Protein AF-A0A8H7IIQ1-F1 (afdb_monomer_lite)

pLDDT: mean 71.75, std 22.54, range [24.31, 96.62]

Secondary structure (DSSP, 8-state):
--SHHHHHHHHHHHHHHGGG-S-GGGSTTTT-HHHHHHHTPPPPPPSS----------S---TT--SSTTTSS---HHHHHTS-GGGGGG-SHHHHHHHHHHHHHHHHTT-TT----S-SS-HHHHHHHHHHHHTSTTSHHHHHHHHHHHTT-SHHHHHHHHHHHHHHS-TTTPPPGGGS---SS-GGGGSHHHHHHHHHHHHGGGGB-TTSPBPGGGHHHHHHHHHHHHHHHHHHHHHHHHHHHHHHHHHHHHHHHHHHH--HHHHHHHHHHHHHHHHHHHHHT-TTSHHHHHHHHHHHHHHHHTT---TTTTTT---------SSS--HHHHHHHHHHHIIIIIITTT---TT-------------------------------TTGGGTTS--

Sequence (396 aa):
MPLTPVAHSVLYLFKAAAMNKSHPLTCPPWTSNVWRELFGLFPLKGSEDYYNVEIDVVGNSDPQLDSSKELGLTMPKSSIASITKNCWKALGLHECQAAERFLQYFWDTWKADYKGGPDPYGYAVYCNLVLAAINRKGGVMNQVEETLGKIGATPANLWKDDRSLNRERPATKRVLEHQVPIADTHARLEEQDVQAALAQALFGNAGVSSCGTVVPELIPTICCFAQRKYENLVQSLKHKVTTSCARMQKVNSKLEDAQRLRSPKVLCDATRAFTDWQKIAIGTKEVDELHFLSRERTLKQLWSSLGFGSLEDDLTASKSKSKSTQDGPSKEEMQAAYAYYVEEYCYGVGCLDKSKLPIPTVGVSGLHSLVDGCKDIGVFVVDTLNTMELFQFSQI

Organism: NCBI:txid456999

Foldseek 3Di:
DPLPVLLVLVVLQLVVQPVVVDDSLVGPLNLFQLQCVQLQHDHQDDPDDDDDPPPPDPDDDDPPPPPPVSSARHGDPVLLVQFDPVLNVLDPPVLSVLLRQLSVVCVVVVDPCPPDDDRPRNVVSSSSSSSRSQPGDSHLLVLLVVLCVVVQNALLSVLVVLLVVLVVDDPVRRDDSLPRDRDLDDCVCVDQQNLLSSQCSNRNPVQADPVSGGDPSCSSNSSVSNSVSNNVSSVVLNVLSVVLVVLLVQLVVLLVVCVPQVALVSLLSNLVSLLVSVVSCVSSVNCPPPSNVVSVVSNQVSCVVVVRHDPVCVVPDPDDDDDDDPDGDDPVSNVVSVVSSCCCPVPVVDDDDPPDDDDPDPDDDDDDDDDDDDDDPDDDDPPDDDPPPVPPPPDD

Radius of gyration: 29.56 Å; chains: 1; bounding box: 73×60×81 Å

Structure (mmCIF, N/CA/C/O backbone):
data_AF-A0A8H7IIQ1-F1
#
_entry.id   AF-A0A8H7IIQ1-F1
#
loop_
_atom_site.group_PDB
_atom_site.id
_atom_site.type_symbol
_atom_site.label_atom_id
_atom_site.label_alt_id
_atom_site.label_comp_id
_atom_site.label_asym_id
_atom_site.label_entity_id
_atom_site.label_seq_id
_atom_site.pdbx_PDB_ins_code
_atom_site.Cartn_x
_atom_site.Cartn_y
_atom_site.Cartn_z
_atom_site.occupancy
_atom_site.B_iso_or_equiv
_atom_site.auth_seq_id
_atom_site.auth_comp_id
_atom_site.auth_asym_id
_atom_site.auth_atom_id
_atom_site.pdbx_PDB_model_num
ATOM 1 N N . MET A 1 1 ? 14.995 5.329 -0.096 1.00 42.44 1 MET A N 1
ATOM 2 C CA . MET A 1 1 ? 16.122 5.658 -1.009 1.00 42.44 1 MET A CA 1
ATOM 3 C C . MET A 1 1 ? 15.935 7.020 -1.687 1.00 42.44 1 MET A C 1
ATOM 5 O O . MET A 1 1 ? 14.782 7.434 -1.812 1.00 42.44 1 MET A O 1
ATOM 9 N N . PRO A 1 2 ? 17.012 7.710 -2.138 1.00 48.50 2 PRO A N 1
ATOM 10 C CA . PRO A 1 2 ? 16.889 8.850 -3.055 1.00 48.50 2 PRO A CA 1
ATOM 11 C C . PRO A 1 2 ? 16.098 8.445 -4.307 1.00 48.50 2 PRO A C 1
ATOM 13 O O . PRO A 1 2 ? 15.899 7.268 -4.569 1.00 48.50 2 PRO A O 1
ATOM 16 N N . LEU A 1 3 ? 15.607 9.408 -5.074 1.00 55.50 3 LEU A N 1
ATOM 17 C CA . LEU A 1 3 ? 14.827 9.166 -6.293 1.00 55.50 3 LEU A CA 1
ATOM 18 C C . LEU A 1 3 ? 15.647 8.467 -7.413 1.00 55.50 3 LEU A C 1
ATOM 20 O O . LEU A 1 3 ? 15.103 7.791 -8.282 1.00 55.50 3 LEU A O 1
ATOM 24 N N . THR A 1 4 ? 16.972 8.552 -7.329 1.00 63.66 4 THR A N 1
ATOM 25 C CA . THR A 1 4 ? 17.954 8.069 -8.309 1.00 63.66 4 THR A CA 1
ATOM 26 C C . THR A 1 4 ? 17.965 6.550 -8.564 1.00 63.66 4 THR A C 1
ATOM 28 O O . THR A 1 4 ? 18.004 6.169 -9.729 1.00 63.66 4 THR A O 1
ATOM 31 N N . PRO A 1 5 ? 17.893 5.642 -7.565 1.00 72.62 5 PRO A N 1
ATOM 32 C CA . PRO A 1 5 ? 17.979 4.197 -7.793 1.00 72.62 5 PRO A CA 1
ATOM 33 C C . PRO A 1 5 ? 16.785 3.624 -8.562 1.00 72.62 5 PRO A C 1
ATOM 35 O O . PRO A 1 5 ? 16.958 2.666 -9.302 1.00 72.62 5 PRO A O 1
ATOM 38 N N . VAL A 1 6 ? 15.596 4.227 -8.436 1.00 78.38 6 VAL A N 1
ATOM 39 C CA . VAL A 1 6 ? 14.396 3.818 -9.192 1.00 78.38 6 VAL A CA 1
ATOM 40 C C . VAL A 1 6 ? 14.520 4.233 -10.658 1.00 78.38 6 VAL A C 1
ATOM 42 O O . VAL A 1 6 ? 14.247 3.442 -11.549 1.00 78.38 6 VAL A O 1
ATOM 45 N N . ALA A 1 7 ? 14.980 5.456 -10.932 1.00 75.94 7 ALA A N 1
ATOM 46 C CA . ALA A 1 7 ? 15.248 5.879 -12.308 1.00 75.94 7 ALA A CA 1
ATOM 47 C C . ALA A 1 7 ? 16.410 5.083 -12.938 1.00 75.94 7 ALA A C 1
ATOM 49 O O . ALA A 1 7 ? 16.370 4.734 -14.118 1.00 75.94 7 ALA A O 1
ATOM 50 N N . HIS A 1 8 ? 17.426 4.741 -12.141 1.00 75.81 8 HIS A N 1
ATOM 51 C CA . HIS A 1 8 ? 18.523 3.866 -12.549 1.00 75.81 8 HIS A CA 1
ATOM 52 C C . HIS A 1 8 ? 18.101 2.419 -12.779 1.00 75.81 8 HIS A C 1
ATOM 54 O O . HIS A 1 8 ? 18.646 1.780 -13.674 1.00 75.81 8 HIS A O 1
ATOM 60 N N . SER A 1 9 ? 17.139 1.884 -12.024 1.00 79.94 9 SER A N 1
ATOM 61 C CA . SER A 1 9 ? 16.705 0.500 -12.225 1.00 79.94 9 SER A CA 1
ATOM 62 C C . SER A 1 9 ? 16.035 0.287 -13.582 1.00 79.94 9 SER A C 1
ATOM 64 O O . SER A 1 9 ? 16.101 -0.805 -14.143 1.00 79.94 9 SER A O 1
ATOM 66 N N . VAL A 1 10 ? 15.479 1.351 -14.163 1.00 81.25 10 VAL A N 1
ATOM 67 C CA . VAL A 1 10 ? 14.976 1.366 -15.541 1.00 81.25 10 VAL A CA 1
ATOM 68 C C . VAL A 1 10 ? 16.119 1.322 -16.564 1.00 81.25 10 VAL A C 1
ATOM 70 O O . VAL A 1 10 ? 15.977 0.680 -17.601 1.00 81.25 10 VAL A O 1
ATOM 73 N N . LEU A 1 11 ? 17.292 1.896 -16.258 1.00 75.00 11 LEU A N 1
ATOM 74 C CA . LEU A 1 11 ? 18.489 1.740 -17.098 1.00 75.00 11 LEU A CA 1
ATOM 75 C C . LEU A 1 11 ? 18.971 0.284 -17.163 1.00 75.00 11 LEU A C 1
ATOM 77 O O . LEU A 1 11 ? 19.464 -0.142 -18.206 1.00 75.00 11 LEU A O 1
ATOM 81 N N . TYR A 1 12 ? 18.773 -0.520 -16.111 1.00 71.19 12 TYR A N 1
ATOM 82 C CA . TYR A 1 12 ? 19.068 -1.958 -16.175 1.00 71.19 12 TYR A CA 1
ATOM 83 C C . TYR A 1 12 ? 18.149 -2.720 -17.136 1.00 71.19 12 TYR A C 1
ATOM 85 O O . TYR A 1 12 ? 18.608 -3.671 -17.764 1.00 71.19 12 TYR A O 1
ATOM 93 N N . LEU A 1 13 ? 16.902 -2.277 -17.328 1.00 74.69 13 LEU A N 1
ATOM 94 C CA . LEU A 1 13 ? 16.020 -2.869 -18.340 1.00 74.69 13 LEU A CA 1
ATOM 95 C C . LEU A 1 13 ? 16.560 -2.620 -19.753 1.00 74.69 13 LEU A C 1
ATOM 97 O O . LEU A 1 13 ? 16.547 -3.513 -20.594 1.00 74.69 13 LEU A O 1
ATOM 101 N N . PHE A 1 14 ? 17.102 -1.426 -20.001 1.00 69.44 14 PHE A N 1
ATOM 102 C CA . PHE A 1 14 ? 17.825 -1.139 -21.240 1.00 69.44 14 PHE A CA 1
ATOM 103 C C . PHE A 1 14 ? 19.124 -1.950 -21.350 1.00 69.44 14 PHE A C 1
ATOM 105 O O . PHE A 1 14 ? 19.484 -2.382 -22.443 1.00 69.44 14 PHE A O 1
ATOM 112 N N . LYS A 1 15 ? 19.798 -2.227 -20.223 1.00 65.06 15 LYS A N 1
ATOM 113 C CA . LYS A 1 15 ? 20.983 -3.095 -20.178 1.00 65.06 15 LYS A CA 1
ATOM 114 C C . LYS A 1 15 ? 20.689 -4.517 -20.667 1.00 65.06 15 LYS A C 1
ATOM 116 O O . LYS A 1 15 ? 21.430 -5.055 -21.486 1.00 65.06 15 LYS A O 1
ATOM 121 N N . ALA A 1 16 ? 19.609 -5.102 -20.158 1.00 60.31 16 ALA A N 1
ATOM 122 C CA . ALA A 1 16 ? 19.153 -6.449 -20.491 1.00 60.31 16 ALA A CA 1
ATOM 123 C C . ALA A 1 16 ? 18.822 -6.622 -21.985 1.00 60.31 16 ALA A C 1
ATOM 125 O O . ALA A 1 16 ? 19.133 -7.650 -22.580 1.00 60.31 16 ALA A O 1
ATOM 126 N N . ALA A 1 17 ? 18.258 -5.583 -22.605 1.00 56.22 17 ALA A N 1
ATOM 127 C CA . ALA A 1 17 ? 17.901 -5.548 -24.022 1.00 56.22 17 ALA A CA 1
ATOM 128 C C . ALA A 1 17 ? 19.101 -5.659 -24.992 1.00 56.22 17 ALA A C 1
ATOM 130 O O . ALA A 1 17 ? 18.955 -6.132 -26.120 1.00 56.22 17 ALA A O 1
ATOM 131 N N . ALA A 1 18 ? 20.306 -5.251 -24.580 1.00 52.31 18 ALA A N 1
ATOM 132 C CA . ALA A 1 18 ? 21.448 -5.086 -25.485 1.00 52.31 18 ALA A CA 1
ATOM 133 C C . ALA A 1 18 ? 22.161 -6.362 -25.930 1.00 52.31 18 ALA A C 1
ATOM 135 O O . ALA A 1 18 ? 23.071 -6.283 -26.759 1.00 52.31 18 ALA A O 1
ATOM 136 N N . MET A 1 19 ? 21.746 -7.539 -25.461 1.00 56.47 19 MET A N 1
ATOM 137 C CA . MET A 1 19 ? 22.329 -8.790 -25.956 1.00 56.47 19 MET A CA 1
ATOM 138 C C . MET A 1 19 ? 22.084 -9.009 -27.466 1.00 56.47 19 MET A C 1
ATOM 140 O O . MET A 1 19 ? 22.810 -9.783 -28.083 1.00 56.47 19 MET A O 1
ATOM 144 N N . ASN A 1 20 ? 21.161 -8.253 -28.089 1.00 53.34 20 ASN A N 1
ATOM 145 C CA . ASN A 1 20 ? 20.754 -8.416 -29.492 1.00 53.34 20 ASN A CA 1
ATOM 146 C C . ASN A 1 20 ? 21.151 -7.274 -30.462 1.00 53.34 20 ASN A C 1
ATOM 148 O O . ASN A 1 20 ? 20.685 -7.280 -31.599 1.00 53.34 20 ASN A O 1
ATOM 152 N N . LYS A 1 21 ? 21.995 -6.301 -30.067 1.00 54.56 21 LYS A N 1
ATOM 153 C CA . LYS A 1 21 ? 22.456 -5.158 -30.912 1.00 54.56 21 LYS A CA 1
ATOM 154 C C . LYS A 1 21 ? 21.353 -4.303 -31.580 1.00 54.56 21 LYS A C 1
ATOM 156 O O . LYS A 1 21 ? 21.650 -3.529 -32.487 1.00 54.56 21 LYS A O 1
ATOM 161 N N . SER A 1 22 ? 20.098 -4.425 -31.162 1.00 60.25 22 SER A N 1
ATOM 162 C CA . SER A 1 22 ? 18.981 -3.618 -31.662 1.00 60.25 22 SER A CA 1
ATOM 163 C C . SER A 1 22 ? 18.703 -2.436 -30.732 1.00 60.25 22 SER A C 1
ATOM 165 O O . SER A 1 22 ? 19.222 -2.381 -29.619 1.00 60.25 22 SER A O 1
ATOM 167 N N . HIS A 1 23 ? 17.921 -1.465 -31.204 1.00 62.78 23 HIS A N 1
ATOM 168 C CA . HIS A 1 23 ? 17.570 -0.277 -30.430 1.00 62.78 23 HIS A CA 1
ATOM 169 C C . HIS A 1 23 ? 16.910 -0.671 -29.083 1.00 62.78 23 HIS A C 1
ATOM 171 O O . HIS A 1 23 ? 16.115 -1.611 -29.031 1.00 62.78 23 HIS A O 1
ATOM 177 N N . PRO A 1 24 ? 17.177 0.030 -27.969 1.00 61.56 24 PRO A N 1
ATOM 178 C CA . PRO A 1 24 ? 16.717 -0.372 -26.634 1.00 61.56 24 PRO A CA 1
ATOM 179 C C . PRO A 1 24 ? 15.191 -0.486 -26.529 1.00 61.56 24 PRO A C 1
ATOM 181 O O . PRO A 1 24 ? 14.662 -1.359 -25.845 1.00 61.56 24 PRO A O 1
ATOM 184 N N . LEU A 1 25 ? 14.483 0.390 -27.248 1.00 67.31 25 LEU A N 1
ATOM 185 C CA . LEU A 1 25 ? 13.019 0.428 -27.299 1.00 67.31 25 LEU A CA 1
ATOM 186 C C . LEU A 1 25 ? 12.410 -0.634 -28.233 1.00 67.31 25 LEU A C 1
ATOM 188 O O . LEU A 1 25 ? 11.197 -0.816 -28.225 1.00 67.31 25 LEU A O 1
ATOM 192 N N . THR A 1 26 ? 13.230 -1.356 -29.007 1.00 67.44 26 THR A N 1
ATOM 193 C CA . THR A 1 26 ? 12.795 -2.491 -29.843 1.00 67.44 26 THR A CA 1
ATOM 194 C C . THR A 1 26 ? 12.991 -3.844 -29.158 1.00 67.44 26 THR A C 1
ATOM 196 O O . THR A 1 26 ? 12.812 -4.882 -29.790 1.00 67.44 26 THR A O 1
ATOM 199 N N . CYS A 1 27 ? 13.344 -3.855 -27.871 1.00 67.00 27 CYS A N 1
ATOM 200 C CA . CYS A 1 27 ? 13.518 -5.067 -27.075 1.00 67.00 27 CYS A CA 1
ATOM 201 C C . CYS A 1 27 ? 12.542 -5.124 -25.888 1.00 67.00 27 CYS A C 1
ATOM 203 O O . CYS A 1 27 ? 12.124 -4.081 -25.376 1.00 67.00 27 CYS A O 1
ATOM 205 N N . PRO A 1 28 ? 12.214 -6.325 -25.379 1.00 70.12 28 PRO A N 1
ATOM 206 C CA . PRO A 1 28 ? 11.533 -6.465 -24.097 1.00 70.12 28 PRO A CA 1
ATOM 207 C C . PRO A 1 28 ? 12.314 -5.784 -22.950 1.00 70.12 28 PRO A C 1
ATOM 209 O O . PRO A 1 28 ? 13.545 -5.769 -22.983 1.00 70.12 28 PRO A O 1
ATOM 212 N N . PRO A 1 29 ? 11.635 -5.232 -21.924 1.00 72.25 29 PRO A N 1
ATOM 213 C CA . PRO A 1 29 ? 10.181 -5.134 -21.789 1.00 72.25 29 PRO A CA 1
ATOM 214 C C . PRO A 1 29 ? 9.561 -3.940 -22.536 1.00 72.25 29 PRO A C 1
ATOM 216 O O . PRO A 1 29 ? 8.349 -3.764 -22.492 1.00 72.25 29 PRO A O 1
ATOM 219 N N . TRP A 1 30 ? 10.345 -3.122 -23.242 1.00 78.19 30 TRP A N 1
ATOM 220 C CA . TRP A 1 30 ? 9.868 -1.902 -23.912 1.00 78.19 30 TRP A CA 1
ATOM 221 C C . TRP A 1 30 ? 8.943 -2.154 -25.100 1.00 78.19 30 TRP A C 1
ATOM 223 O O . TRP A 1 30 ? 8.190 -1.258 -25.486 1.00 78.19 30 TRP A O 1
ATOM 233 N N . THR A 1 31 ? 8.958 -3.379 -25.625 1.00 75.38 31 THR A N 1
ATOM 234 C CA . THR A 1 31 ? 8.003 -3.884 -26.616 1.00 75.38 31 THR A CA 1
ATOM 235 C C . THR A 1 31 ? 6.746 -4.510 -26.006 1.00 75.38 31 THR A C 1
ATOM 237 O O . THR A 1 31 ? 5.815 -4.837 -26.735 1.00 75.38 31 THR A O 1
ATOM 240 N N . SER A 1 32 ? 6.677 -4.671 -24.680 1.00 80.44 32 SER A N 1
ATOM 241 C CA . SER A 1 32 ? 5.482 -5.179 -24.002 1.00 80.44 32 SER A CA 1
ATOM 242 C C . SER A 1 32 ? 4.448 -4.067 -23.861 1.00 80.44 32 SER A C 1
ATOM 244 O O . SER A 1 32 ? 4.684 -3.077 -23.166 1.00 80.44 32 SER A O 1
ATOM 246 N N . ASN A 1 33 ? 3.270 -4.248 -24.465 1.00 82.94 33 ASN A N 1
ATOM 247 C CA . ASN A 1 33 ? 2.158 -3.307 -24.307 1.00 82.94 33 ASN A CA 1
ATOM 248 C C . ASN A 1 33 ? 1.722 -3.161 -22.843 1.00 82.94 33 ASN A C 1
ATOM 250 O O . ASN A 1 33 ? 1.368 -2.058 -22.444 1.00 82.94 33 ASN A O 1
ATOM 254 N N . VAL A 1 34 ? 1.858 -4.215 -22.026 1.00 86.88 34 VAL A N 1
ATOM 255 C CA . VAL A 1 34 ? 1.595 -4.158 -20.575 1.00 86.88 34 VAL A CA 1
ATOM 256 C C . VAL A 1 34 ? 2.530 -3.155 -19.897 1.00 86.88 34 VAL A C 1
ATOM 258 O O . VAL A 1 34 ? 2.081 -2.258 -19.186 1.00 86.88 34 VAL A O 1
ATOM 261 N N . TRP A 1 35 ? 3.836 -3.262 -20.155 1.00 87.88 35 TRP A N 1
ATOM 262 C CA . TRP A 1 35 ? 4.815 -2.336 -19.584 1.00 87.88 35 TRP A CA 1
ATOM 263 C C . TRP A 1 35 ? 4.598 -0.909 -20.087 1.00 87.88 35 TRP A C 1
ATOM 265 O O . TRP A 1 35 ? 4.605 0.032 -19.294 1.00 87.88 35 TRP A O 1
ATOM 275 N N . ARG A 1 36 ? 4.378 -0.740 -21.397 1.00 85.44 36 ARG A N 1
ATOM 276 C CA . ARG A 1 36 ? 4.152 0.574 -22.014 1.00 85.44 36 ARG A CA 1
ATOM 277 C C . ARG A 1 36 ? 2.927 1.256 -21.427 1.00 85.44 36 ARG A C 1
ATOM 279 O O . ARG A 1 36 ? 3.031 2.408 -21.017 1.00 85.44 36 ARG A O 1
ATOM 286 N N . GLU A 1 37 ? 1.816 0.539 -21.300 1.00 86.75 37 GLU A N 1
ATOM 287 C CA . GLU A 1 37 ? 0.604 1.051 -20.670 1.00 86.75 37 GLU A CA 1
ATOM 288 C C . GLU A 1 37 ? 0.884 1.489 -19.231 1.00 86.75 37 GLU A C 1
ATOM 290 O O . GLU A 1 37 ? 0.637 2.643 -18.893 1.00 86.75 37 GLU A O 1
ATOM 295 N N . LEU A 1 38 ? 1.486 0.636 -18.396 1.00 87.81 38 LEU A N 1
ATOM 296 C CA . LEU A 1 38 ? 1.796 0.966 -16.999 1.00 87.81 38 LEU A CA 1
ATOM 297 C C . LEU A 1 38 ? 2.771 2.141 -16.862 1.00 87.81 38 LEU A C 1
ATOM 299 O O . LEU A 1 38 ? 2.584 3.010 -16.008 1.00 87.81 38 LEU A O 1
ATOM 303 N N . PHE A 1 39 ? 3.777 2.229 -17.726 1.00 86.56 39 PHE A N 1
ATOM 304 C CA . PHE A 1 39 ? 4.684 3.374 -17.775 1.00 86.56 39 PHE A CA 1
ATOM 305 C C . PHE A 1 39 ? 3.978 4.644 -18.285 1.00 86.56 39 PHE A C 1
ATOM 307 O O . PHE A 1 39 ? 4.376 5.758 -17.959 1.00 86.56 39 PHE A O 1
ATOM 314 N N . GLY A 1 40 ? 2.870 4.494 -19.014 1.00 80.75 40 GLY A N 1
ATOM 315 C CA . GLY A 1 40 ? 2.089 5.589 -19.584 1.00 80.75 40 GLY A CA 1
ATOM 316 C C . GLY A 1 40 ? 2.560 6.007 -20.975 1.00 80.75 40 GLY A C 1
ATOM 317 O O . GLY A 1 40 ? 2.339 7.152 -21.354 1.00 80.75 40 GLY A O 1
ATOM 318 N N . LEU A 1 41 ? 3.205 5.106 -21.714 1.00 81.50 41 LEU A N 1
ATOM 319 C CA . LEU A 1 41 ? 3.566 5.262 -23.122 1.00 81.50 41 LEU A CA 1
ATOM 320 C C . LEU A 1 41 ? 2.410 4.824 -24.026 1.00 81.50 41 LEU A C 1
ATOM 322 O O . LEU A 1 41 ? 1.549 4.043 -23.619 1.00 81.50 41 LEU A O 1
ATOM 326 N N . PHE A 1 42 ? 2.414 5.288 -25.275 1.00 78.44 42 PHE A N 1
ATOM 327 C CA . PHE A 1 42 ? 1.524 4.726 -26.292 1.00 78.44 42 PHE A CA 1
ATOM 328 C C . PHE A 1 42 ? 1.773 3.222 -26.458 1.00 78.44 42 PHE A C 1
ATOM 330 O O . PHE A 1 42 ? 2.942 2.832 -26.546 1.00 78.44 42 PHE A O 1
ATOM 337 N N . PRO A 1 43 ? 0.728 2.379 -26.533 1.00 75.44 43 PRO A N 1
ATOM 338 C CA . PRO A 1 43 ? 0.907 0.983 -26.904 1.00 75.44 43 PRO A CA 1
ATOM 339 C C . PRO A 1 43 ? 1.510 0.904 -28.308 1.00 75.44 43 PRO A C 1
ATOM 341 O O . PRO A 1 43 ? 1.243 1.755 -29.159 1.00 75.44 43 PRO A O 1
ATOM 344 N N . LEU A 1 44 ? 2.328 -0.116 -28.553 1.00 71.69 44 LEU A N 1
ATOM 345 C CA . LEU A 1 44 ? 2.728 -0.434 -29.916 1.00 71.69 44 LEU A CA 1
ATOM 346 C C . LEU A 1 44 ? 1.481 -0.919 -30.652 1.00 71.69 44 LEU A C 1
ATOM 348 O O . LEU A 1 44 ? 0.759 -1.782 -30.137 1.00 71.69 44 LEU A O 1
ATOM 352 N N . LYS A 1 45 ? 1.221 -0.350 -31.836 1.00 65.12 45 LYS A N 1
ATOM 353 C CA . LYS A 1 45 ? 0.165 -0.837 -32.725 1.00 65.12 45 LYS A CA 1
ATOM 354 C C . LYS A 1 45 ? 0.410 -2.329 -32.948 1.00 65.12 45 LYS A C 1
ATOM 356 O O . LYS A 1 45 ? 1.490 -2.720 -33.392 1.00 65.12 45 LYS A O 1
ATOM 361 N N . GLY A 1 46 ? -0.567 -3.157 -32.584 1.00 54.22 46 GLY A N 1
ATOM 362 C CA . GLY A 1 46 ? -0.567 -4.548 -33.012 1.00 54.22 46 GLY A CA 1
ATOM 363 C C . GLY A 1 46 ? -0.538 -4.574 -34.537 1.00 54.22 46 GLY A C 1
ATOM 364 O O . GLY A 1 46 ? -1.121 -3.707 -35.183 1.00 54.22 46 GLY A O 1
ATOM 365 N N . SER A 1 47 ? 0.133 -5.554 -35.127 1.00 40.94 47 SER A N 1
ATOM 366 C CA . SER A 1 47 ? 0.104 -5.800 -36.570 1.00 40.94 47 SER A CA 1
ATOM 367 C C . SER A 1 47 ? -1.273 -6.245 -37.089 1.00 40.94 47 SER A C 1
ATOM 369 O O . SER A 1 47 ? -1.331 -6.845 -38.155 1.00 40.94 47 SER A O 1
ATOM 371 N N . GLU A 1 48 ? -2.364 -5.991 -36.364 1.00 39.81 48 GLU A N 1
ATOM 372 C CA . GLU A 1 48 ? -3.728 -6.327 -36.762 1.00 39.81 48 GLU A CA 1
ATOM 373 C C . GLU A 1 48 ? -4.696 -5.212 -36.325 1.00 39.81 48 GLU A C 1
ATOM 375 O O . GLU A 1 48 ? -4.692 -4.759 -35.179 1.00 39.81 48 GLU A O 1
ATOM 380 N N . ASP A 1 49 ? -5.488 -4.792 -37.311 1.00 34.03 49 ASP A N 1
ATOM 381 C CA . ASP A 1 49 ? -6.701 -3.972 -37.278 1.00 34.03 49 ASP A CA 1
ATOM 382 C C . ASP A 1 49 ? -6.585 -2.459 -37.029 1.00 34.03 49 ASP A C 1
ATOM 384 O O . ASP A 1 49 ? -6.809 -1.903 -35.953 1.00 34.03 49 ASP A O 1
ATOM 388 N N . TYR A 1 50 ? -6.349 -1.780 -38.157 1.00 37.78 50 TYR A N 1
ATOM 389 C CA . TYR A 1 50 ? -6.796 -0.421 -38.443 1.00 37.78 50 TYR A CA 1
ATOM 390 C C . TYR A 1 50 ? -8.266 -0.224 -38.045 1.00 37.78 50 TYR A C 1
ATOM 392 O O . TYR A 1 50 ? -9.173 -0.702 -38.724 1.00 37.78 50 TYR A O 1
ATOM 400 N N . TYR A 1 51 ? -8.504 0.616 -37.044 1.00 33.97 51 TYR A N 1
ATOM 401 C CA . TYR A 1 51 ? -9.658 1.504 -37.081 1.00 33.97 51 TYR A CA 1
ATOM 402 C C . TYR A 1 51 ? -9.155 2.936 -37.137 1.00 33.97 51 TYR A C 1
ATOM 404 O O . TYR A 1 51 ? -8.378 3.381 -36.293 1.00 33.97 51 TYR A O 1
ATOM 412 N N . ASN A 1 52 ? -9.585 3.615 -38.198 1.00 37.34 52 ASN A N 1
ATOM 413 C CA . ASN A 1 52 ? -9.361 5.022 -38.476 1.00 37.34 52 ASN A CA 1
ATOM 414 C C . ASN A 1 52 ? -9.651 5.863 -37.230 1.00 37.34 52 ASN A C 1
ATOM 416 O O . ASN A 1 52 ? -10.804 6.138 -36.908 1.00 37.34 52 ASN A O 1
ATOM 420 N N . VAL A 1 53 ? -8.596 6.294 -36.544 1.00 36.34 53 VAL A N 1
ATOM 421 C CA . VAL A 1 53 ? -8.651 7.525 -35.768 1.00 36.34 53 VAL A CA 1
ATOM 422 C C . VAL A 1 53 ? -8.208 8.599 -36.743 1.00 36.34 53 VAL A C 1
ATOM 424 O O . VAL A 1 53 ? -7.025 8.688 -37.068 1.00 36.34 53 VAL A O 1
ATOM 427 N N . GLU A 1 54 ? -9.167 9.360 -37.265 1.00 30.48 54 GLU A N 1
ATOM 428 C CA . GLU A 1 54 ? -8.883 10.612 -37.957 1.00 30.48 54 GLU A CA 1
ATOM 429 C C . GLU A 1 54 ? -8.110 11.503 -36.980 1.00 30.48 54 GLU A C 1
ATOM 431 O O . GLU A 1 54 ? -8.658 12.075 -36.037 1.00 30.48 54 GLU A O 1
ATOM 436 N N . ILE A 1 55 ? -6.791 11.548 -37.156 1.00 39.00 55 ILE A N 1
ATOM 437 C CA . ILE A 1 55 ? -5.967 12.570 -36.538 1.00 39.00 55 ILE A CA 1
ATOM 438 C C . ILE A 1 55 ? -6.213 13.810 -37.384 1.00 39.00 55 ILE A C 1
ATOM 440 O O . ILE A 1 55 ? -5.715 13.906 -38.505 1.00 39.00 55 ILE A O 1
ATOM 444 N N . ASP A 1 56 ? -6.998 14.741 -36.855 1.00 33.12 56 ASP A N 1
ATOM 445 C CA . ASP A 1 56 ? -7.126 16.077 -37.425 1.00 33.12 56 ASP A CA 1
ATOM 446 C C . ASP A 1 56 ? -5.789 16.816 -37.222 1.00 33.12 56 ASP A C 1
ATOM 448 O O . ASP A 1 56 ? -5.558 17.529 -36.240 1.00 33.12 56 ASP A O 1
ATOM 452 N N . VAL A 1 57 ? -4.832 16.520 -38.106 1.00 38.75 57 VAL A N 1
ATOM 453 C CA . VAL A 1 57 ? -3.556 17.219 -38.234 1.00 38.75 57 VAL A CA 1
ATOM 454 C C . VAL A 1 57 ? -3.781 18.361 -39.208 1.00 38.75 57 VAL A C 1
ATOM 456 O O . VAL A 1 57 ? -3.588 18.233 -40.418 1.00 38.75 57 VAL A O 1
ATOM 459 N N . VAL A 1 58 ? -4.157 19.518 -38.676 1.00 37.72 58 VAL A N 1
ATOM 460 C CA . VAL A 1 58 ? -3.984 20.766 -39.412 1.00 37.72 58 VAL A CA 1
ATOM 461 C C . VAL A 1 58 ? -2.480 21.002 -39.580 1.00 37.72 58 VAL A C 1
ATOM 463 O O . VAL A 1 58 ? -1.800 21.438 -38.655 1.00 37.72 58 VAL A O 1
ATOM 466 N N . GLY A 1 59 ? -1.980 20.734 -40.788 1.00 35.75 59 GLY A N 1
ATOM 467 C CA . GLY A 1 59 ? -0.795 21.391 -41.340 1.00 35.75 59 GLY A CA 1
ATOM 468 C C . GLY A 1 59 ? 0.475 20.544 -41.449 1.00 35.75 59 GLY A C 1
ATOM 469 O O . GLY A 1 59 ? 1.203 20.362 -40.480 1.00 35.75 59 GLY A O 1
ATOM 470 N N . ASN A 1 60 ? 0.791 20.208 -42.702 1.00 34.03 60 ASN A N 1
ATOM 471 C CA . ASN A 1 60 ? 2.081 19.778 -43.252 1.00 34.03 60 ASN A CA 1
ATOM 472 C C . ASN A 1 60 ? 2.533 18.335 -42.993 1.00 34.03 60 ASN A C 1
ATOM 474 O O . ASN A 1 60 ? 3.307 18.007 -42.098 1.00 34.03 60 ASN A O 1
ATOM 478 N N . SER A 1 61 ? 2.088 17.513 -43.937 1.00 37.69 61 SER A N 1
ATOM 479 C CA . SER A 1 61 ? 2.670 16.268 -44.412 1.00 37.69 61 SER A CA 1
ATOM 480 C C . SER A 1 61 ? 4.174 16.358 -44.688 1.00 37.69 61 SER A C 1
ATOM 482 O O . SER A 1 61 ? 4.599 17.066 -45.602 1.00 37.69 61 SER A O 1
ATOM 484 N N . ASP A 1 62 ? 4.932 15.530 -43.973 1.00 30.38 62 ASP A N 1
ATOM 485 C CA . ASP A 1 62 ? 6.175 14.943 -44.464 1.00 30.38 62 ASP A CA 1
ATOM 486 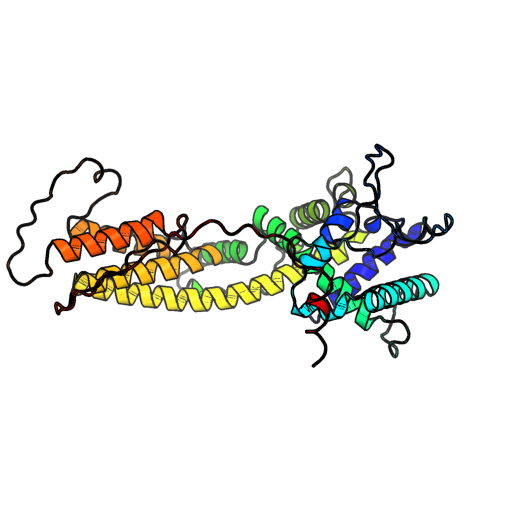C C . ASP A 1 62 ? 6.119 13.424 -44.176 1.00 30.38 62 ASP A C 1
ATOM 488 O O . ASP A 1 62 ? 6.182 13.022 -43.010 1.00 30.38 62 ASP A O 1
ATOM 492 N N . PRO A 1 63 ? 5.918 12.551 -45.185 1.00 35.72 63 PRO A N 1
ATOM 493 C CA . PRO A 1 63 ? 5.658 11.122 -44.976 1.00 35.72 63 PRO A CA 1
ATOM 494 C C . PRO A 1 63 ? 6.904 10.288 -44.619 1.00 35.72 63 PRO A C 1
ATOM 496 O O . PRO A 1 63 ? 6.850 9.061 -44.641 1.00 35.72 63 PRO A O 1
ATOM 499 N N . GLN A 1 64 ? 8.034 10.917 -44.278 1.00 33.25 64 GLN A N 1
ATOM 500 C CA . GLN A 1 64 ? 9.264 10.232 -43.848 1.00 33.25 64 GLN A CA 1
ATOM 501 C C . GLN A 1 64 ? 9.537 10.299 -42.334 1.00 33.25 64 GLN A C 1
ATOM 503 O O . GLN A 1 64 ? 10.586 9.844 -41.879 1.00 33.25 64 GLN A O 1
ATOM 508 N N . LEU A 1 65 ? 8.606 10.819 -41.528 1.00 33.78 65 LEU A N 1
ATOM 509 C CA . LEU A 1 65 ? 8.831 11.094 -40.102 1.00 33.78 65 LEU A CA 1
ATOM 510 C C . LEU A 1 65 ? 8.334 10.005 -39.119 1.00 33.78 65 LEU A C 1
ATOM 512 O O . LEU A 1 65 ? 8.248 10.277 -37.919 1.00 33.78 65 LEU A O 1
ATOM 516 N N . ASP A 1 66 ? 8.001 8.797 -39.593 1.00 36.72 66 ASP A N 1
ATOM 517 C CA . ASP A 1 66 ? 7.037 7.929 -38.886 1.00 36.72 66 ASP A CA 1
ATOM 518 C C . ASP A 1 66 ? 7.533 6.586 -38.321 1.00 36.72 66 ASP A C 1
ATOM 520 O O . ASP A 1 66 ? 6.748 5.873 -37.711 1.00 36.72 66 ASP A O 1
ATOM 524 N N . SER A 1 67 ? 8.820 6.229 -38.395 1.00 37.06 67 SER A N 1
ATOM 525 C CA . SER A 1 67 ? 9.299 4.995 -37.727 1.00 37.06 67 SER A CA 1
ATOM 526 C C . SER A 1 67 ? 9.955 5.231 -36.361 1.00 37.06 67 SER A C 1
ATOM 528 O O . SER A 1 67 ? 9.941 4.346 -35.507 1.00 37.06 67 SER A O 1
ATOM 530 N N . SER A 1 68 ? 10.499 6.428 -36.111 1.00 40.47 68 SER A N 1
ATOM 531 C CA . SER A 1 68 ? 11.207 6.725 -34.853 1.00 40.47 68 SER A CA 1
ATOM 532 C C . SER A 1 68 ? 10.286 7.272 -33.754 1.00 40.47 68 SER A C 1
ATOM 534 O O . SER A 1 68 ? 10.530 7.031 -32.573 1.00 40.47 68 SER A O 1
ATOM 536 N N . LYS A 1 69 ? 9.194 7.963 -34.122 1.00 47.09 69 LYS A N 1
ATOM 537 C CA . LYS A 1 69 ? 8.219 8.531 -33.170 1.00 47.09 69 LYS A CA 1
ATOM 538 C C . LYS A 1 69 ? 7.316 7.481 -32.513 1.00 47.09 69 LYS A C 1
ATOM 540 O O . LYS A 1 69 ? 6.848 7.710 -31.397 1.00 47.09 69 LYS A O 1
ATOM 545 N N . GLU A 1 70 ? 7.100 6.335 -33.162 1.00 52.72 70 GLU A N 1
ATOM 546 C CA . GLU A 1 70 ? 6.260 5.254 -32.623 1.00 52.72 70 GLU A CA 1
ATOM 547 C C . GLU A 1 70 ? 6.967 4.434 -31.524 1.00 52.72 70 GLU A C 1
ATOM 549 O O . GLU A 1 70 ? 6.310 3.872 -30.647 1.00 52.72 70 GLU A O 1
ATOM 554 N N . LEU A 1 71 ? 8.306 4.417 -31.502 1.00 55.50 71 LEU A N 1
ATOM 555 C CA . LEU A 1 71 ? 9.088 3.650 -30.522 1.00 55.50 71 LEU A CA 1
ATOM 556 C C . LEU A 1 71 ? 9.563 4.478 -29.317 1.00 55.50 71 LEU A C 1
ATOM 558 O O . LEU A 1 71 ? 9.885 3.882 -28.289 1.00 55.50 71 LEU A O 1
ATOM 562 N N . GLY A 1 72 ? 9.574 5.812 -29.423 1.00 61.19 72 GLY A N 1
ATOM 563 C CA . GLY A 1 72 ? 10.093 6.750 -28.418 1.00 61.19 72 GLY A CA 1
ATOM 564 C C . GLY A 1 72 ? 9.309 6.828 -27.097 1.00 61.19 72 GLY A C 1
ATOM 565 O O . GLY A 1 72 ? 8.280 6.173 -26.903 1.00 61.19 72 GLY A O 1
ATOM 566 N N . LEU A 1 73 ? 9.788 7.673 -26.172 1.00 67.69 73 LEU A N 1
ATOM 567 C CA . LEU A 1 73 ? 9.137 7.984 -24.886 1.00 67.69 73 LEU A CA 1
ATOM 568 C C . LEU A 1 73 ? 7.923 8.921 -25.056 1.00 67.69 73 LEU A C 1
ATOM 570 O O . LEU A 1 73 ? 7.811 9.957 -24.400 1.00 67.69 73 LEU A O 1
ATOM 574 N N . THR A 1 74 ? 6.999 8.572 -25.946 1.00 69.62 74 THR A N 1
ATOM 575 C CA . THR A 1 74 ? 5.814 9.390 -26.221 1.00 69.62 74 THR A CA 1
ATOM 576 C C . THR A 1 74 ? 4.663 8.973 -25.303 1.00 69.62 74 THR A C 1
ATOM 578 O O . THR A 1 74 ? 4.246 7.811 -25.302 1.00 69.62 74 THR A O 1
ATOM 581 N N . MET A 1 75 ? 4.122 9.924 -24.534 1.00 71.56 75 MET A N 1
ATOM 582 C CA . MET A 1 75 ? 2.991 9.708 -23.620 1.00 71.56 75 MET A CA 1
ATOM 583 C C . MET A 1 75 ? 1.697 10.334 -24.176 1.00 71.56 75 MET A C 1
ATOM 585 O O . MET A 1 75 ? 1.730 11.481 -24.633 1.00 71.56 75 MET A O 1
ATOM 589 N N . PRO A 1 76 ? 0.535 9.653 -24.114 1.00 72.25 76 PRO A N 1
ATOM 590 C CA . PRO A 1 76 ? -0.745 10.256 -24.463 1.00 72.25 76 PRO A CA 1
ATOM 591 C C . PRO A 1 76 ? -1.156 11.310 -23.430 1.00 72.25 76 PRO A C 1
ATOM 593 O O . PRO A 1 76 ? -0.826 11.208 -22.246 1.00 72.25 76 PRO A O 1
ATOM 596 N N . LYS A 1 77 ? -1.964 12.293 -23.854 1.00 71.38 77 LYS A N 1
ATOM 597 C CA . LYS A 1 77 ? -2.475 13.368 -22.979 1.00 71.38 77 LYS A CA 1
ATOM 598 C C . LYS A 1 77 ? -3.145 12.834 -21.707 1.00 71.38 77 LYS A C 1
ATOM 600 O O . LYS A 1 77 ? -3.016 13.455 -20.660 1.00 71.38 77 LYS A O 1
ATOM 605 N N . SER A 1 78 ? -3.819 11.685 -21.780 1.00 74.31 78 SER A N 1
ATOM 606 C CA . SER A 1 78 ? -4.447 11.012 -20.634 1.00 74.31 78 SER A CA 1
ATOM 607 C C . SER A 1 78 ? -3.432 10.530 -19.589 1.00 74.31 78 SER A C 1
ATOM 609 O O . SER A 1 78 ? -3.642 10.724 -18.392 1.00 74.31 78 SER A O 1
ATOM 611 N N . SER A 1 79 ? -2.302 9.960 -20.015 1.00 74.06 79 SER A N 1
ATOM 612 C CA . SER A 1 79 ? -1.217 9.563 -19.110 1.00 74.06 79 SER A CA 1
ATOM 613 C C . SER A 1 79 ? -0.572 10.777 -18.457 1.00 74.06 79 SER A C 1
ATOM 615 O O . SER A 1 79 ? -0.332 10.756 -17.251 1.00 74.06 79 SER A O 1
ATOM 617 N N . ILE A 1 80 ? -0.369 11.861 -19.211 1.00 72.56 80 ILE A N 1
ATOM 618 C CA . ILE A 1 80 ? 0.144 13.116 -18.653 1.00 72.56 80 ILE A CA 1
ATOM 619 C C . ILE A 1 80 ? -0.873 13.692 -17.648 1.00 72.56 80 ILE A C 1
ATOM 621 O O . ILE A 1 80 ? -0.503 14.020 -16.524 1.00 72.56 80 ILE A O 1
ATOM 625 N N . ALA A 1 81 ? -2.172 13.684 -17.984 1.00 73.25 81 ALA A N 1
ATOM 626 C CA . ALA A 1 81 ? -3.271 14.074 -17.093 1.00 73.25 81 ALA A CA 1
ATOM 627 C C . ALA A 1 81 ? -3.268 13.320 -15.747 1.00 73.25 81 ALA A C 1
ATOM 629 O O . ALA A 1 81 ? -3.646 13.882 -14.720 1.00 73.25 81 ALA A O 1
ATOM 630 N N . SER A 1 82 ? -2.815 12.060 -15.739 1.00 74.56 82 SER A N 1
ATOM 631 C CA . SER A 1 82 ? -2.757 11.203 -14.545 1.00 74.56 82 SER A CA 1
ATOM 632 C C . SER A 1 82 ? -1.590 11.501 -13.593 1.00 74.56 82 SER A C 1
ATOM 634 O O . SER A 1 82 ? -1.500 10.911 -12.509 1.00 74.56 82 SER A O 1
ATOM 636 N N . ILE A 1 83 ? -0.692 12.409 -13.979 1.00 74.50 83 ILE A N 1
ATOM 637 C CA . ILE A 1 83 ? 0.491 12.774 -13.205 1.00 74.50 83 ILE A CA 1
ATOM 638 C C . ILE A 1 83 ? 0.142 13.930 -12.262 1.00 74.50 83 ILE A C 1
ATOM 640 O O . ILE A 1 83 ? -0.583 14.862 -12.605 1.00 74.50 83 ILE A O 1
ATOM 644 N N . THR A 1 84 ? 0.620 13.876 -11.017 1.00 67.25 84 THR A N 1
ATOM 645 C CA . THR A 1 84 ? 0.302 14.902 -10.009 1.00 67.25 84 THR A CA 1
ATOM 646 C C . THR A 1 84 ? 0.839 16.271 -10.419 1.00 67.25 84 THR A C 1
ATOM 648 O O . THR A 1 84 ? 1.970 16.336 -10.891 1.00 67.25 84 THR A O 1
ATOM 651 N N . LYS A 1 85 ? 0.095 17.365 -10.162 1.00 61.75 85 LYS A N 1
ATOM 652 C CA . LYS A 1 85 ? 0.459 18.766 -10.507 1.00 61.75 85 LYS A CA 1
ATOM 653 C C . LYS A 1 85 ? 1.927 19.134 -10.220 1.00 61.75 85 LYS A C 1
ATOM 655 O O . LYS A 1 85 ? 2.556 19.805 -11.029 1.00 61.75 85 LYS A O 1
ATOM 660 N N . ASN A 1 86 ? 2.504 18.624 -9.132 1.00 57.81 86 ASN A N 1
ATOM 661 C CA . ASN A 1 86 ? 3.902 18.877 -8.755 1.00 57.81 86 ASN A CA 1
ATOM 662 C C . ASN A 1 86 ? 4.940 18.250 -9.712 1.00 57.81 86 ASN A C 1
ATOM 664 O O . ASN A 1 86 ? 6.061 18.739 -9.797 1.00 57.81 86 ASN A O 1
ATOM 668 N N . CYS A 1 87 ? 4.570 17.202 -10.448 1.00 60.94 87 CYS A N 1
ATOM 669 C CA . CYS A 1 87 ? 5.422 16.478 -11.395 1.00 60.94 87 CYS A CA 1
ATOM 670 C C . CYS A 1 87 ? 5.296 16.985 -12.844 1.00 60.94 87 CYS A C 1
ATOM 672 O O . CYS A 1 87 ? 6.111 16.616 -13.683 1.00 60.94 87 CYS A O 1
ATOM 674 N N . TRP A 1 88 ? 4.329 17.861 -13.146 1.00 55.09 88 TRP A N 1
ATOM 675 C CA . TRP A 1 88 ? 4.137 18.417 -14.497 1.00 55.09 88 TRP A CA 1
ATOM 676 C C . TRP A 1 88 ? 5.296 19.281 -14.977 1.00 55.09 88 TRP A C 1
ATOM 678 O O . TRP A 1 88 ? 5.537 19.351 -16.177 1.00 55.09 88 TRP A O 1
ATOM 688 N N . LYS A 1 89 ? 6.057 19.878 -14.050 1.00 58.34 89 LYS A N 1
ATOM 689 C CA . LYS A 1 89 ? 7.270 20.639 -14.382 1.00 58.34 89 LYS A CA 1
ATOM 690 C C . LYS A 1 89 ? 8.306 19.807 -15.156 1.00 58.34 89 LYS A C 1
ATOM 692 O O . LYS A 1 89 ? 9.191 20.391 -15.759 1.00 58.34 89 LYS A O 1
ATOM 697 N N . ALA A 1 90 ? 8.210 18.475 -15.127 1.00 58.94 90 ALA A N 1
ATOM 698 C CA . ALA A 1 90 ? 9.142 17.560 -15.784 1.00 58.94 90 ALA A CA 1
ATOM 699 C C . ALA A 1 90 ? 8.656 17.003 -17.139 1.00 58.94 90 ALA A C 1
ATOM 701 O O . ALA A 1 90 ? 9.384 16.227 -17.747 1.00 58.94 90 ALA A O 1
ATOM 702 N N . LEU A 1 91 ? 7.437 17.325 -17.592 1.00 60.47 91 LEU A N 1
ATOM 703 C CA . LEU A 1 91 ? 6.774 16.630 -18.714 1.00 60.47 91 LEU A CA 1
ATOM 704 C C . LEU A 1 91 ? 6.404 17.541 -19.886 1.00 60.47 91 LEU A C 1
ATOM 706 O O . LEU A 1 91 ? 5.566 17.178 -20.713 1.00 60.47 91 LEU A O 1
ATOM 710 N N . GLY A 1 92 ? 7.001 18.728 -19.971 1.00 64.56 92 GLY A N 1
ATOM 711 C CA . GLY A 1 92 ? 6.895 19.521 -21.188 1.00 64.56 92 GLY A CA 1
ATOM 712 C C . GLY A 1 92 ? 7.565 18.808 -22.368 1.00 64.56 92 GLY A C 1
ATOM 713 O O . GLY A 1 92 ? 8.356 17.870 -22.217 1.00 64.56 92 GLY A O 1
ATOM 714 N N . LEU A 1 93 ? 7.222 19.246 -23.582 1.00 66.75 93 LEU A N 1
ATOM 715 C CA . LEU A 1 93 ? 7.769 18.681 -24.819 1.00 66.75 93 LEU A CA 1
ATOM 716 C C . LEU A 1 93 ? 9.304 18.768 -24.848 1.00 66.75 93 LEU A C 1
ATOM 718 O O . LEU A 1 93 ? 9.972 17.841 -25.299 1.00 66.75 93 LEU A O 1
ATOM 722 N N . HIS A 1 94 ? 9.855 19.867 -24.331 1.00 71.38 94 HIS A N 1
ATOM 723 C CA . HIS A 1 94 ? 11.292 20.103 -24.255 1.00 71.38 94 HIS A CA 1
ATOM 724 C C . HIS A 1 94 ? 11.986 19.122 -23.296 1.00 71.38 94 HIS A C 1
ATOM 726 O O . HIS A 1 94 ? 13.039 18.574 -23.618 1.00 71.38 94 HIS A O 1
ATOM 732 N N . GLU A 1 95 ? 11.380 18.842 -22.143 1.00 73.06 95 GLU A N 1
ATOM 733 C CA . GLU A 1 95 ? 11.898 17.897 -21.155 1.00 73.06 95 GLU A CA 1
ATOM 734 C C . GLU A 1 95 ? 11.868 16.457 -21.680 1.00 73.06 95 GLU A C 1
ATOM 736 O O . GLU A 1 95 ? 12.834 15.714 -21.497 1.00 73.06 95 GLU A O 1
ATOM 741 N N . CYS A 1 96 ? 10.803 16.079 -22.394 1.00 69.12 96 CYS A N 1
ATOM 742 C CA . CYS A 1 96 ? 10.709 14.773 -23.049 1.00 69.12 96 CYS A CA 1
ATOM 743 C C . CYS A 1 96 ? 11.813 14.600 -24.103 1.00 69.12 96 CYS A C 1
ATOM 745 O O . CYS A 1 96 ? 12.504 13.583 -24.109 1.00 69.12 96 CYS A O 1
ATOM 747 N N . GLN A 1 97 ? 12.042 15.622 -24.936 1.00 72.75 97 GLN A N 1
ATOM 748 C CA . GLN A 1 97 ? 13.122 15.620 -25.928 1.00 72.75 97 GLN A CA 1
ATOM 749 C C . GLN A 1 97 ? 14.511 15.564 -25.278 1.00 72.75 97 GLN A C 1
ATOM 751 O O . GLN A 1 97 ? 15.401 14.886 -25.785 1.00 72.75 97 GLN A O 1
ATOM 756 N N . ALA A 1 98 ? 14.719 16.254 -24.154 1.00 74.94 98 ALA A N 1
ATOM 757 C CA . ALA A 1 98 ? 15.976 16.188 -23.412 1.00 74.94 98 ALA A CA 1
ATOM 758 C C . ALA A 1 98 ? 16.216 14.788 -22.819 1.00 74.94 98 ALA A C 1
ATOM 760 O O . ALA A 1 98 ? 17.319 14.259 -22.935 1.00 74.94 98 ALA A O 1
ATOM 761 N N . ALA A 1 99 ? 15.188 14.154 -22.248 1.00 75.38 99 ALA A N 1
ATOM 762 C CA . ALA A 1 99 ? 15.277 12.785 -21.738 1.00 75.38 99 ALA A CA 1
ATOM 763 C C . ALA A 1 99 ? 15.540 11.756 -22.854 1.00 75.38 99 ALA A C 1
ATOM 765 O O . ALA A 1 99 ? 16.317 10.821 -22.665 1.00 75.38 99 ALA A O 1
ATOM 766 N N . GLU A 1 100 ? 14.930 11.938 -24.026 1.00 74.69 100 GLU A N 1
ATOM 767 C CA . GLU A 1 100 ? 15.170 11.105 -25.208 1.00 74.69 100 GLU A CA 1
ATOM 768 C C . GLU A 1 100 ? 16.607 11.256 -25.724 1.00 74.69 100 GLU A C 1
ATOM 770 O O . GLU A 1 100 ? 17.287 10.256 -25.948 1.00 74.69 100 GLU A O 1
ATOM 775 N N . ARG A 1 101 ? 17.122 12.491 -25.819 1.00 75.50 101 ARG A N 1
ATOM 776 C CA . ARG A 1 101 ? 18.529 12.751 -26.173 1.00 75.50 101 ARG A CA 1
ATOM 777 C C . ARG A 1 101 ? 19.497 12.122 -25.176 1.00 75.50 101 ARG A C 1
ATOM 779 O O . ARG A 1 101 ? 20.505 11.560 -25.601 1.00 75.50 101 ARG A O 1
ATOM 786 N N . PHE A 1 102 ? 19.192 12.182 -23.876 1.00 80.06 102 PHE A N 1
ATOM 787 C CA . PHE A 1 102 ? 19.972 11.479 -22.859 1.00 80.06 102 PHE A CA 1
ATOM 788 C C . PHE A 1 102 ? 20.005 9.974 -23.131 1.00 80.06 102 PHE A C 1
ATOM 790 O O . PHE A 1 102 ? 21.084 9.389 -23.127 1.00 80.06 102 PHE A O 1
ATOM 797 N N . LEU A 1 103 ? 18.849 9.345 -23.370 1.00 76.06 103 LEU A N 1
ATOM 798 C CA . LEU A 1 103 ? 18.771 7.906 -23.626 1.00 76.06 103 LEU A CA 1
ATOM 799 C C . LEU A 1 103 ? 19.521 7.500 -24.893 1.00 76.06 103 LEU A C 1
ATOM 801 O O . LEU A 1 103 ? 20.253 6.512 -24.859 1.00 76.06 103 LEU A O 1
ATOM 805 N N . GLN A 1 104 ? 19.384 8.278 -25.967 1.00 74.44 104 GLN A N 1
ATOM 806 C CA . GLN A 1 104 ? 20.112 8.066 -27.213 1.00 74.44 104 GLN A CA 1
ATOM 807 C C . GLN A 1 104 ? 21.623 8.130 -26.969 1.00 74.44 104 GLN A C 1
ATOM 809 O O . GLN A 1 104 ? 22.346 7.191 -27.284 1.00 74.44 104 GLN A O 1
ATOM 814 N N . TYR A 1 105 ? 22.095 9.187 -26.302 1.00 74.69 105 TYR A N 1
ATOM 815 C CA . TYR A 1 105 ? 23.503 9.332 -25.943 1.00 74.69 105 TYR A CA 1
ATOM 816 C C . TYR A 1 105 ? 23.998 8.200 -25.030 1.00 74.69 105 TYR A C 1
ATOM 818 O O . TYR A 1 105 ? 25.070 7.639 -25.257 1.00 74.69 105 TYR A O 1
ATOM 826 N N . PHE A 1 106 ? 23.235 7.853 -23.991 1.00 75.50 106 PHE A N 1
ATOM 827 C CA . PHE A 1 106 ? 23.562 6.774 -23.058 1.00 75.50 106 PHE A CA 1
ATOM 828 C C . PHE A 1 106 ? 23.707 5.435 -23.788 1.00 75.50 106 PHE A C 1
ATOM 830 O O . PHE A 1 106 ? 24.639 4.680 -23.507 1.00 75.50 106 PHE A O 1
ATOM 837 N N . TRP A 1 107 ? 22.814 5.166 -24.741 1.00 70.50 107 TRP A N 1
ATOM 838 C CA . TRP A 1 107 ? 22.841 3.967 -25.562 1.00 70.50 107 TRP A CA 1
ATOM 839 C C . TRP A 1 107 ? 24.033 3.950 -26.520 1.00 70.50 107 TRP A C 1
ATOM 841 O O . TRP A 1 107 ? 24.818 3.002 -26.503 1.00 70.50 107 TRP A O 1
ATOM 851 N N . ASP A 1 108 ? 24.222 5.025 -27.285 1.00 69.69 108 ASP A N 1
ATOM 852 C CA . ASP A 1 108 ? 25.289 5.140 -28.284 1.00 69.69 108 ASP A CA 1
ATOM 853 C C . ASP A 1 108 ? 26.686 5.089 -27.649 1.00 69.69 108 ASP A C 1
ATOM 855 O O . ASP A 1 108 ? 27.656 4.672 -28.281 1.00 69.69 108 ASP A O 1
ATOM 859 N N . THR A 1 109 ? 26.801 5.490 -26.380 1.00 67.75 109 THR A N 1
ATOM 860 C CA . THR A 1 109 ? 28.072 5.499 -25.643 1.00 67.75 109 THR A CA 1
ATOM 861 C C . THR A 1 109 ? 28.248 4.340 -24.665 1.00 67.75 109 THR A C 1
ATOM 863 O O . THR A 1 109 ? 29.303 4.274 -24.032 1.00 67.75 109 THR A O 1
ATOM 866 N N . TRP A 1 110 ? 27.249 3.453 -24.546 1.00 63.81 110 TRP A N 1
ATOM 867 C CA . TRP A 1 110 ? 27.155 2.284 -23.657 1.00 63.81 110 TRP A CA 1
ATOM 868 C C . TRP A 1 110 ? 28.209 2.234 -22.542 1.00 63.81 110 TRP A C 1
ATOM 870 O O . TRP A 1 110 ? 29.120 1.400 -22.527 1.00 63.81 110 TRP A O 1
ATOM 880 N N . LYS A 1 111 ? 28.112 3.149 -21.575 1.00 56.38 111 LYS A N 1
ATOM 881 C CA . LYS A 1 111 ? 28.942 3.081 -20.370 1.00 56.38 111 LYS A CA 1
ATOM 882 C C . LYS A 1 111 ? 28.180 2.320 -19.302 1.00 56.38 111 LYS A C 1
ATOM 884 O O . LYS A 1 111 ? 27.248 2.849 -18.705 1.00 56.38 111 LYS A O 1
ATOM 889 N N . ALA A 1 112 ? 28.637 1.097 -19.025 1.00 51.34 112 ALA A N 1
ATOM 890 C CA . ALA A 1 112 ? 28.139 0.263 -17.930 1.00 51.34 112 ALA A CA 1
ATOM 891 C C . ALA A 1 112 ? 28.176 0.973 -16.558 1.00 51.34 112 ALA A C 1
ATOM 893 O O . ALA A 1 112 ? 27.389 0.617 -15.689 1.00 51.34 112 ALA A O 1
ATOM 894 N N . ASP A 1 113 ? 29.009 2.014 -16.416 1.00 52.78 113 ASP A N 1
ATOM 895 C CA . ASP A 1 113 ? 29.137 2.852 -15.224 1.00 52.78 113 ASP A CA 1
ATOM 896 C C . ASP A 1 113 ? 29.021 4.351 -15.581 1.00 52.78 113 ASP A C 1
ATOM 898 O O . ASP A 1 113 ? 30.021 5.078 -15.593 1.00 52.78 113 ASP A O 1
ATOM 902 N N . TYR A 1 114 ? 27.825 4.865 -15.892 1.00 56.62 114 TYR A N 1
ATOM 903 C CA . TYR A 1 114 ? 27.640 6.323 -15.968 1.00 56.62 114 TYR A CA 1
ATOM 904 C C . TYR A 1 114 ? 27.809 6.939 -14.564 1.00 56.62 114 TYR A C 1
ATOM 906 O O . TYR A 1 114 ? 26.898 6.921 -13.741 1.00 56.62 114 TYR A O 1
ATOM 914 N N . LYS A 1 115 ? 29.007 7.467 -14.271 1.00 53.19 115 LYS A N 1
ATOM 915 C CA . LYS A 1 115 ? 29.420 7.990 -12.949 1.00 53.19 115 LYS A CA 1
ATOM 916 C C . LYS A 1 115 ? 29.034 9.457 -12.685 1.00 53.19 115 LYS A C 1
ATOM 918 O O . LYS A 1 115 ? 29.723 10.132 -11.929 1.00 53.19 115 LYS A O 1
ATOM 923 N N . GLY A 1 116 ? 27.948 9.959 -13.280 1.00 50.97 116 GLY A N 1
ATOM 924 C CA . GLY A 1 116 ? 27.394 11.275 -12.922 1.00 50.97 116 GLY A CA 1
ATOM 925 C C . GLY A 1 116 ? 28.326 12.463 -13.195 1.00 50.97 116 GLY A C 1
ATOM 926 O O . GLY A 1 116 ? 28.558 13.280 -12.307 1.00 50.97 116 GLY A O 1
ATOM 927 N N . GLY A 1 117 ? 28.868 12.560 -14.416 1.00 50.56 117 GLY A N 1
ATOM 928 C CA . GLY A 1 117 ? 29.535 13.786 -14.881 1.00 50.56 117 GLY A CA 1
ATOM 929 C C . GLY A 1 117 ? 28.568 14.984 -14.966 1.00 50.56 117 GLY A C 1
ATOM 930 O O . GLY A 1 117 ? 27.359 14.784 -14.822 1.00 50.56 117 GLY A O 1
ATOM 931 N N . PRO A 1 118 ? 29.071 16.219 -15.197 1.00 51.16 118 PRO A N 1
ATOM 932 C CA . PRO A 1 118 ? 28.214 17.401 -15.364 1.00 51.16 118 PRO A CA 1
ATOM 933 C C . PRO A 1 118 ? 27.179 17.099 -16.440 1.00 51.16 118 PRO A C 1
ATOM 935 O O . PRO A 1 118 ? 27.610 16.637 -17.479 1.00 51.16 118 PRO A O 1
ATOM 938 N N . ASP A 1 119 ? 25.882 17.293 -16.167 1.00 63.31 119 ASP A N 1
ATOM 939 C CA . ASP A 1 119 ? 24.733 16.833 -16.969 1.00 63.31 119 ASP A CA 1
ATOM 940 C C . ASP A 1 119 ? 24.627 17.556 -18.331 1.00 63.31 119 ASP A C 1
ATOM 942 O O . ASP A 1 119 ? 23.927 18.565 -18.423 1.00 63.31 119 ASP A O 1
ATOM 946 N N . PRO A 1 120 ? 25.295 17.097 -19.410 1.00 60.16 120 PRO A N 1
ATOM 947 C CA . PRO A 1 120 ? 25.306 17.809 -20.684 1.00 60.16 120 PRO A CA 1
ATOM 948 C C . PRO A 1 120 ? 24.136 17.361 -21.571 1.00 60.16 120 PRO A C 1
ATOM 950 O O . PRO A 1 120 ? 23.905 17.942 -22.627 1.00 60.16 120 PRO A O 1
ATOM 953 N N . TYR A 1 121 ? 23.427 16.301 -21.168 1.00 69.00 121 TYR A N 1
ATOM 954 C CA . TYR A 1 121 ? 22.557 15.516 -22.036 1.00 69.00 121 TYR A CA 1
ATOM 955 C C . TYR A 1 121 ? 21.153 15.319 -21.461 1.00 69.00 121 TYR A C 1
ATOM 957 O O . TYR A 1 121 ? 20.326 14.746 -22.154 1.00 69.00 121 TYR A O 1
ATOM 965 N N . GLY A 1 122 ? 20.849 15.815 -20.255 1.00 75.50 122 GLY A N 1
ATOM 966 C CA . GLY A 1 122 ? 19.498 15.803 -19.684 1.00 75.50 122 GLY A CA 1
ATOM 967 C C . GLY A 1 122 ? 19.207 14.622 -18.753 1.00 75.50 122 GLY A C 1
ATOM 968 O O . GLY A 1 122 ? 18.056 14.219 -18.613 1.00 75.50 122 GLY A O 1
ATOM 969 N N . TYR A 1 123 ? 20.216 14.059 -18.092 1.00 77.88 123 TYR A N 1
ATOM 970 C CA . TYR A 1 123 ? 20.074 12.951 -17.147 1.00 77.88 123 TYR A CA 1
ATOM 971 C C . TYR A 1 123 ? 19.176 13.295 -15.945 1.00 77.88 123 TYR A C 1
ATOM 973 O O . TYR A 1 123 ? 18.353 12.474 -15.528 1.00 77.88 123 TYR A O 1
ATOM 981 N N . ALA A 1 124 ? 19.281 14.510 -15.395 1.00 78.88 124 ALA A N 1
ATOM 982 C CA . ALA A 1 124 ? 18.402 14.947 -14.310 1.00 78.88 124 ALA A CA 1
ATOM 983 C C . ALA A 1 124 ? 16.940 15.040 -14.781 1.00 78.88 124 ALA A C 1
ATOM 985 O O . ALA A 1 124 ? 16.016 14.661 -14.057 1.00 78.88 124 ALA A O 1
ATOM 986 N N . VAL A 1 125 ? 16.740 15.493 -16.022 1.00 78.19 125 VAL A N 1
ATOM 987 C CA . VAL A 1 125 ? 15.425 15.569 -16.669 1.00 78.19 125 VAL A CA 1
ATOM 988 C C . VAL A 1 125 ? 14.858 14.168 -16.902 1.00 78.19 125 VAL A C 1
ATOM 990 O O . VAL A 1 125 ? 13.719 13.907 -16.516 1.00 78.19 125 VAL A O 1
ATOM 993 N N . TYR A 1 126 ? 15.671 13.239 -17.414 1.00 80.81 126 TYR A N 1
ATOM 994 C CA . TYR A 1 126 ? 15.319 11.824 -17.547 1.00 80.81 126 TYR A CA 1
ATOM 995 C C . TYR A 1 126 ? 14.865 11.224 -16.213 1.00 80.81 126 TYR A C 1
ATOM 997 O O . TYR A 1 126 ? 13.787 10.635 -16.140 1.00 80.81 126 TYR A O 1
ATOM 1005 N N . CYS A 1 127 ? 15.640 11.414 -15.139 1.00 79.81 127 CYS A N 1
ATOM 1006 C CA . CYS A 1 127 ? 15.282 10.891 -13.823 1.00 79.81 127 CYS A CA 1
ATOM 1007 C C . CYS A 1 127 ? 13.900 11.379 -13.387 1.00 79.81 127 CYS A C 1
ATOM 1009 O O . CYS A 1 127 ? 13.051 10.573 -13.006 1.00 79.81 127 CYS A O 1
ATOM 1011 N N . ASN A 1 128 ? 13.658 12.686 -13.482 1.00 79.62 128 ASN A N 1
ATOM 1012 C CA . ASN A 1 128 ? 12.388 13.285 -13.084 1.00 79.62 128 ASN A CA 1
ATOM 1013 C C . ASN A 1 128 ? 11.210 12.769 -13.922 1.00 79.62 128 ASN A C 1
ATOM 1015 O O . ASN A 1 128 ? 10.162 12.454 -13.355 1.00 79.62 128 ASN A O 1
ATOM 1019 N N . LEU A 1 129 ? 11.388 12.632 -15.239 1.00 79.25 129 LEU A N 1
ATOM 1020 C CA . LEU A 1 129 ? 10.365 12.115 -16.147 1.00 79.25 129 LEU A CA 1
ATOM 1021 C C . LEU A 1 129 ? 10.013 10.658 -15.829 1.00 79.25 129 LEU A C 1
ATOM 1023 O O . LEU A 1 129 ? 8.840 10.332 -15.651 1.00 79.25 129 LEU A O 1
ATOM 1027 N N . VAL A 1 130 ? 11.018 9.792 -15.677 1.00 82.81 130 VAL A N 1
ATOM 1028 C CA . VAL A 1 130 ? 10.825 8.373 -15.340 1.00 82.81 130 VAL A CA 1
ATOM 1029 C C . VAL A 1 130 ? 10.098 8.218 -14.010 1.00 82.81 130 VAL A C 1
ATOM 1031 O O . VAL A 1 130 ? 9.182 7.409 -13.882 1.00 82.81 130 VAL A O 1
ATOM 1034 N N . LEU A 1 131 ? 10.465 9.018 -13.012 1.00 84.06 131 LEU A N 1
ATOM 1035 C CA . LEU A 1 131 ? 9.817 8.986 -11.706 1.00 84.06 131 LEU A CA 1
ATOM 1036 C C . LEU A 1 131 ? 8.378 9.481 -11.761 1.00 84.06 131 LEU A C 1
ATOM 1038 O O . LEU A 1 131 ? 7.524 8.902 -11.090 1.00 84.06 131 LEU A O 1
ATOM 1042 N N . ALA A 1 132 ? 8.101 10.525 -12.541 1.00 80.94 132 ALA A N 1
ATOM 1043 C CA . ALA A 1 132 ? 6.745 11.010 -12.753 1.00 80.94 132 ALA A CA 1
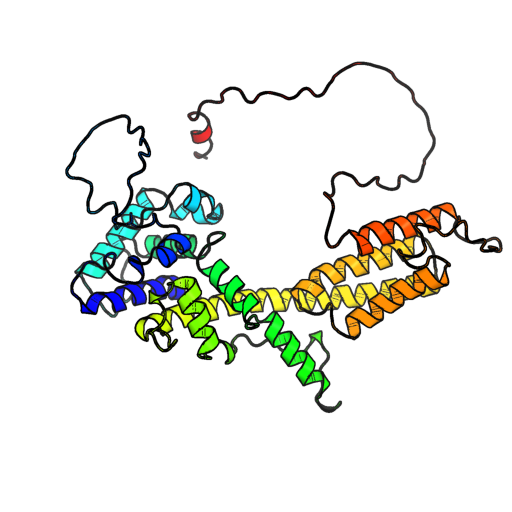ATOM 1044 C C . ALA A 1 132 ? 5.877 9.943 -13.439 1.00 80.94 132 ALA A C 1
ATOM 1046 O O . ALA A 1 132 ? 4.770 9.673 -12.978 1.00 80.94 132 ALA A O 1
ATOM 1047 N N . ALA A 1 133 ? 6.410 9.286 -14.473 1.00 82.56 133 ALA A N 1
ATOM 1048 C CA . ALA A 1 133 ? 5.750 8.203 -15.196 1.00 82.56 133 ALA A CA 1
ATOM 1049 C C . ALA A 1 133 ? 5.459 6.988 -14.295 1.00 82.56 133 ALA A C 1
ATOM 1051 O O . ALA A 1 133 ? 4.330 6.511 -14.228 1.00 82.56 133 ALA A O 1
ATOM 1052 N N . ILE A 1 134 ? 6.446 6.528 -13.524 1.00 87.94 134 ILE A N 1
ATOM 1053 C CA . ILE A 1 134 ? 6.329 5.352 -12.646 1.00 87.94 134 ILE A CA 1
ATOM 1054 C C . ILE A 1 134 ? 5.383 5.585 -11.456 1.00 87.94 134 ILE A C 1
ATOM 1056 O O . ILE A 1 134 ? 4.696 4.654 -11.026 1.00 87.94 134 ILE A O 1
ATOM 1060 N N . ASN A 1 135 ? 5.332 6.812 -10.919 1.00 86.12 135 ASN A N 1
ATOM 1061 C CA . ASN A 1 135 ? 4.498 7.169 -9.762 1.00 86.12 135 ASN A CA 1
ATOM 1062 C C . ASN A 1 135 ? 3.121 7.746 -10.131 1.00 86.12 135 ASN A C 1
ATOM 1064 O O . ASN A 1 135 ? 2.376 8.154 -9.237 1.00 86.12 135 ASN A O 1
ATOM 1068 N N . ARG A 1 136 ? 2.769 7.811 -11.420 1.00 85.00 136 ARG A N 1
ATOM 1069 C CA . ARG A 1 136 ? 1.459 8.308 -11.860 1.00 85.00 136 ARG A CA 1
ATOM 1070 C C . ARG A 1 136 ? 0.319 7.456 -11.295 1.00 85.00 136 ARG A C 1
ATOM 1072 O O . ARG A 1 136 ? 0.494 6.275 -10.977 1.00 85.00 136 ARG A O 1
ATOM 1079 N N . LYS A 1 137 ? -0.889 8.024 -11.233 1.00 84.12 137 LYS A N 1
ATOM 1080 C CA . LYS A 1 137 ? -2.071 7.246 -10.843 1.00 84.12 137 LYS A CA 1
ATOM 1081 C C . LYS A 1 137 ? -2.319 6.135 -11.872 1.00 84.12 137 LYS A C 1
ATOM 1083 O O . LYS A 1 137 ? -2.449 6.410 -13.060 1.00 84.12 137 LYS A O 1
ATOM 1088 N N . GLY A 1 138 ? -2.384 4.892 -11.398 1.00 83.69 138 GLY A N 1
ATOM 1089 C CA . GLY A 1 138 ? -2.517 3.701 -12.247 1.00 83.69 138 GLY A CA 1
ATOM 1090 C C . GLY A 1 138 ? -1.229 3.325 -12.988 1.00 83.69 138 GLY A C 1
ATOM 1091 O O . GLY A 1 138 ? -1.294 2.609 -13.978 1.00 83.69 138 GLY A O 1
ATOM 1092 N N . GLY A 1 139 ? -0.076 3.851 -12.559 1.00 88.25 139 GLY A N 1
ATOM 1093 C CA . GLY A 1 139 ? 1.227 3.481 -13.104 1.00 88.25 139 GLY A CA 1
ATOM 1094 C C . GLY A 1 139 ? 1.881 2.298 -12.395 1.00 88.25 139 GLY A C 1
ATOM 1095 O O . GLY A 1 139 ? 1.287 1.648 -11.532 1.00 88.25 139 GLY A O 1
ATOM 1096 N N . VAL A 1 140 ? 3.158 2.076 -12.711 1.00 92.00 140 VAL A N 1
ATOM 1097 C CA . VAL A 1 140 ? 3.985 0.967 -12.201 1.00 92.00 140 VAL A CA 1
ATOM 1098 C C . VAL A 1 140 ? 3.911 0.823 -10.674 1.00 92.00 140 VAL A C 1
ATOM 1100 O O . VAL A 1 140 ? 3.604 -0.256 -10.177 1.00 92.00 140 VAL A O 1
ATOM 1103 N N . MET A 1 141 ? 4.113 1.894 -9.895 1.00 92.31 141 MET A N 1
ATOM 1104 C CA . MET A 1 141 ? 4.104 1.786 -8.422 1.00 92.31 141 MET A CA 1
ATOM 1105 C C . MET A 1 141 ? 2.712 1.548 -7.826 1.00 92.31 141 MET A C 1
ATOM 1107 O O . MET A 1 141 ? 2.611 1.065 -6.695 1.00 92.31 141 MET A O 1
ATOM 1111 N N . ASN A 1 142 ? 1.640 1.896 -8.539 1.00 92.12 142 ASN A N 1
ATOM 1112 C CA . ASN A 1 142 ? 0.288 1.525 -8.121 1.00 92.12 142 ASN A CA 1
ATOM 1113 C C . ASN A 1 142 ? 0.055 0.038 -8.380 1.00 92.12 142 ASN A C 1
ATOM 1115 O O . ASN A 1 142 ? -0.384 -0.664 -7.475 1.00 92.12 142 ASN A O 1
ATOM 1119 N N . GLN A 1 143 ? 0.464 -0.458 -9.550 1.00 95.50 143 GLN A N 1
ATOM 1120 C CA . GLN A 1 143 ? 0.367 -1.877 -9.881 1.00 95.50 143 GLN A CA 1
ATOM 1121 C C . GLN A 1 143 ? 1.157 -2.761 -8.903 1.00 95.50 143 GLN A C 1
ATOM 1123 O O . GLN A 1 143 ? 0.672 -3.813 -8.484 1.00 95.50 143 GLN A O 1
ATOM 1128 N N . VAL A 1 144 ? 2.351 -2.322 -8.484 1.00 96.00 144 VAL A N 1
ATOM 1129 C CA . VAL A 1 144 ? 3.143 -3.009 -7.447 1.00 96.00 144 VAL A CA 1
ATOM 1130 C C . VAL A 1 144 ? 2.377 -3.071 -6.125 1.00 96.00 144 VAL A C 1
ATOM 1132 O O . VAL A 1 144 ? 2.312 -4.133 -5.514 1.00 96.00 144 VAL A O 1
ATOM 1135 N N . GLU A 1 145 ? 1.767 -1.966 -5.685 1.00 95.25 145 GLU A N 1
ATOM 1136 C CA . GLU A 1 145 ? 0.969 -1.941 -4.449 1.00 95.25 145 GLU A CA 1
ATOM 1137 C C . GLU A 1 145 ? -0.212 -2.904 -4.505 1.00 95.25 145 GLU A C 1
ATOM 1139 O O . GLU A 1 145 ? -0.402 -3.692 -3.582 1.00 95.25 145 GLU A O 1
ATOM 1144 N N . GLU A 1 146 ? -0.984 -2.856 -5.591 1.00 95.44 146 GLU A N 1
ATOM 1145 C CA . GLU A 1 146 ? -2.144 -3.724 -5.784 1.00 95.44 146 GLU A CA 1
ATOM 1146 C C . GLU A 1 146 ? -1.743 -5.197 -5.786 1.00 95.44 146 GLU A C 1
ATOM 1148 O O . GLU A 1 146 ? -2.403 -6.024 -5.156 1.00 95.44 146 GLU A O 1
ATOM 1153 N N . THR A 1 147 ? -0.637 -5.525 -6.455 1.00 96.38 147 THR A N 1
ATOM 1154 C CA . THR A 1 147 ? -0.125 -6.896 -6.537 1.00 96.38 147 THR A CA 1
ATOM 1155 C C . THR A 1 147 ? 0.344 -7.389 -5.170 1.00 96.38 147 THR A C 1
ATOM 1157 O O . THR A 1 147 ? -0.101 -8.449 -4.732 1.00 96.38 147 THR A O 1
ATOM 1160 N N . LEU A 1 148 ? 1.144 -6.595 -4.442 1.00 96.19 148 LEU A N 1
ATOM 1161 C CA . LEU A 1 148 ? 1.532 -6.900 -3.058 1.00 96.19 148 LEU A CA 1
ATOM 1162 C C . LEU A 1 148 ? 0.301 -7.050 -2.148 1.00 96.19 148 LEU A C 1
ATOM 1164 O O . LEU A 1 148 ? 0.282 -7.905 -1.263 1.00 96.19 148 LEU A O 1
ATOM 1168 N N . GLY A 1 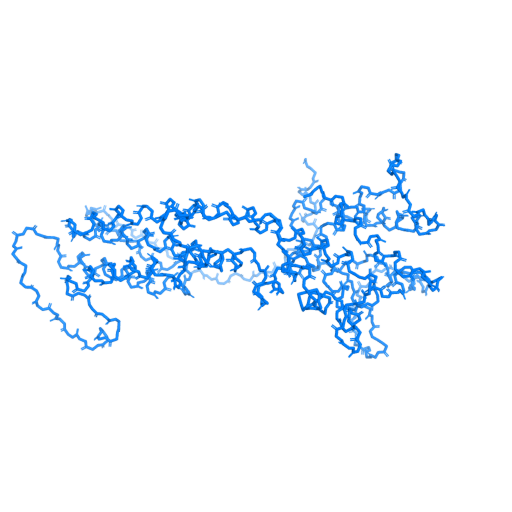149 ? -0.737 -6.239 -2.371 1.00 93.69 149 GLY A N 1
ATOM 1169 C CA . GLY A 1 149 ? -2.024 -6.316 -1.682 1.00 93.69 149 GLY A CA 1
ATOM 1170 C C . GLY A 1 149 ? -2.720 -7.658 -1.884 1.00 93.69 149 GLY A C 1
ATOM 1171 O O . GLY A 1 149 ? -3.084 -8.302 -0.899 1.00 93.69 149 GLY A O 1
ATOM 1172 N N . LYS A 1 150 ? -2.859 -8.089 -3.144 1.00 94.19 150 LYS A N 1
ATOM 1173 C CA . LYS A 1 150 ? -3.523 -9.344 -3.540 1.00 94.19 150 LYS A CA 1
ATOM 1174 C C . LYS A 1 150 ? -2.836 -10.582 -2.966 1.00 94.19 150 LYS A C 1
ATOM 1176 O O . LYS A 1 150 ? -3.522 -11.494 -2.522 1.00 94.19 150 LYS A O 1
ATOM 1181 N N . ILE A 1 151 ? -1.504 -10.601 -2.944 1.00 93.44 151 ILE A N 1
ATOM 1182 C CA . ILE A 1 151 ? -0.712 -11.758 -2.485 1.00 93.44 151 I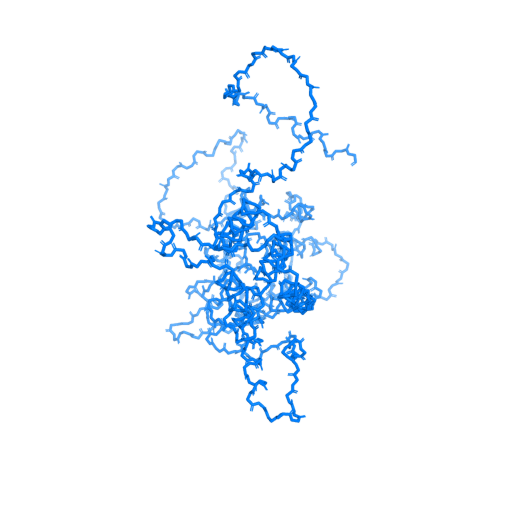LE A CA 1
ATOM 1183 C C . ILE A 1 151 ? -0.361 -11.716 -0.991 1.00 93.44 151 ILE A C 1
ATOM 1185 O O . ILE A 1 151 ? 0.403 -12.550 -0.511 1.00 93.44 151 ILE A O 1
ATOM 1189 N N . GLY A 1 152 ? -0.867 -10.731 -0.244 1.00 93.00 152 GLY A N 1
ATOM 1190 C CA . GLY A 1 152 ? -0.612 -10.648 1.194 1.00 93.00 152 GLY A CA 1
ATOM 1191 C C . GLY A 1 152 ? 0.767 -10.095 1.583 1.00 93.00 152 GLY A C 1
ATOM 1192 O O . GLY A 1 152 ? 1.080 -10.067 2.762 1.00 93.00 152 GLY A O 1
ATOM 1193 N N . ALA A 1 153 ? 1.574 -9.585 0.651 1.00 95.12 153 ALA A N 1
ATOM 1194 C CA . ALA A 1 153 ? 2.963 -9.166 0.897 1.00 95.12 153 ALA A CA 1
ATOM 1195 C C . ALA A 1 153 ? 3.138 -7.668 1.242 1.00 95.12 153 ALA A C 1
ATOM 1197 O O . ALA A 1 153 ? 4.247 -7.132 1.201 1.00 95.12 153 ALA A O 1
ATOM 1198 N N . THR A 1 154 ? 2.057 -6.950 1.566 1.00 95.75 154 THR A N 1
ATOM 1199 C CA . THR A 1 154 ? 2.162 -5.560 2.054 1.00 95.75 154 THR A CA 1
ATOM 1200 C C . THR A 1 154 ? 2.665 -5.515 3.500 1.00 95.75 154 THR A C 1
ATOM 1202 O O . THR A 1 154 ? 2.363 -6.431 4.267 1.00 95.75 154 THR A O 1
ATOM 1205 N N . PRO A 1 155 ? 3.317 -4.417 3.938 1.00 96.62 155 PRO A N 1
ATOM 1206 C CA . PRO A 1 155 ? 3.724 -4.268 5.335 1.00 96.62 155 PRO A CA 1
ATOM 1207 C C . PRO A 1 155 ? 2.572 -4.432 6.330 1.00 96.62 155 PRO A C 1
ATOM 1209 O O . PRO A 1 155 ? 2.779 -4.946 7.417 1.00 96.62 155 PRO A O 1
ATOM 1212 N N . ALA A 1 156 ? 1.352 -4.007 5.978 1.00 95.50 156 ALA A N 1
ATOM 1213 C CA . ALA A 1 156 ? 0.197 -4.107 6.871 1.00 95.50 156 ALA A CA 1
ATOM 1214 C C . ALA A 1 156 ? -0.274 -5.557 7.061 1.00 95.50 156 ALA A C 1
ATOM 1216 O O . ALA A 1 156 ? -0.682 -5.924 8.160 1.00 95.50 156 ALA A O 1
ATOM 1217 N N . ASN A 1 157 ? -0.207 -6.377 6.007 1.00 95.06 157 ASN A N 1
ATOM 1218 C CA . ASN A 1 157 ? -0.527 -7.802 6.094 1.00 95.06 157 ASN A CA 1
ATOM 1219 C C . ASN A 1 157 ? 0.546 -8.544 6.899 1.00 95.06 157 ASN A C 1
ATOM 1221 O O . ASN A 1 157 ? 0.215 -9.230 7.855 1.00 95.06 157 ASN A O 1
ATOM 1225 N N . LEU A 1 158 ? 1.825 -8.311 6.600 1.00 95.44 158 LEU A N 1
ATOM 1226 C CA . LEU A 1 158 ? 2.924 -8.950 7.331 1.00 95.44 158 LEU A CA 1
ATOM 1227 C C . LEU A 1 158 ? 2.953 -8.527 8.805 1.00 95.44 158 LEU A C 1
ATOM 1229 O O . LEU A 1 158 ? 3.124 -9.353 9.691 1.00 95.44 158 LEU A O 1
ATOM 1233 N N . TRP A 1 159 ? 2.668 -7.256 9.097 1.00 95.50 159 TRP A N 1
ATOM 1234 C CA . TRP A 1 159 ? 2.553 -6.780 10.474 1.00 95.50 159 TRP A CA 1
ATOM 1235 C C . TRP A 1 159 ? 1.348 -7.382 11.218 1.00 95.50 159 TRP A C 1
ATOM 1237 O O . TRP A 1 159 ? 1.404 -7.569 12.432 1.00 95.50 159 TRP A O 1
ATOM 1247 N N . LYS A 1 160 ? 0.248 -7.719 10.527 1.00 94.38 160 LYS A N 1
ATOM 1248 C CA . LYS A 1 160 ? -0.860 -8.495 11.120 1.00 94.38 160 LYS A CA 1
ATOM 1249 C C . LYS A 1 160 ? -0.380 -9.888 11.548 1.00 94.38 160 LYS A C 1
ATOM 1251 O O . LYS A 1 160 ? -0.726 -10.340 12.644 1.00 94.38 160 LYS A O 1
ATOM 1256 N N . ASP A 1 161 ? 0.438 -10.533 10.725 1.00 93.25 161 ASP A N 1
ATOM 1257 C CA . ASP A 1 161 ? 1.009 -11.846 11.030 1.00 93.25 161 ASP A CA 1
ATOM 1258 C C . ASP A 1 161 ? 2.008 -11.749 12.194 1.00 93.25 161 ASP A C 1
ATOM 1260 O O . ASP A 1 161 ? 1.892 -12.495 13.166 1.00 93.25 161 ASP A O 1
ATOM 1264 N N . ASP A 1 162 ? 2.893 -10.747 12.192 1.00 93.31 162 ASP A N 1
ATOM 1265 C CA . ASP A 1 162 ? 3.834 -10.482 13.291 1.00 93.31 162 ASP A CA 1
ATOM 1266 C C . ASP A 1 162 ? 3.126 -10.236 14.627 1.00 93.31 162 ASP A C 1
ATOM 1268 O O . ASP A 1 162 ? 3.569 -10.702 15.682 1.00 93.31 162 ASP A O 1
ATOM 1272 N N . ARG A 1 163 ? 2.001 -9.514 14.606 1.00 93.50 163 ARG A N 1
ATOM 1273 C CA . ARG A 1 163 ? 1.173 -9.304 15.799 1.00 93.50 163 ARG A CA 1
ATOM 1274 C C . ARG A 1 163 ? 0.529 -10.593 16.281 1.00 93.50 163 ARG A C 1
ATOM 1276 O O . ARG A 1 163 ? 0.511 -10.844 17.486 1.00 93.50 163 ARG A O 1
ATOM 1283 N N . SER A 1 164 ? 0.066 -11.432 15.362 1.00 92.25 164 SER A N 1
ATOM 1284 C CA . SER A 1 164 ? -0.472 -12.754 15.689 1.00 92.25 164 SER A CA 1
ATOM 1285 C C . SER A 1 164 ? 0.601 -13.633 16.341 1.00 92.25 164 SER A C 1
ATOM 1287 O O . SER A 1 164 ? 0.388 -14.133 17.444 1.00 92.25 164 SER A O 1
ATOM 1289 N N . LEU A 1 165 ? 1.804 -13.685 15.763 1.00 92.31 165 LEU A N 1
ATOM 1290 C CA . LEU A 1 165 ? 2.958 -14.376 16.345 1.00 92.31 165 LEU A CA 1
ATOM 1291 C C . LEU A 1 165 ? 3.360 -13.797 17.709 1.00 92.31 165 LEU A C 1
ATOM 1293 O O . LEU A 1 165 ? 3.722 -14.533 18.625 1.00 92.31 165 LEU A O 1
ATOM 1297 N N . ASN A 1 166 ? 3.289 -12.476 17.892 1.00 94.00 166 ASN A N 1
ATOM 1298 C CA . ASN A 1 166 ? 3.567 -11.840 19.179 1.00 94.00 166 ASN A CA 1
ATOM 1299 C C . ASN A 1 166 ? 2.580 -12.281 20.276 1.00 94.00 166 ASN A C 1
ATOM 1301 O O . ASN A 1 166 ? 2.995 -12.474 21.421 1.00 94.00 166 ASN A O 1
ATOM 1305 N N . ARG A 1 167 ? 1.301 -12.508 19.948 1.00 90.81 167 ARG A N 1
ATOM 1306 C CA . ARG A 1 167 ? 0.297 -13.024 20.901 1.00 90.81 167 ARG A CA 1
ATOM 1307 C C . ARG A 1 167 ? 0.609 -14.441 21.371 1.00 90.81 167 ARG A C 1
ATOM 1309 O O . ARG A 1 167 ? 0.285 -14.772 22.506 1.00 90.81 167 ARG A O 1
ATOM 1316 N N . GLU A 1 168 ? 1.264 -15.251 20.549 1.00 92.62 168 GLU A N 1
ATOM 1317 C CA . GLU A 1 168 ? 1.669 -16.618 20.904 1.00 92.62 168 GLU A CA 1
ATOM 1318 C C . GLU A 1 168 ? 2.911 -16.651 21.808 1.00 92.62 168 GLU A C 1
ATOM 1320 O O . GLU A 1 168 ? 3.178 -17.647 22.483 1.00 92.62 168 GLU A O 1
ATOM 1325 N N . ARG A 1 169 ? 3.663 -15.544 21.895 1.00 92.12 169 ARG A N 1
ATOM 1326 C CA . ARG A 1 169 ? 4.855 -15.465 22.749 1.00 92.12 169 ARG A CA 1
ATOM 1327 C C . ARG A 1 169 ? 4.492 -15.532 24.240 1.00 92.12 169 ARG A C 1
ATOM 1329 O O . ARG A 1 169 ? 3.431 -15.034 24.648 1.00 92.12 169 ARG A O 1
ATOM 1336 N N . PRO A 1 170 ? 5.406 -16.062 25.083 1.00 93.31 170 PRO A N 1
ATOM 1337 C CA . PRO A 1 170 ? 5.279 -15.998 26.537 1.00 93.31 170 PRO A CA 1
ATOM 1338 C C . PRO A 1 170 ? 5.074 -14.562 27.022 1.00 93.31 170 PRO A C 1
ATOM 1340 O O . PRO A 1 170 ? 5.664 -13.634 26.467 1.00 93.31 170 PRO A O 1
ATOM 1343 N N . ALA A 1 171 ? 4.298 -14.380 28.095 1.00 89.56 171 ALA A N 1
ATOM 1344 C CA . ALA A 1 171 ? 3.943 -13.057 28.621 1.00 89.56 171 ALA A CA 1
ATOM 1345 C C . ALA A 1 171 ? 5.162 -12.156 28.905 1.00 89.56 171 ALA A C 1
ATOM 1347 O O . ALA A 1 171 ? 5.088 -10.951 28.709 1.00 89.56 171 ALA A O 1
ATOM 1348 N N . THR A 1 172 ? 6.304 -12.737 29.288 1.00 91.00 172 THR A N 1
ATOM 1349 C CA . THR A 1 172 ? 7.560 -12.011 29.550 1.00 91.00 172 THR A CA 1
ATOM 1350 C C . THR A 1 172 ? 8.236 -11.440 28.300 1.00 91.00 172 THR A C 1
ATOM 1352 O O . THR A 1 172 ? 9.059 -10.539 28.419 1.00 91.00 172 THR A O 1
ATOM 1355 N N . LYS A 1 173 ? 7.922 -11.963 27.108 1.00 90.19 173 LYS A N 1
ATOM 1356 C CA . LYS A 1 173 ? 8.496 -11.544 25.814 1.00 90.19 173 LYS A CA 1
ATOM 1357 C C . LYS A 1 173 ? 7.482 -10.860 24.895 1.00 90.19 173 LYS A C 1
ATOM 1359 O O . LYS A 1 173 ? 7.853 -10.404 23.814 1.00 90.19 173 LYS A O 1
ATOM 1364 N N . ARG A 1 174 ? 6.207 -10.851 25.281 1.00 92.75 174 ARG A N 1
ATOM 1365 C CA . ARG A 1 174 ? 5.117 -10.256 24.512 1.00 92.75 174 ARG A CA 1
ATOM 1366 C C . ARG A 1 174 ? 5.165 -8.741 24.657 1.00 92.75 174 ARG A C 1
ATOM 1368 O O . ARG A 1 174 ? 5.170 -8.228 25.772 1.00 92.75 174 ARG A O 1
ATOM 1375 N N . VAL A 1 175 ? 5.159 -8.033 23.534 1.00 92.69 175 VAL A N 1
ATOM 1376 C CA . VAL A 1 175 ? 5.010 -6.571 23.520 1.00 92.69 175 VAL A CA 1
ATOM 1377 C C . VAL A 1 175 ? 3.553 -6.184 23.284 1.00 92.69 175 VAL A C 1
ATOM 1379 O O . VAL A 1 175 ? 2.743 -7.008 22.853 1.00 92.69 175 VAL A O 1
ATOM 1382 N N . LEU A 1 176 ? 3.201 -4.930 23.567 1.00 89.19 176 LEU A N 1
ATOM 1383 C CA . LEU A 1 176 ? 1.875 -4.412 23.229 1.00 89.19 176 LEU A CA 1
ATOM 1384 C C . LEU A 1 176 ? 1.669 -4.421 21.707 1.00 89.19 176 LEU A C 1
ATOM 1386 O O . LEU A 1 176 ? 2.608 -4.203 20.950 1.00 89.19 176 LEU A O 1
ATOM 1390 N N . GLU A 1 177 ? 0.426 -4.612 21.261 1.00 87.56 177 GLU A N 1
ATOM 1391 C CA . GLU A 1 177 ? 0.056 -4.736 19.838 1.00 87.56 177 GLU A CA 1
ATOM 1392 C C . GLU A 1 177 ? 0.638 -3.616 18.957 1.00 87.56 177 GLU A C 1
ATOM 1394 O O . GLU A 1 177 ? 1.282 -3.876 17.946 1.00 87.56 177 GLU A O 1
ATOM 1399 N N . HIS A 1 178 ? 0.488 -2.360 19.385 1.00 91.62 178 HIS A N 1
ATOM 1400 C CA . HIS A 1 178 ? 0.976 -1.178 18.662 1.00 91.62 178 HIS A CA 1
ATOM 1401 C C . HIS A 1 178 ? 2.489 -0.935 18.819 1.00 91.62 178 HIS A C 1
ATOM 1403 O O . HIS A 1 178 ? 3.019 0.016 18.251 1.00 91.62 178 HIS A O 1
ATOM 1409 N N . GLN A 1 179 ? 3.177 -1.757 19.617 1.00 92.81 179 GLN A N 1
ATOM 1410 C CA . GLN A 1 179 ? 4.630 -1.733 19.812 1.00 92.81 179 GLN A CA 1
ATOM 1411 C C . GLN A 1 179 ? 5.338 -2.869 19.063 1.00 92.81 179 GLN A C 1
ATOM 1413 O O . GLN A 1 179 ? 6.567 -2.931 19.090 1.00 92.81 179 GLN A O 1
ATOM 1418 N N . VAL A 1 180 ? 4.596 -3.763 18.395 1.00 94.31 180 VAL A N 1
ATOM 1419 C CA . VAL A 1 180 ? 5.197 -4.768 17.512 1.00 94.31 180 VAL A CA 1
ATOM 1420 C C . VAL A 1 180 ? 5.947 -4.038 16.393 1.00 94.31 180 VAL A C 1
ATOM 1422 O O . VAL A 1 180 ? 5.339 -3.212 15.702 1.00 94.31 180 VAL A O 1
ATOM 1425 N N . PRO A 1 181 ? 7.258 -4.286 16.229 1.00 93.69 181 PRO A N 1
ATOM 1426 C CA . PRO A 1 181 ? 8.081 -3.538 15.292 1.00 93.69 181 PRO A CA 1
ATOM 1427 C C . PRO A 1 181 ? 7.626 -3.783 13.854 1.00 93.69 181 PRO A C 1
ATOM 1429 O O . PRO A 1 181 ? 7.281 -4.898 13.481 1.00 93.69 181 PRO A O 1
ATOM 1432 N N . ILE A 1 182 ? 7.665 -2.731 13.040 1.00 94.94 182 ILE A N 1
ATOM 1433 C CA . ILE A 1 182 ? 7.430 -2.817 11.597 1.00 94.94 182 ILE A CA 1
ATOM 1434 C C . ILE A 1 182 ? 8.796 -2.804 10.917 1.00 94.94 182 ILE A C 1
ATOM 1436 O O . ILE A 1 182 ? 9.500 -1.789 10.971 1.00 94.94 182 ILE A O 1
ATOM 1440 N N . ALA A 1 183 ? 9.165 -3.921 10.295 1.00 91.94 183 ALA A N 1
ATOM 1441 C CA . ALA A 1 183 ? 10.429 -4.051 9.584 1.00 91.94 183 ALA A CA 1
ATOM 1442 C C . ALA A 1 183 ? 10.452 -3.179 8.315 1.00 91.94 183 ALA A C 1
ATOM 1444 O O . ALA A 1 183 ? 9.474 -3.123 7.570 1.00 91.94 183 ALA A O 1
ATOM 1445 N N . ASP A 1 184 ? 11.578 -2.504 8.057 1.00 88.69 184 ASP A N 1
ATOM 1446 C CA . ASP A 1 184 ? 11.769 -1.656 6.866 1.00 88.69 184 ASP A CA 1
ATOM 1447 C C . ASP A 1 184 ? 11.982 -2.467 5.570 1.00 88.69 184 ASP A C 1
ATOM 1449 O O . ASP A 1 184 ? 11.831 -1.948 4.464 1.00 88.69 184 ASP A O 1
ATOM 1453 N N . THR A 1 185 ? 12.302 -3.754 5.709 1.00 89.38 185 THR A N 1
ATOM 1454 C CA . THR A 1 185 ? 12.439 -4.761 4.643 1.00 89.38 185 THR A CA 1
ATOM 1455 C C . THR A 1 185 ? 11.800 -6.063 5.129 1.00 89.38 185 THR A C 1
ATOM 1457 O O . THR A 1 185 ? 11.592 -6.229 6.333 1.00 89.38 185 THR A O 1
ATOM 1460 N N . HIS A 1 186 ? 11.482 -6.990 4.225 1.00 92.38 186 HIS A N 1
ATOM 1461 C CA . HIS A 1 186 ? 10.975 -8.304 4.616 1.00 92.38 186 HIS A CA 1
ATOM 1462 C C . HIS A 1 186 ? 11.373 -9.384 3.605 1.00 92.38 186 HIS A C 1
ATOM 1464 O O . HIS A 1 186 ? 11.234 -9.174 2.401 1.00 92.38 186 HIS A O 1
ATOM 1470 N N . ALA A 1 187 ? 11.803 -10.555 4.092 1.00 91.19 187 ALA A N 1
ATOM 1471 C CA . ALA A 1 187 ? 12.270 -11.671 3.257 1.00 91.19 187 ALA A CA 1
ATOM 1472 C C . ALA A 1 187 ? 11.208 -12.164 2.256 1.00 91.19 187 ALA A C 1
ATOM 1474 O O . ALA A 1 187 ? 11.542 -12.549 1.144 1.00 91.19 187 ALA A O 1
ATOM 1475 N N . ARG A 1 188 ? 9.920 -12.045 2.610 1.00 91.50 188 ARG A N 1
ATOM 1476 C CA . ARG A 1 188 ? 8.770 -12.312 1.721 1.00 91.50 188 ARG A CA 1
ATOM 1477 C C . ARG A 1 188 ? 8.876 -11.631 0.349 1.00 91.50 188 ARG A C 1
ATOM 1479 O O . ARG A 1 188 ? 8.367 -12.165 -0.624 1.00 91.50 188 ARG A O 1
ATOM 1486 N N . LEU A 1 189 ? 9.524 -10.467 0.249 1.00 91.12 189 LEU A N 1
ATOM 1487 C CA . LEU A 1 189 ? 9.703 -9.769 -1.034 1.00 91.12 189 LEU A CA 1
ATOM 1488 C C . LEU A 1 189 ? 10.685 -10.479 -1.980 1.00 91.12 189 LEU A C 1
ATOM 1490 O O . LEU A 1 189 ? 10.669 -10.223 -3.183 1.00 91.12 189 LEU A O 1
ATOM 1494 N N . GLU A 1 190 ? 11.541 -11.345 -1.441 1.00 89.88 190 GLU A N 1
ATOM 1495 C CA . GLU A 1 190 ? 12.524 -12.128 -2.189 1.00 89.88 190 GLU A CA 1
ATOM 1496 C C . GLU A 1 190 ? 11.998 -13.516 -2.581 1.00 89.88 190 GLU A C 1
ATOM 1498 O O . GLU A 1 190 ? 12.655 -14.238 -3.328 1.00 89.88 190 GLU A O 1
ATOM 1503 N N . GLU A 1 191 ? 10.807 -13.894 -2.111 1.00 91.94 191 GLU A N 1
ATOM 1504 C CA . GLU A 1 191 ? 10.205 -15.184 -2.432 1.00 91.94 191 GLU A CA 1
ATOM 1505 C C . GLU A 1 191 ? 9.741 -15.242 -3.896 1.00 91.94 191 GLU A C 1
ATOM 1507 O O . GLU A 1 191 ? 9.239 -14.271 -4.473 1.00 91.94 191 GLU A O 1
ATOM 1512 N N . GLN A 1 192 ? 9.929 -16.411 -4.513 1.00 90.69 192 GLN A N 1
ATOM 1513 C CA . GLN A 1 192 ? 9.763 -16.601 -5.954 1.00 90.69 192 GLN A CA 1
ATOM 1514 C C . GLN A 1 192 ? 8.341 -16.294 -6.437 1.00 90.69 192 GLN A C 1
ATOM 1516 O O . GLN A 1 192 ? 8.171 -15.723 -7.510 1.00 90.69 192 GLN A O 1
ATOM 1521 N N . ASP A 1 193 ? 7.321 -16.661 -5.667 1.00 92.19 193 ASP A N 1
ATOM 1522 C CA . ASP A 1 193 ? 5.917 -16.416 -6.004 1.00 92.19 193 ASP A CA 1
ATOM 1523 C C . ASP A 1 193 ? 5.580 -14.916 -5.996 1.00 92.19 193 ASP A C 1
ATOM 1525 O O . ASP A 1 193 ? 4.871 -14.441 -6.884 1.00 92.19 193 ASP A O 1
ATOM 1529 N N . VAL A 1 194 ? 6.144 -14.148 -5.057 1.00 93.12 194 VAL A N 1
ATOM 1530 C CA . VAL A 1 194 ? 5.987 -12.688 -4.999 1.00 93.12 194 VAL A CA 1
ATOM 1531 C C . VAL A 1 194 ? 6.666 -12.030 -6.188 1.00 93.12 194 VAL A C 1
ATOM 1533 O O . VAL A 1 194 ? 6.055 -11.203 -6.871 1.00 93.12 194 VAL A O 1
ATOM 1536 N N . GLN A 1 195 ? 7.908 -12.417 -6.478 1.00 93.69 195 GLN A N 1
ATOM 1537 C CA . GLN A 1 195 ? 8.633 -11.870 -7.620 1.00 93.69 195 GLN A CA 1
ATOM 1538 C C . GLN A 1 195 ? 7.972 -12.253 -8.951 1.00 93.69 195 GLN A C 1
ATOM 1540 O O . GLN A 1 195 ? 7.874 -11.403 -9.834 1.00 93.69 195 GLN A O 1
ATOM 1545 N N . ALA A 1 196 ? 7.463 -13.482 -9.091 1.00 92.88 196 ALA A N 1
ATOM 1546 C CA . ALA A 1 196 ? 6.750 -13.939 -10.285 1.00 92.88 196 ALA A CA 1
ATOM 1547 C C . ALA A 1 196 ? 5.424 -13.197 -10.488 1.00 92.88 196 ALA A C 1
ATOM 1549 O O . ALA A 1 196 ? 5.154 -12.729 -11.595 1.00 92.88 196 ALA A O 1
ATOM 1550 N N . ALA A 1 197 ? 4.634 -13.012 -9.426 1.00 94.38 197 ALA A N 1
ATOM 1551 C CA . ALA A 1 197 ? 3.394 -12.242 -9.490 1.00 94.38 197 ALA A CA 1
ATOM 1552 C C . ALA A 1 197 ? 3.654 -10.786 -9.906 1.00 94.38 197 ALA A C 1
ATOM 1554 O O . ALA A 1 197 ? 2.946 -10.244 -10.755 1.00 94.38 197 ALA A O 1
ATOM 1555 N N . LEU A 1 198 ? 4.699 -10.160 -9.355 1.00 95.19 198 LEU A N 1
ATOM 1556 C CA . LEU A 1 198 ? 5.114 -8.813 -9.745 1.00 95.19 198 LEU A CA 1
ATOM 1557 C C . LEU A 1 198 ? 5.630 -8.761 -11.186 1.00 95.19 198 LEU A C 1
ATOM 1559 O O . LEU A 1 198 ? 5.269 -7.847 -11.923 1.00 95.19 198 LEU A O 1
ATOM 1563 N N . ALA A 1 199 ? 6.432 -9.738 -11.612 1.00 92.62 199 ALA A N 1
ATOM 1564 C CA . ALA A 1 199 ? 6.937 -9.813 -12.978 1.00 92.62 199 ALA A CA 1
ATOM 1565 C C . ALA A 1 199 ? 5.790 -9.907 -13.991 1.00 92.62 199 ALA A C 1
ATOM 1567 O O . ALA A 1 199 ? 5.753 -9.149 -14.961 1.00 92.62 199 ALA A O 1
ATOM 1568 N N . GLN A 1 200 ? 4.822 -10.787 -13.731 1.00 91.88 200 GLN A N 1
ATOM 1569 C CA . GLN A 1 200 ? 3.646 -10.950 -14.576 1.00 91.88 200 GLN A CA 1
ATOM 1570 C C . GLN A 1 200 ? 2.777 -9.687 -14.583 1.00 91.88 200 GLN A C 1
ATOM 1572 O O . GLN A 1 200 ? 2.330 -9.258 -15.644 1.00 91.88 200 GLN A O 1
ATOM 1577 N N . ALA A 1 201 ? 2.573 -9.056 -13.425 1.00 92.94 201 ALA A N 1
ATOM 1578 C CA . ALA A 1 201 ? 1.781 -7.835 -13.317 1.00 92.94 201 ALA A CA 1
ATOM 1579 C C . ALA A 1 201 ? 2.411 -6.639 -14.046 1.00 92.94 201 ALA A C 1
ATOM 1581 O O . ALA A 1 201 ? 1.680 -5.805 -14.571 1.00 92.94 201 ALA A O 1
ATOM 1582 N N . LEU A 1 202 ? 3.743 -6.534 -14.064 1.00 92.44 202 LEU A N 1
ATOM 1583 C CA . LEU A 1 202 ? 4.457 -5.394 -14.646 1.00 92.44 202 LEU A CA 1
ATOM 1584 C C . LEU A 1 202 ? 4.810 -5.575 -16.122 1.00 92.44 202 LEU A C 1
ATOM 1586 O O . LEU A 1 202 ? 4.816 -4.604 -16.877 1.00 92.44 202 LEU A O 1
ATOM 1590 N N . PHE A 1 203 ? 5.132 -6.799 -16.531 1.00 88.75 203 PHE A N 1
ATOM 1591 C CA . PHE A 1 203 ? 5.694 -7.078 -17.852 1.00 88.75 203 PHE A CA 1
ATOM 1592 C C . PHE A 1 203 ? 4.832 -8.038 -18.684 1.00 88.75 203 PHE A C 1
ATOM 1594 O O . PHE A 1 203 ? 5.113 -8.240 -19.869 1.00 88.75 203 PHE A O 1
ATOM 1601 N N . GLY A 1 204 ? 3.768 -8.600 -18.103 1.00 86.81 204 GLY A N 1
ATOM 1602 C CA . GLY A 1 204 ? 2.927 -9.619 -18.728 1.00 86.81 204 GLY A CA 1
ATOM 1603 C C . GLY A 1 204 ? 3.634 -10.972 -18.818 1.00 86.81 204 GLY A C 1
ATOM 1604 O O . GLY A 1 204 ? 4.559 -11.266 -18.061 1.00 86.81 204 GLY A O 1
ATOM 1605 N N . ASN A 1 205 ? 3.238 -11.789 -19.796 1.00 83.69 205 ASN A N 1
ATOM 1606 C CA . ASN A 1 205 ? 3.843 -13.107 -20.033 1.00 83.69 205 ASN A CA 1
ATOM 1607 C C . ASN A 1 205 ? 5.340 -13.032 -20.384 1.00 83.69 205 ASN A C 1
ATOM 1609 O O . ASN A 1 205 ? 6.041 -14.022 -20.242 1.00 83.69 205 ASN A O 1
ATOM 1613 N N . ALA A 1 206 ? 5.846 -11.866 -20.800 1.00 79.38 206 ALA A N 1
ATOM 1614 C CA . ALA A 1 206 ? 7.272 -11.649 -21.041 1.00 79.38 206 ALA A CA 1
ATOM 1615 C C . ALA A 1 206 ? 8.103 -11.565 -19.746 1.00 79.38 206 ALA A C 1
ATOM 1617 O O . ALA A 1 206 ? 9.326 -11.650 -19.800 1.00 79.38 206 ALA A O 1
ATOM 1618 N N . GLY A 1 207 ? 7.460 -11.372 -18.588 1.00 82.88 207 GLY A N 1
ATOM 1619 C CA . GLY A 1 207 ? 8.136 -11.273 -17.293 1.00 82.88 207 GLY A CA 1
ATOM 1620 C C . GLY A 1 207 ? 8.526 -12.617 -16.675 1.00 82.88 207 GLY A C 1
ATOM 1621 O O . GLY A 1 207 ? 9.360 -12.658 -15.768 1.00 82.88 207 GLY A O 1
ATOM 1622 N N . VAL A 1 208 ? 7.928 -13.711 -17.152 1.00 86.31 208 VAL A N 1
ATOM 1623 C CA . VAL A 1 208 ? 8.079 -15.056 -16.590 1.00 86.31 208 VAL A CA 1
ATOM 1624 C C . VAL A 1 208 ? 8.376 -16.078 -17.684 1.00 86.31 208 VAL A C 1
ATOM 1626 O O . VAL A 1 208 ? 7.895 -15.974 -18.807 1.00 86.31 208 VAL A O 1
ATOM 1629 N N . SER A 1 209 ? 9.182 -17.083 -17.357 1.00 82.81 209 SER A N 1
ATOM 1630 C CA . SER A 1 209 ? 9.425 -18.231 -18.226 1.00 82.81 209 SER A CA 1
ATOM 1631 C C . SER A 1 209 ? 8.190 -19.135 -18.309 1.00 82.81 209 SER A C 1
ATOM 1633 O O . SER A 1 209 ? 7.271 -19.046 -17.491 1.00 82.81 209 SER A O 1
ATOM 1635 N N . SER A 1 210 ? 8.200 -20.093 -19.240 1.00 77.56 210 SER A N 1
ATOM 1636 C CA . SER A 1 210 ? 7.175 -21.144 -19.333 1.00 77.56 210 SER A CA 1
ATOM 1637 C C . SER A 1 210 ? 7.033 -21.980 -18.055 1.00 77.56 210 SER A C 1
ATOM 1639 O O . SER A 1 210 ? 5.994 -22.593 -17.837 1.00 77.56 210 SER A O 1
ATOM 1641 N N . CYS A 1 211 ? 8.064 -22.003 -17.206 1.00 76.06 211 CYS A N 1
ATOM 1642 C CA . CYS A 1 211 ? 8.067 -22.705 -15.924 1.00 76.06 211 CYS A CA 1
ATOM 1643 C C . CYS A 1 211 ? 7.603 -21.818 -14.753 1.00 76.06 211 CYS A C 1
ATOM 1645 O O . CYS A 1 211 ? 7.702 -22.235 -13.602 1.00 76.06 211 CYS A O 1
ATOM 1647 N N . GLY A 1 212 ? 7.148 -20.586 -15.015 1.00 77.25 212 GLY A N 1
ATOM 1648 C CA . GLY A 1 212 ? 6.707 -19.641 -13.983 1.00 77.25 212 GLY A CA 1
ATOM 1649 C C . GLY A 1 212 ? 7.845 -19.002 -13.180 1.00 77.25 212 GLY A C 1
ATOM 1650 O O . GLY A 1 212 ? 7.600 -18.406 -12.133 1.00 77.25 212 GLY A O 1
ATOM 1651 N N . THR A 1 213 ? 9.097 -19.121 -13.635 1.00 86.94 213 THR A N 1
ATOM 1652 C CA . THR A 1 213 ? 10.246 -18.439 -13.017 1.00 86.94 213 THR A CA 1
ATOM 1653 C C . THR A 1 213 ? 10.408 -17.037 -13.591 1.00 86.94 213 THR A C 1
ATOM 1655 O O . THR A 1 213 ? 10.164 -16.818 -14.775 1.00 86.94 213 THR A O 1
ATOM 1658 N N . VAL A 1 214 ? 10.845 -16.081 -12.774 1.00 87.25 214 VAL A N 1
ATOM 1659 C CA . VAL A 1 214 ? 11.134 -14.718 -13.241 1.00 87.25 214 VAL A CA 1
ATOM 1660 C C . VAL A 1 214 ? 12.304 -14.738 -14.220 1.00 87.25 214 VAL A C 1
ATOM 1662 O O . VAL A 1 214 ? 13.296 -15.434 -13.995 1.00 87.25 214 VAL A O 1
ATOM 1665 N N . VAL A 1 215 ? 12.196 -13.959 -15.295 1.00 85.88 215 VAL A N 1
ATOM 1666 C CA . VAL A 1 215 ? 13.305 -13.735 -16.230 1.00 85.88 215 VAL A CA 1
ATOM 1667 C C . VAL A 1 215 ? 14.471 -13.067 -15.474 1.00 85.88 215 VAL A C 1
ATOM 1669 O O . VAL A 1 215 ? 14.263 -11.986 -14.910 1.00 85.88 215 VAL A O 1
ATOM 1672 N N . PRO A 1 216 ? 15.677 -13.676 -15.414 1.00 85.00 216 PRO A N 1
ATOM 1673 C CA . PRO A 1 216 ? 16.769 -13.235 -14.537 1.00 85.00 216 PRO A CA 1
ATOM 1674 C 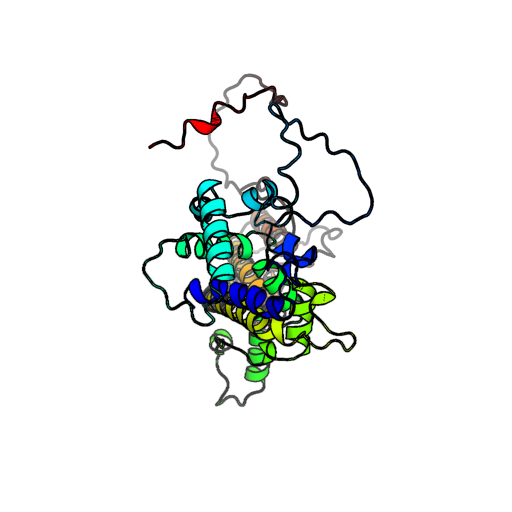C . PRO A 1 216 ? 17.132 -11.753 -14.660 1.00 85.00 216 PRO A C 1
ATOM 1676 O O . PRO A 1 216 ? 17.427 -11.084 -13.671 1.00 85.00 216 PRO A O 1
ATOM 1679 N N . GLU A 1 217 ? 17.059 -11.222 -15.874 1.00 81.62 217 GLU A N 1
ATOM 1680 C CA . GLU A 1 217 ? 17.388 -9.845 -16.208 1.00 81.62 217 GLU A CA 1
ATOM 1681 C C . GLU A 1 217 ? 16.436 -8.820 -15.573 1.00 81.62 217 GLU A C 1
ATOM 1683 O O . GLU A 1 217 ? 16.820 -7.670 -15.355 1.00 81.62 217 GLU A O 1
ATOM 1688 N N . LEU A 1 218 ? 15.203 -9.224 -15.256 1.00 85.69 218 LEU A N 1
ATOM 1689 C CA . LEU A 1 218 ? 14.182 -8.356 -14.667 1.00 85.69 218 LEU A CA 1
ATOM 1690 C C . LEU A 1 218 ? 14.246 -8.323 -13.136 1.00 85.69 218 LEU A C 1
ATOM 1692 O O . LEU A 1 218 ? 13.713 -7.391 -12.528 1.00 85.69 218 LEU A O 1
ATOM 1696 N N . ILE A 1 219 ? 14.910 -9.303 -12.510 1.00 86.88 219 ILE A N 1
ATOM 1697 C CA . ILE A 1 219 ? 14.966 -9.460 -11.048 1.00 86.88 219 ILE A CA 1
ATOM 1698 C C . ILE A 1 219 ? 15.441 -8.175 -10.349 1.00 86.88 219 ILE A C 1
ATOM 1700 O O . ILE A 1 219 ? 14.732 -7.712 -9.453 1.00 86.88 219 ILE A O 1
ATOM 1704 N N . PRO A 1 220 ? 16.557 -7.521 -10.745 1.00 86.44 220 PRO A N 1
ATOM 1705 C CA . PRO A 1 220 ? 17.024 -6.317 -10.053 1.00 86.44 220 PRO A CA 1
ATOM 1706 C C . PRO A 1 220 ? 15.987 -5.189 -10.053 1.00 86.44 220 PRO A C 1
ATOM 1708 O O . PRO A 1 220 ? 15.817 -4.484 -9.056 1.00 86.44 220 PRO A O 1
ATOM 1711 N N . THR A 1 221 ? 15.265 -5.030 -11.162 1.00 87.69 221 THR A N 1
ATOM 1712 C CA . THR A 1 221 ? 14.247 -3.991 -11.316 1.00 87.69 221 THR A CA 1
ATOM 1713 C C . THR A 1 221 ? 12.984 -4.320 -10.522 1.00 87.69 221 THR A C 1
ATOM 1715 O O . THR A 1 221 ? 12.461 -3.441 -9.835 1.00 87.69 221 THR A O 1
ATOM 1718 N N . ILE A 1 222 ? 12.538 -5.581 -10.535 1.00 90.94 222 ILE A N 1
ATOM 1719 C CA . ILE A 1 222 ? 11.402 -6.055 -9.728 1.00 90.94 222 ILE A CA 1
ATOM 1720 C C . ILE A 1 222 ? 11.689 -5.853 -8.242 1.00 90.94 222 ILE A C 1
ATOM 1722 O O . ILE A 1 222 ? 10.887 -5.224 -7.550 1.00 90.94 222 ILE A O 1
ATOM 1726 N N . CYS A 1 223 ? 12.853 -6.302 -7.765 1.00 90.12 223 CYS A N 1
ATOM 1727 C CA . CYS A 1 223 ? 13.270 -6.121 -6.377 1.00 90.12 223 CYS A CA 1
ATOM 1728 C C . CYS A 1 223 ? 13.324 -4.637 -6.001 1.00 90.12 223 CYS A C 1
ATOM 1730 O O . CYS A 1 223 ? 12.835 -4.251 -4.941 1.00 90.12 223 CYS A O 1
ATOM 1732 N N . CYS A 1 224 ? 13.854 -3.781 -6.883 1.00 90.69 224 CYS A N 1
ATOM 1733 C CA . CYS A 1 224 ? 13.900 -2.339 -6.652 1.00 90.69 224 CYS A CA 1
ATOM 1734 C C . CYS A 1 224 ? 12.496 -1.735 -6.484 1.00 90.69 224 CYS A C 1
ATOM 1736 O O . CYS A 1 224 ? 12.259 -0.999 -5.522 1.00 90.69 224 CYS A O 1
ATOM 1738 N N . PHE A 1 225 ? 11.550 -2.052 -7.374 1.00 92.69 225 PHE A N 1
ATOM 1739 C CA . PHE A 1 225 ? 10.183 -1.536 -7.274 1.00 92.69 225 PHE A CA 1
ATOM 1740 C C . PHE A 1 225 ? 9.436 -2.087 -6.058 1.00 92.69 225 PHE A C 1
ATOM 1742 O O . PHE A 1 225 ? 8.804 -1.309 -5.338 1.00 92.69 225 PHE A O 1
ATOM 1749 N N . ALA A 1 226 ? 9.549 -3.392 -5.795 1.00 94.25 226 ALA A N 1
ATOM 1750 C CA . ALA A 1 226 ? 8.948 -4.045 -4.637 1.00 94.25 226 ALA A CA 1
ATOM 1751 C C . ALA A 1 226 ? 9.442 -3.406 -3.335 1.00 94.25 226 ALA A C 1
ATOM 1753 O O . ALA A 1 226 ? 8.639 -2.893 -2.555 1.00 94.25 226 ALA A O 1
ATOM 1754 N N . GLN A 1 227 ? 10.763 -3.339 -3.153 1.00 92.50 227 GLN A N 1
ATOM 1755 C CA . GLN A 1 227 ? 11.388 -2.770 -1.964 1.00 92.50 227 GLN A CA 1
ATOM 1756 C C . GLN A 1 227 ? 11.044 -1.290 -1.810 1.00 92.50 227 GLN A C 1
ATOM 1758 O O . GLN A 1 227 ? 10.679 -0.843 -0.724 1.00 92.50 227 GLN A O 1
ATOM 1763 N N . ARG A 1 228 ? 11.079 -0.511 -2.898 1.00 90.31 228 ARG A N 1
ATOM 1764 C CA . ARG A 1 228 ? 10.745 0.912 -2.817 1.00 90.31 228 ARG A CA 1
ATOM 1765 C C . ARG A 1 228 ? 9.290 1.133 -2.429 1.00 90.31 228 ARG A C 1
ATOM 1767 O O . ARG A 1 228 ? 8.994 2.042 -1.647 1.00 90.31 228 ARG A O 1
ATOM 1774 N N . LYS A 1 229 ? 8.372 0.339 -2.984 1.00 93.19 229 LYS A N 1
ATOM 1775 C CA . LYS A 1 229 ? 6.961 0.458 -2.629 1.00 93.19 229 LYS A CA 1
ATOM 1776 C C . LYS A 1 229 ? 6.740 0.037 -1.187 1.00 93.19 229 LYS A C 1
ATOM 1778 O O . LYS A 1 229 ? 6.052 0.749 -0.458 1.00 93.19 229 LYS A O 1
ATOM 1783 N N . TYR A 1 230 ? 7.372 -1.055 -0.776 1.00 94.81 230 TYR A N 1
ATOM 1784 C CA . TYR A 1 230 ? 7.345 -1.548 0.589 1.00 94.81 230 TYR A CA 1
ATOM 1785 C C . TYR A 1 230 ? 7.819 -0.484 1.584 1.00 94.81 230 TYR A C 1
ATOM 1787 O O . TYR A 1 230 ? 7.068 -0.151 2.493 1.00 94.81 230 TYR A O 1
ATOM 1795 N N . GLU A 1 231 ? 8.979 0.148 1.362 1.00 92.94 231 GLU A N 1
ATOM 1796 C CA . GLU A 1 231 ? 9.486 1.256 2.193 1.00 92.94 231 GLU A CA 1
ATOM 1797 C C . GLU A 1 231 ? 8.446 2.371 2.371 1.00 92.94 231 GLU A C 1
ATOM 1799 O O . GLU A 1 231 ? 8.187 2.826 3.486 1.00 92.94 231 GLU A O 1
ATOM 1804 N N . ASN A 1 232 ? 7.831 2.820 1.273 1.00 91.19 232 ASN A N 1
ATOM 1805 C CA . ASN A 1 232 ? 6.833 3.889 1.321 1.00 91.19 232 ASN A CA 1
ATOM 1806 C C . ASN A 1 232 ? 5.595 3.466 2.130 1.00 91.19 232 ASN A C 1
ATOM 1808 O O . ASN A 1 232 ? 5.072 4.246 2.933 1.00 91.19 232 ASN A O 1
ATOM 1812 N N . LEU A 1 233 ? 5.142 2.224 1.946 1.00 94.44 233 LEU A N 1
ATOM 1813 C CA . LEU A 1 233 ? 4.026 1.655 2.697 1.00 94.44 233 LEU A CA 1
ATOM 1814 C C . LEU A 1 233 ? 4.374 1.466 4.181 1.00 94.44 233 LEU A C 1
ATOM 1816 O O . LEU A 1 233 ? 3.520 1.736 5.021 1.00 94.44 233 LEU A O 1
ATOM 1820 N N . VAL A 1 234 ? 5.612 1.090 4.520 1.00 95.62 234 VAL A N 1
ATOM 1821 C CA . VAL A 1 234 ? 6.103 0.989 5.906 1.00 95.62 234 VAL A CA 1
ATOM 1822 C C . VAL A 1 234 ? 6.022 2.341 6.600 1.00 95.62 234 VAL A C 1
ATOM 1824 O O . VAL A 1 234 ? 5.493 2.424 7.705 1.00 95.62 234 VAL A O 1
ATOM 1827 N N . GLN A 1 235 ? 6.499 3.414 5.964 1.00 93.62 235 GLN A N 1
ATOM 1828 C CA . GLN A 1 235 ? 6.438 4.754 6.558 1.00 93.62 235 GLN A CA 1
ATOM 1829 C C . GLN A 1 235 ? 4.989 5.200 6.793 1.00 93.62 235 GLN A C 1
ATOM 1831 O O . GLN A 1 235 ? 4.653 5.707 7.866 1.00 93.62 235 GLN A O 1
ATOM 1836 N N . SER A 1 236 ? 4.103 4.942 5.822 1.00 93.38 236 SER A N 1
ATOM 1837 C CA . SER A 1 236 ? 2.667 5.189 5.984 1.00 93.38 236 SER A CA 1
ATOM 1838 C C . SER A 1 236 ? 2.078 4.369 7.135 1.00 93.38 236 SER A C 1
ATOM 1840 O O . SER A 1 236 ? 1.333 4.905 7.955 1.00 93.38 236 SER A O 1
ATOM 1842 N N . LEU A 1 237 ? 2.439 3.087 7.236 1.00 95.31 237 LEU A N 1
ATOM 1843 C CA . LEU A 1 237 ? 1.968 2.191 8.284 1.00 95.31 237 LEU A CA 1
ATOM 1844 C C . LEU A 1 237 ? 2.444 2.644 9.667 1.00 95.31 237 LEU A C 1
ATOM 1846 O O . LEU A 1 237 ? 1.618 2.755 10.563 1.00 95.31 237 LEU A O 1
ATOM 1850 N N . LYS A 1 238 ? 3.725 2.995 9.836 1.00 95.19 238 LYS A N 1
ATOM 1851 C CA . LYS A 1 238 ? 4.278 3.517 11.101 1.00 95.19 238 LYS A CA 1
ATOM 1852 C C . LYS A 1 238 ? 3.470 4.717 11.608 1.00 95.19 238 LYS A C 1
ATOM 1854 O O . LYS A 1 238 ? 3.080 4.762 12.774 1.00 95.19 238 LYS A O 1
ATOM 1859 N N . HIS A 1 239 ? 3.143 5.660 10.724 1.00 94.31 239 HIS A N 1
ATOM 1860 C CA . HIS A 1 239 ? 2.296 6.799 11.077 1.00 94.31 239 HIS A CA 1
ATOM 1861 C C . HIS A 1 239 ? 0.854 6.384 11.424 1.00 94.31 239 HIS A C 1
ATOM 1863 O O . HIS A 1 239 ? 0.285 6.851 12.418 1.00 94.31 239 HIS A O 1
ATOM 1869 N N . LYS A 1 240 ? 0.264 5.478 10.634 1.00 94.56 240 LYS A N 1
ATOM 1870 C CA . LYS A 1 240 ? -1.090 4.958 10.871 1.00 94.56 240 LYS A CA 1
ATOM 1871 C C . LYS A 1 240 ? -1.197 4.204 12.194 1.00 94.56 240 LYS A C 1
ATOM 1873 O O . LYS A 1 240 ? -2.178 4.415 12.891 1.00 94.56 240 LYS A O 1
ATOM 1878 N N . VAL A 1 241 ? -0.206 3.401 12.577 1.00 94.88 241 VAL A N 1
ATOM 1879 C CA . VAL A 1 241 ? -0.190 2.646 13.844 1.00 94.88 241 VAL A CA 1
ATOM 1880 C C . VAL A 1 241 ? -0.147 3.584 15.047 1.00 94.88 241 VAL A C 1
ATOM 1882 O O . VAL A 1 241 ? -0.952 3.434 15.965 1.00 94.88 241 VAL A O 1
ATOM 1885 N N . THR A 1 242 ? 0.707 4.611 15.021 1.00 93.81 242 THR A N 1
ATOM 1886 C CA . THR A 1 242 ? 0.727 5.642 16.075 1.00 93.81 242 THR A CA 1
ATOM 1887 C C . THR A 1 242 ? -0.626 6.342 16.190 1.00 93.81 242 THR A C 1
ATOM 1889 O O . THR A 1 242 ? -1.152 6.533 17.288 1.00 93.81 242 THR A O 1
ATOM 1892 N N . THR A 1 243 ? -1.233 6.672 15.048 1.00 94.81 243 THR A N 1
ATOM 1893 C CA . THR A 1 243 ? -2.554 7.309 15.013 1.00 94.81 243 THR A CA 1
ATOM 1894 C C . THR A 1 243 ? -3.654 6.359 15.499 1.00 94.81 243 THR A C 1
ATOM 1896 O O . THR A 1 243 ? -4.527 6.781 16.255 1.00 94.81 243 THR A O 1
ATOM 1899 N N . SER A 1 244 ? -3.602 5.078 15.123 1.00 94.44 244 SER A N 1
ATOM 1900 C CA . SER A 1 244 ? -4.534 4.030 15.560 1.00 94.44 244 SER A CA 1
ATOM 1901 C C . SER A 1 244 ? -4.498 3.872 17.077 1.00 94.44 244 SER A C 1
ATOM 1903 O O . SER A 1 244 ? 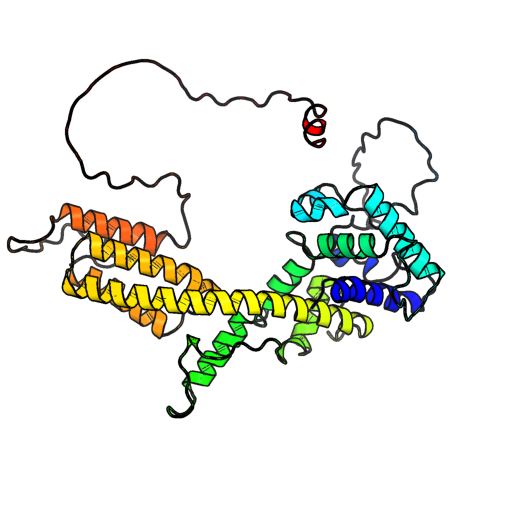-5.544 3.930 17.718 1.00 94.44 244 SER A O 1
ATOM 1905 N N . CYS A 1 245 ? -3.302 3.828 17.673 1.00 94.62 245 CYS A N 1
ATOM 1906 C CA . CYS A 1 245 ? -3.127 3.752 19.123 1.00 94.62 245 CYS A CA 1
ATOM 1907 C C . CYS A 1 245 ? -3.811 4.928 19.845 1.00 94.62 245 CYS A C 1
ATOM 1909 O O . CYS A 1 245 ? -4.604 4.724 20.767 1.00 94.62 245 CYS A O 1
ATOM 1911 N N . ALA A 1 246 ? -3.577 6.161 19.384 1.00 95.12 246 ALA A N 1
ATOM 1912 C CA . ALA A 1 246 ? -4.204 7.353 19.958 1.00 95.12 246 ALA A CA 1
ATOM 1913 C C . ALA A 1 246 ? -5.738 7.342 19.801 1.00 95.12 246 ALA A C 1
ATOM 1915 O O . ALA A 1 246 ? -6.474 7.718 20.717 1.00 95.12 246 ALA A O 1
ATOM 1916 N N . ARG A 1 247 ? -6.247 6.880 18.650 1.00 94.62 247 ARG A N 1
ATOM 1917 C CA . ARG A 1 247 ? -7.691 6.757 18.400 1.00 94.62 247 ARG A CA 1
ATOM 1918 C C . ARG A 1 247 ? -8.329 5.666 19.258 1.00 94.62 247 ARG A C 1
ATOM 1920 O O . ARG A 1 247 ? -9.378 5.921 19.841 1.00 94.62 247 ARG A O 1
ATOM 1927 N N . MET A 1 248 ? -7.673 4.521 19.426 1.00 95.00 248 MET A N 1
ATOM 1928 C CA . MET A 1 248 ? -8.099 3.456 20.334 1.00 95.00 248 MET A CA 1
ATOM 1929 C C . MET A 1 248 ? -8.188 3.956 21.783 1.00 95.00 248 MET A C 1
ATOM 1931 O O . MET A 1 248 ? -9.168 3.683 22.473 1.00 95.00 248 MET A O 1
ATOM 1935 N N . GLN A 1 249 ? -7.196 4.716 22.257 1.00 95.25 249 GLN A N 1
ATOM 1936 C CA . GLN A 1 249 ? -7.232 5.314 23.597 1.00 95.25 249 GLN A CA 1
ATOM 1937 C C . GLN A 1 249 ? -8.408 6.288 23.755 1.00 95.25 249 GLN A C 1
ATOM 1939 O O . GLN A 1 249 ? -9.112 6.248 24.764 1.00 95.25 249 GLN A O 1
ATOM 1944 N N . LYS A 1 250 ? -8.679 7.111 22.732 1.00 95.75 250 LYS A N 1
ATOM 1945 C CA . LYS A 1 250 ? -9.853 7.996 22.708 1.00 95.75 250 LYS A CA 1
ATOM 1946 C C . LYS A 1 250 ? -11.164 7.207 22.749 1.00 95.75 250 LYS A C 1
ATOM 1948 O O . LYS A 1 250 ? -12.078 7.608 23.462 1.00 95.75 250 LYS A O 1
ATOM 1953 N N . VAL A 1 251 ? -11.254 6.090 22.025 1.00 95.69 251 VAL A N 1
ATOM 1954 C CA . VAL A 1 251 ? -12.409 5.179 22.078 1.00 95.69 251 VAL A CA 1
ATOM 1955 C C . VAL A 1 251 ? -12.602 4.631 23.486 1.00 95.69 251 VAL A C 1
ATOM 1957 O O . VAL A 1 251 ? -13.716 4.706 23.990 1.00 95.69 251 VAL A O 1
ATOM 1960 N N . ASN A 1 252 ? -11.543 4.152 24.149 1.00 95.38 252 ASN A N 1
ATOM 1961 C CA . ASN A 1 252 ? -11.641 3.654 25.529 1.00 95.38 252 ASN A CA 1
ATOM 1962 C C . ASN A 1 252 ? -12.227 4.720 26.461 1.00 95.38 252 ASN A C 1
ATOM 1964 O O . ASN A 1 252 ? -13.242 4.476 27.103 1.00 95.38 252 ASN A O 1
ATOM 1968 N N . SER A 1 253 ? -11.656 5.929 26.440 1.00 96.62 253 SER A N 1
ATOM 1969 C CA . SER A 1 253 ? -12.138 7.049 27.256 1.00 96.62 253 SER A CA 1
ATOM 1970 C C . SER A 1 253 ? -13.603 7.398 26.965 1.00 96.62 253 SER A C 1
ATOM 1972 O O . SER A 1 253 ? -14.378 7.625 27.891 1.00 96.62 253 SER A O 1
ATOM 1974 N N . LYS A 1 254 ? -14.020 7.407 25.691 1.00 95.69 254 LYS A N 1
ATOM 1975 C CA . LYS A 1 254 ? -15.409 7.722 25.326 1.00 95.69 254 LYS A CA 1
ATOM 1976 C C . LYS A 1 254 ? -16.396 6.605 25.642 1.00 95.69 254 LYS A C 1
ATOM 1978 O O . LYS A 1 254 ? -17.533 6.907 25.993 1.00 95.69 254 LYS A O 1
ATOM 1983 N N . LEU A 1 255 ? -15.981 5.343 25.566 1.00 94.31 255 LEU A N 1
ATOM 1984 C CA . LEU A 1 255 ? -16.803 4.218 26.007 1.00 94.31 255 LEU A CA 1
ATOM 1985 C C . LEU A 1 255 ? -16.989 4.229 27.529 1.00 94.31 255 LEU A C 1
ATOM 1987 O O . LEU A 1 255 ? -18.104 4.003 27.988 1.00 94.31 255 LEU A O 1
ATOM 1991 N N . GLU A 1 256 ? -15.950 4.549 28.301 1.00 95.06 256 GLU A N 1
ATOM 1992 C CA . GLU A 1 256 ? -16.041 4.709 29.761 1.00 95.06 256 GLU A CA 1
ATOM 1993 C C . GLU A 1 256 ? -16.992 5.855 30.146 1.00 95.06 256 GLU A C 1
ATOM 1995 O O . GLU A 1 256 ? -17.890 5.677 30.974 1.00 95.06 256 GLU A O 1
ATOM 2000 N N . ASP A 1 257 ? -16.865 7.016 29.493 1.00 92.88 257 ASP A N 1
ATOM 2001 C CA . ASP A 1 257 ? -17.793 8.135 29.688 1.00 92.88 257 ASP A CA 1
ATOM 2002 C C . ASP A 1 257 ? -19.238 7.738 29.350 1.00 92.88 257 ASP A C 1
ATOM 2004 O O . ASP A 1 257 ? -20.164 8.070 30.097 1.00 92.88 257 ASP A O 1
ATOM 2008 N N . ALA A 1 258 ? -19.441 7.009 28.247 1.00 91.31 258 ALA A N 1
ATOM 2009 C CA . ALA A 1 258 ? -20.758 6.553 27.810 1.00 91.31 258 ALA A CA 1
ATOM 2010 C C . ALA A 1 258 ? -21.374 5.542 28.784 1.00 91.31 258 ALA A C 1
ATOM 2012 O O . ALA A 1 258 ? -22.568 5.626 29.071 1.00 91.31 258 ALA A O 1
ATOM 2013 N N . GLN A 1 259 ? -20.568 4.636 29.343 1.00 91.06 259 GLN A N 1
ATOM 2014 C CA . GLN A 1 259 ? -21.003 3.691 30.374 1.00 91.06 259 GLN A CA 1
ATOM 2015 C C . GLN A 1 259 ? -21.481 4.404 31.642 1.00 91.06 259 GLN A C 1
ATOM 2017 O O . GLN A 1 259 ? -22.487 3.987 32.224 1.00 91.06 259 GLN A O 1
ATOM 2022 N N . ARG A 1 260 ? -20.786 5.477 32.043 1.00 90.81 260 ARG A N 1
ATOM 2023 C CA . ARG A 1 260 ? -21.075 6.250 33.258 1.00 90.81 260 ARG A CA 1
ATOM 2024 C C . ARG A 1 260 ? -22.268 7.194 33.106 1.00 90.81 260 ARG A C 1
ATOM 2026 O O . ARG A 1 260 ? -23.134 7.205 33.972 1.00 90.81 260 ARG A O 1
ATOM 2033 N N . LEU A 1 261 ? -22.289 8.015 32.055 1.00 88.12 261 LEU A N 1
ATOM 2034 C CA . LEU A 1 261 ? -23.253 9.117 31.913 1.00 88.12 261 LEU A CA 1
ATOM 2035 C C . LEU A 1 261 ? -24.499 8.732 31.112 1.00 88.12 261 LEU A C 1
ATOM 2037 O O . LEU A 1 261 ? -25.561 9.299 31.347 1.00 88.12 261 LEU A O 1
ATOM 2041 N N . ARG A 1 262 ? -24.366 7.803 30.154 1.00 84.94 262 ARG A N 1
ATOM 2042 C CA . ARG A 1 262 ? -25.453 7.309 29.286 1.00 84.94 262 ARG A CA 1
ATOM 2043 C C . ARG A 1 262 ? -26.310 8.405 28.629 1.00 84.94 262 ARG A C 1
ATOM 2045 O O . ARG A 1 262 ? -27.490 8.196 28.370 1.00 84.94 262 ARG A O 1
ATOM 2052 N N . SER A 1 263 ? -25.724 9.568 28.347 1.00 86.00 263 SER A N 1
ATOM 2053 C CA . SER A 1 263 ? -26.422 10.675 27.690 1.00 86.00 263 SER A CA 1
ATOM 2054 C C . SER A 1 263 ? -26.274 10.613 26.160 1.00 86.00 263 SER A C 1
ATOM 2056 O O . SER A 1 263 ? -25.253 10.113 25.670 1.00 86.00 263 SER A O 1
ATOM 2058 N N . PRO A 1 264 ? -27.236 11.165 25.388 1.00 84.88 264 PRO A N 1
ATOM 2059 C CA . PRO A 1 264 ? -27.227 11.122 23.924 1.00 84.88 264 PRO A CA 1
ATOM 2060 C C . PRO A 1 264 ? -25.914 11.640 23.331 1.00 84.88 264 PRO A C 1
ATOM 2062 O O . PRO A 1 264 ? -25.283 10.988 22.504 1.00 84.88 264 PRO A O 1
ATOM 2065 N N . LYS A 1 265 ? -25.445 12.792 23.827 1.00 88.38 265 LYS A N 1
ATOM 2066 C CA . LYS A 1 265 ? -24.207 13.431 23.369 1.00 88.38 265 LYS A CA 1
ATOM 2067 C C . LYS A 1 265 ? -22.988 12.525 23.548 1.00 88.38 265 LYS A C 1
ATOM 2069 O O . LYS A 1 265 ? -22.165 12.420 22.644 1.00 88.38 265 LYS A O 1
ATOM 2074 N N . VAL A 1 266 ? -22.876 11.864 24.698 1.00 90.12 266 VAL A N 1
ATOM 2075 C CA . VAL A 1 266 ? -21.722 11.014 25.014 1.00 90.12 266 VAL A CA 1
ATOM 2076 C C . VAL A 1 266 ? -21.757 9.714 24.200 1.00 90.12 266 VAL A C 1
ATOM 2078 O O . VAL A 1 266 ? -20.710 9.241 23.763 1.00 90.12 266 VAL A O 1
ATOM 2081 N N . LEU A 1 267 ? -22.947 9.177 23.913 1.00 89.25 267 LEU A N 1
ATOM 2082 C CA . LEU A 1 267 ? -23.127 8.024 23.022 1.00 89.25 267 LEU A CA 1
ATOM 2083 C C . LEU A 1 267 ? -22.781 8.356 21.559 1.00 89.25 267 LEU A C 1
ATOM 2085 O O . LEU A 1 267 ? -22.096 7.572 20.894 1.00 89.25 267 LEU A O 1
ATOM 2089 N N . CYS A 1 268 ? -23.175 9.535 21.068 1.00 88.81 268 CYS A N 1
ATOM 2090 C CA . CYS A 1 268 ? -22.763 10.029 19.750 1.00 88.81 268 CYS A CA 1
ATOM 2091 C C . CYS A 1 268 ? -21.246 10.246 19.673 1.00 88.81 268 CYS A C 1
ATOM 2093 O O . CYS A 1 268 ? -20.616 9.862 18.687 1.00 88.81 268 CYS A O 1
ATOM 2095 N N . ASP A 1 269 ? -20.636 10.815 20.718 1.00 91.31 269 ASP A N 1
ATOM 2096 C CA . ASP A 1 269 ? -19.185 11.010 20.790 1.00 91.31 269 ASP A CA 1
ATOM 2097 C C . ASP A 1 269 ? -18.426 9.674 20.786 1.00 91.31 269 ASP A C 1
ATOM 2099 O O . ASP A 1 269 ? -17.402 9.554 20.106 1.00 91.31 269 ASP A O 1
ATOM 2103 N N . ALA A 1 270 ? -18.924 8.664 21.509 1.00 92.31 270 ALA A N 1
ATOM 2104 C CA . ALA A 1 270 ? -18.362 7.315 21.507 1.00 92.31 270 ALA A CA 1
ATOM 2105 C C . ALA A 1 270 ? -18.481 6.653 20.128 1.00 92.31 270 ALA A C 1
ATOM 2107 O O . ALA A 1 270 ? -17.495 6.117 19.624 1.00 92.31 270 ALA A O 1
ATOM 2108 N N . THR A 1 271 ? -19.645 6.771 19.485 1.00 91.75 271 THR A N 1
ATOM 2109 C CA . THR A 1 271 ? -19.879 6.293 18.113 1.00 91.75 271 THR A CA 1
ATOM 2110 C C . THR A 1 271 ? -18.902 6.943 17.137 1.00 91.75 271 THR A C 1
ATOM 2112 O O . THR A 1 271 ? -18.184 6.249 16.423 1.00 91.75 271 THR A O 1
ATOM 2115 N N . ARG A 1 272 ? -18.793 8.277 17.150 1.00 92.06 272 ARG A N 1
ATOM 2116 C CA . ARG A 1 272 ? -17.878 9.014 16.269 1.00 92.06 272 ARG A CA 1
ATOM 2117 C C . ARG A 1 272 ? -16.424 8.620 16.504 1.00 92.06 272 ARG A C 1
ATOM 2119 O O . ARG A 1 272 ? -15.682 8.418 15.547 1.00 92.06 272 ARG A O 1
ATOM 2126 N N . ALA A 1 273 ? -16.008 8.510 17.767 1.00 93.38 273 ALA A N 1
ATOM 2127 C CA . ALA A 1 273 ? -14.660 8.067 18.103 1.00 93.38 273 ALA A CA 1
ATOM 2128 C C . ALA A 1 273 ? -14.384 6.654 17.568 1.00 93.38 273 ALA A C 1
ATOM 2130 O O . ALA A 1 273 ? -13.288 6.406 17.064 1.00 93.38 273 ALA A O 1
ATOM 2131 N N . PHE A 1 274 ? -15.374 5.758 17.640 1.00 93.81 274 PHE A N 1
ATOM 2132 C CA . PHE A 1 274 ? -15.268 4.397 17.125 1.00 93.81 274 PHE A CA 1
ATOM 2133 C C . PHE A 1 274 ? -15.151 4.372 15.598 1.00 93.81 274 PHE A C 1
ATOM 2135 O O . PHE A 1 274 ? -14.203 3.788 15.079 1.00 93.81 274 PHE A O 1
ATOM 2142 N N . THR A 1 275 ? -16.033 5.068 14.875 1.00 91.12 275 THR A N 1
ATOM 2143 C CA . THR A 1 275 ? -15.986 5.167 13.405 1.00 91.12 275 THR A CA 1
ATOM 2144 C C . THR A 1 275 ? -14.679 5.806 12.919 1.00 91.12 275 THR A C 1
ATOM 2146 O O . THR A 1 275 ? -14.090 5.371 11.927 1.00 91.12 275 THR A O 1
ATOM 2149 N N . ASP A 1 276 ? -14.170 6.818 13.629 1.00 91.12 276 ASP A N 1
ATOM 2150 C CA . ASP A 1 276 ? -12.863 7.420 13.342 1.00 91.12 276 ASP A CA 1
ATOM 2151 C C . ASP A 1 276 ? -11.715 6.416 13.498 1.00 91.12 276 ASP A C 1
ATOM 2153 O O . ASP A 1 276 ? -10.783 6.414 12.691 1.00 91.12 276 ASP A O 1
ATOM 2157 N N . TRP A 1 277 ? -11.763 5.570 14.530 1.00 94.25 277 TRP A N 1
ATOM 2158 C CA . TRP A 1 277 ? -10.772 4.515 14.715 1.00 94.25 277 TRP A CA 1
ATOM 2159 C C . TRP A 1 277 ? -10.908 3.423 13.648 1.00 94.25 277 TRP A C 1
ATOM 2161 O O . TRP A 1 277 ? -9.902 3.048 13.050 1.00 94.25 277 TRP A O 1
ATOM 2171 N N . GLN A 1 278 ? -12.131 2.991 13.327 1.00 91.88 278 GLN A N 1
ATOM 2172 C CA . GLN A 1 278 ? -12.425 1.977 12.308 1.00 91.88 278 GLN A CA 1
ATOM 2173 C C . GLN A 1 278 ? -11.807 2.320 10.946 1.00 91.88 278 GLN A C 1
ATOM 2175 O O . GLN A 1 278 ? -11.182 1.466 10.319 1.00 91.88 278 GLN A O 1
ATOM 2180 N N . LYS A 1 279 ? -11.893 3.584 10.510 1.00 91.06 279 LYS A N 1
ATOM 2181 C CA . LYS A 1 279 ? -11.283 4.054 9.250 1.00 91.06 279 LYS A CA 1
ATOM 2182 C C . LYS A 1 279 ? -9.772 3.806 9.192 1.00 91.06 279 LYS A C 1
ATOM 2184 O O . LYS A 1 279 ? -9.243 3.460 8.139 1.00 91.06 279 LYS A O 1
ATOM 2189 N N . ILE A 1 280 ? -9.075 3.979 10.315 1.00 92.06 280 ILE A N 1
ATOM 2190 C CA . ILE A 1 280 ? -7.628 3.735 10.405 1.00 92.06 280 ILE A CA 1
ATOM 2191 C C . ILE A 1 280 ? -7.350 2.238 10.570 1.00 92.06 280 ILE A C 1
ATOM 2193 O O . ILE A 1 280 ? -6.464 1.721 9.890 1.00 92.06 280 ILE A O 1
ATOM 2197 N N . ALA A 1 281 ? -8.157 1.551 11.385 1.00 91.31 281 ALA A N 1
ATOM 2198 C CA . ALA A 1 281 ? -8.079 0.117 11.652 1.00 91.31 281 ALA A CA 1
ATOM 2199 C C . ALA A 1 281 ? -8.168 -0.734 10.373 1.00 91.31 281 ALA A C 1
ATOM 2201 O O . ALA A 1 281 ? -7.494 -1.755 10.261 1.00 91.31 281 ALA A O 1
ATOM 2202 N N . ILE A 1 282 ? -8.945 -0.309 9.368 1.00 90.38 282 ILE A N 1
ATOM 2203 C CA . ILE A 1 282 ? -8.987 -0.968 8.048 1.00 90.38 282 ILE A CA 1
ATOM 2204 C C . ILE A 1 282 ? -7.600 -0.946 7.389 1.00 90.38 282 ILE A C 1
ATOM 2206 O O . ILE A 1 282 ? -7.124 -1.959 6.873 1.00 90.38 282 ILE A O 1
ATOM 2210 N N . GLY A 1 283 ? -6.930 0.209 7.428 1.00 87.50 283 GLY A N 1
ATOM 2211 C CA . GLY A 1 283 ? -5.610 0.407 6.833 1.00 87.50 283 GLY A CA 1
ATOM 2212 C C . GLY A 1 283 ? -4.472 -0.270 7.601 1.00 87.50 283 GLY A C 1
ATOM 2213 O O . GLY A 1 283 ? -3.453 -0.591 6.994 1.00 87.50 283 GLY A O 1
ATOM 2214 N N . THR A 1 284 ? -4.637 -0.491 8.905 1.00 91.94 284 THR A N 1
ATOM 2215 C CA . THR A 1 284 ? -3.692 -1.218 9.771 1.00 91.94 284 THR A CA 1
ATOM 2216 C C . THR A 1 284 ? -4.051 -2.699 9.944 1.00 91.94 284 THR A C 1
ATOM 2218 O O . THR A 1 284 ? -3.333 -3.418 10.634 1.00 91.94 284 THR A O 1
ATOM 2221 N N . LYS A 1 285 ? -5.120 -3.172 9.283 1.00 92.12 285 LYS A N 1
ATOM 2222 C CA . LYS A 1 285 ? -5.621 -4.558 9.335 1.00 92.12 285 LYS A CA 1
ATOM 2223 C C . LYS A 1 285 ? -6.013 -5.021 10.747 1.00 92.12 285 LYS A C 1
ATOM 2225 O O . LYS A 1 285 ? -5.816 -6.179 11.106 1.00 92.12 285 LYS A O 1
ATOM 2230 N N . GLU A 1 286 ? -6.591 -4.115 11.532 1.00 91.75 286 GLU A N 1
ATOM 2231 C CA . GLU A 1 286 ? -7.012 -4.352 12.921 1.00 91.75 286 GLU A CA 1
ATOM 2232 C C . GLU A 1 286 ? -8.494 -4.705 13.088 1.00 91.75 286 GLU A C 1
ATOM 2234 O O . GLU A 1 286 ? -8.889 -5.197 14.139 1.00 91.75 286 GLU A O 1
ATOM 2239 N N . VAL A 1 287 ? -9.325 -4.463 12.071 1.00 89.38 287 VAL A N 1
ATOM 2240 C CA . VAL A 1 287 ? -10.792 -4.600 12.174 1.00 89.38 287 VAL A CA 1
ATOM 2241 C C . VAL A 1 287 ? -11.271 -5.999 12.571 1.00 89.38 287 VAL A C 1
ATOM 2243 O O . VAL A 1 287 ? -12.243 -6.116 13.308 1.00 89.38 287 VAL A O 1
ATOM 2246 N N . ASP A 1 288 ? -10.565 -7.049 12.151 1.00 86.56 288 ASP A N 1
ATOM 2247 C CA . ASP A 1 288 ? -10.939 -8.440 12.448 1.00 86.56 288 ASP A CA 1
ATOM 2248 C C . ASP A 1 288 ? -10.336 -8.953 13.766 1.00 86.56 288 ASP A C 1
ATOM 2250 O O . ASP A 1 288 ? -10.447 -10.132 14.101 1.00 86.56 288 ASP A O 1
ATOM 2254 N N . GLU A 1 289 ? -9.628 -8.102 14.509 1.00 86.88 289 GLU A N 1
ATOM 2255 C CA . GLU A 1 289 ? -8.865 -8.531 15.673 1.00 86.88 289 GLU A CA 1
ATOM 2256 C C . GLU A 1 289 ? -9.654 -8.418 16.971 1.00 86.88 289 GLU A C 1
ATOM 2258 O O . GLU A 1 289 ? -10.488 -7.533 17.167 1.00 86.88 289 GLU A O 1
ATOM 2263 N N . LEU A 1 290 ? -9.341 -9.308 17.916 1.00 85.50 290 LEU A N 1
ATOM 2264 C CA . LEU A 1 290 ? -10.083 -9.439 19.170 1.00 85.50 290 LEU A CA 1
ATOM 2265 C C . LEU A 1 290 ? -10.170 -8.131 19.968 1.00 85.50 290 LEU A C 1
ATOM 2267 O O . LEU A 1 290 ? -11.188 -7.880 20.613 1.00 85.50 290 LEU A O 1
ATOM 2271 N N . HIS A 1 291 ? -9.136 -7.283 19.942 1.00 85.75 291 HIS A N 1
ATOM 2272 C CA . HIS A 1 291 ? -9.162 -6.003 20.657 1.00 85.75 291 HIS A CA 1
ATOM 2273 C C . HIS A 1 291 ? -10.044 -4.952 19.981 1.00 85.75 291 HIS A C 1
ATOM 2275 O O . HIS A 1 291 ? -10.553 -4.072 20.678 1.00 85.75 291 HIS A O 1
ATOM 2281 N N . PHE A 1 292 ? -10.228 -5.022 18.664 1.00 92.00 292 PHE A N 1
ATOM 2282 C CA . PHE A 1 292 ? -11.165 -4.168 17.944 1.00 92.00 292 PHE A CA 1
ATOM 2283 C C . PHE A 1 292 ? -12.597 -4.660 18.174 1.00 92.00 292 PHE A C 1
ATOM 2285 O O . PHE A 1 292 ? -13.436 -3.919 18.695 1.00 92.00 292 PHE A O 1
ATOM 2292 N N . LEU A 1 293 ? -12.831 -5.952 17.921 1.00 90.94 293 LEU A N 1
ATOM 2293 C CA . LEU A 1 293 ? -14.132 -6.609 18.066 1.00 90.94 293 LEU A CA 1
ATOM 2294 C C . LEU A 1 293 ? -14.687 -6.525 19.496 1.00 90.94 293 LEU A C 1
ATOM 2296 O O . LEU A 1 293 ? -15.899 -6.432 19.694 1.00 90.94 293 LEU A O 1
ATOM 2300 N N . SER A 1 294 ? -13.831 -6.543 20.523 1.00 92.19 294 SER A N 1
ATOM 2301 C CA . SER A 1 294 ? -14.282 -6.400 21.913 1.00 92.19 294 SER A CA 1
ATOM 2302 C C . SER A 1 294 ? -14.872 -5.018 22.199 1.00 92.19 294 SER A C 1
ATOM 2304 O O . SER A 1 294 ? -15.896 -4.924 22.868 1.00 92.19 294 SER A O 1
ATOM 2306 N N . ARG A 1 295 ? -14.282 -3.950 21.653 1.00 93.00 295 ARG A N 1
ATOM 2307 C CA . ARG A 1 295 ? -14.768 -2.570 21.817 1.00 93.00 295 ARG A CA 1
ATOM 2308 C C . ARG A 1 295 ? -16.008 -2.302 20.981 1.00 93.00 295 ARG A C 1
ATOM 2310 O O . ARG A 1 295 ? -16.928 -1.646 21.462 1.00 93.00 295 ARG A O 1
ATOM 2317 N N . GLU A 1 296 ? -16.051 -2.858 19.775 1.00 92.44 296 GLU A N 1
ATOM 2318 C CA . GLU A 1 296 ? -17.261 -2.896 18.956 1.00 92.44 296 GLU A CA 1
ATOM 2319 C C . GLU A 1 296 ? -18.417 -3.544 19.725 1.00 92.44 296 GLU A C 1
ATOM 2321 O O . GLU A 1 296 ? -19.512 -2.984 19.809 1.00 92.44 296 GLU A O 1
ATOM 2326 N N . ARG A 1 297 ? -18.164 -4.703 20.343 1.00 90.75 297 ARG A N 1
ATOM 2327 C CA . ARG A 1 297 ? -19.159 -5.395 21.162 1.00 90.75 297 ARG A CA 1
ATOM 2328 C C . ARG A 1 297 ? -19.604 -4.538 22.343 1.00 90.75 297 ARG A C 1
ATOM 2330 O O . ARG A 1 297 ? -20.801 -4.466 22.591 1.00 90.75 297 ARG A O 1
ATOM 2337 N N . THR A 1 298 ? -18.687 -3.857 23.027 1.00 91.44 298 THR A N 1
ATOM 2338 C CA . THR A 1 298 ? -19.030 -2.930 24.117 1.00 91.44 298 THR A CA 1
ATOM 2339 C C . THR A 1 298 ? -19.936 -1.795 23.637 1.00 91.44 298 THR A C 1
ATOM 2341 O O . THR A 1 298 ? -20.927 -1.492 24.298 1.00 91.44 298 THR A O 1
ATOM 2344 N N . LEU A 1 299 ? -19.651 -1.192 22.478 1.00 90.94 299 LEU A N 1
ATOM 2345 C CA . LEU A 1 299 ? -20.500 -0.145 21.900 1.00 90.94 299 LEU A CA 1
ATOM 2346 C C . LEU A 1 299 ? -21.901 -0.678 21.555 1.00 90.94 299 LEU A C 1
ATOM 2348 O O . LEU A 1 299 ? -22.902 -0.052 21.896 1.00 90.94 299 LEU A O 1
ATOM 2352 N N . LYS A 1 300 ? -21.986 -1.862 20.939 1.00 89.12 300 LYS A N 1
ATOM 2353 C CA . LYS A 1 300 ? -23.262 -2.534 20.634 1.00 89.12 300 LYS A CA 1
ATOM 2354 C C . LYS A 1 300 ? -24.053 -2.870 21.904 1.00 89.12 300 LYS A C 1
ATOM 2356 O O . LYS A 1 300 ? -25.261 -2.645 21.966 1.00 89.12 300 LYS A O 1
ATOM 2361 N N . GLN A 1 301 ? -23.374 -3.367 22.937 1.00 87.88 301 GLN A N 1
ATOM 2362 C CA . GLN A 1 301 ? -23.972 -3.681 24.237 1.00 87.88 301 GLN A CA 1
ATOM 2363 C C . GLN A 1 301 ? -24.479 -2.432 24.960 1.00 87.88 301 GLN A C 1
ATOM 2365 O O . GLN A 1 301 ? -25.522 -2.503 25.602 1.00 87.88 301 GLN A O 1
ATOM 2370 N N . LEU A 1 302 ? -23.793 -1.291 24.837 1.00 88.56 302 LEU A N 1
ATOM 2371 C CA . LEU A 1 302 ? -24.262 -0.018 25.387 1.00 88.56 302 LEU A CA 1
ATOM 2372 C C . LEU A 1 302 ? -25.635 0.355 24.824 1.00 88.56 302 LEU A C 1
ATOM 2374 O O . LEU A 1 302 ? -26.566 0.561 25.602 1.00 88.56 302 LEU A O 1
ATOM 2378 N N . TRP A 1 303 ? -25.785 0.352 23.499 1.00 87.56 303 TRP A N 1
ATOM 2379 C CA . TRP A 1 303 ? -27.070 0.615 22.844 1.00 87.56 303 TRP A CA 1
ATOM 2380 C C . TRP A 1 303 ? -28.138 -0.418 23.214 1.00 87.56 303 TRP A C 1
ATOM 2382 O O . TRP A 1 303 ? -29.239 -0.045 23.622 1.00 87.56 303 TRP A O 1
ATOM 2392 N N . SER A 1 304 ? -27.771 -1.702 23.215 1.00 85.00 304 SER A N 1
ATOM 2393 C CA . SER A 1 304 ? -28.675 -2.796 23.604 1.00 85.00 304 SER A CA 1
ATOM 2394 C C . SER A 1 304 ? -29.184 -2.638 25.040 1.00 85.00 304 SER A C 1
ATOM 2396 O O . SER A 1 304 ? -30.371 -2.801 25.308 1.00 85.00 304 SER A O 1
ATOM 2398 N N . SER A 1 305 ? -28.308 -2.253 25.974 1.00 84.62 305 SER A N 1
ATOM 2399 C CA . SER A 1 305 ? -28.665 -2.042 27.384 1.00 84.62 305 SER A CA 1
ATOM 2400 C C . SER A 1 305 ? -29.624 -0.868 27.608 1.00 84.62 305 SER A C 1
ATOM 2402 O O . SER A 1 305 ? -30.288 -0.801 28.641 1.00 84.62 305 SER A O 1
ATOM 2404 N N . LEU A 1 306 ? -29.705 0.048 26.640 1.00 84.12 306 LEU A N 1
ATOM 2405 C CA . LEU A 1 306 ? -30.618 1.189 26.635 1.00 84.12 306 LEU A CA 1
ATOM 2406 C C . LEU A 1 306 ? -31.955 0.868 25.945 1.00 84.12 306 LEU A C 1
ATOM 2408 O O . LEU A 1 306 ? -32.821 1.736 25.865 1.00 84.12 306 LEU A O 1
ATOM 2412 N N . GLY A 1 307 ? -32.143 -0.376 25.489 1.00 79.19 307 GLY A N 1
ATOM 2413 C CA . GLY A 1 307 ? -33.358 -0.840 24.818 1.00 79.19 307 GLY A CA 1
ATOM 2414 C C . GLY A 1 307 ? -33.390 -0.580 23.311 1.00 79.19 307 GLY A C 1
ATOM 2415 O O . GLY A 1 307 ? -34.463 -0.687 22.722 1.00 79.19 307 GLY A O 1
ATOM 2416 N N . PHE A 1 308 ? -32.244 -0.246 22.707 1.00 77.19 308 PHE A N 1
ATOM 2417 C CA . PHE A 1 308 ? -32.067 -0.097 21.262 1.00 77.19 308 PHE A CA 1
ATOM 2418 C C . PHE A 1 308 ? -31.312 -1.322 20.725 1.00 77.19 308 PHE A C 1
ATOM 2420 O O . PHE A 1 308 ? -30.141 -1.510 21.059 1.00 77.19 308 PHE A O 1
ATOM 2427 N N . GLY A 1 309 ? -31.966 -2.194 19.951 1.00 66.94 309 GLY A N 1
ATOM 2428 C CA . GLY A 1 309 ? -31.429 -3.512 19.592 1.00 66.94 309 GLY A CA 1
ATOM 2429 C C . GLY A 1 309 ? -31.690 -3.916 18.139 1.00 66.94 309 GLY A C 1
ATOM 2430 O O . GLY A 1 309 ? -32.787 -3.716 17.653 1.00 66.94 309 GLY A O 1
ATOM 2431 N N . SER A 1 310 ? -30.646 -4.494 17.522 1.00 50.22 310 SER A N 1
ATOM 2432 C CA . SER A 1 310 ? -30.512 -5.112 16.185 1.00 50.22 310 SER A CA 1
ATOM 2433 C C . SER A 1 310 ? -31.317 -4.510 15.019 1.00 50.22 310 SER A C 1
ATOM 2435 O O . SER A 1 310 ? -32.536 -4.605 14.962 1.00 50.22 310 SER A O 1
ATOM 2437 N N . LEU A 1 311 ? -30.600 -4.035 13.991 1.00 51.81 311 LEU A N 1
ATOM 2438 C CA . LEU A 1 311 ? -31.151 -3.585 12.699 1.00 51.81 311 LEU A CA 1
ATOM 2439 C C . LEU A 1 311 ? -32.122 -4.584 12.033 1.00 51.81 311 LEU A C 1
ATOM 2441 O O . LEU A 1 311 ? -32.937 -4.169 11.213 1.00 51.81 311 LEU A O 1
ATOM 2445 N N . GLU A 1 312 ? -32.040 -5.876 12.372 1.00 44.31 312 GLU A N 1
ATOM 2446 C CA . GLU A 1 312 ? -32.939 -6.922 11.861 1.00 44.31 312 GLU A CA 1
ATOM 2447 C C . GLU A 1 312 ? -34.318 -6.946 12.548 1.00 44.31 312 GLU A C 1
ATOM 2449 O O . GLU A 1 312 ? -35.296 -7.330 11.910 1.00 44.31 312 GLU A O 1
ATOM 2454 N N . ASP A 1 313 ? -34.439 -6.470 13.793 1.00 43.53 313 ASP A N 1
ATOM 2455 C CA . ASP A 1 313 ? -35.717 -6.421 14.521 1.00 43.53 313 ASP A CA 1
ATOM 2456 C C . ASP A 1 313 ? -36.466 -5.086 14.295 1.00 43.53 313 ASP A C 1
ATOM 2458 O O . ASP A 1 313 ? -37.699 -5.029 14.341 1.00 43.53 313 ASP A O 1
ATOM 2462 N N . ASP A 1 314 ? -35.753 -4.007 13.963 1.00 45.94 314 ASP A N 1
ATOM 2463 C CA . ASP A 1 314 ? -36.298 -2.638 13.928 1.00 45.94 314 ASP A CA 1
ATOM 2464 C C . ASP A 1 314 ? -37.077 -2.262 12.651 1.00 45.94 314 ASP A C 1
ATOM 2466 O O . ASP A 1 314 ? -37.726 -1.214 12.610 1.00 45.94 314 ASP A O 1
ATOM 2470 N N . LEU A 1 315 ? -37.117 -3.124 11.627 1.00 44.00 315 LEU A N 1
ATOM 2471 C CA . LEU A 1 315 ? -38.077 -2.965 10.521 1.00 44.00 315 LEU A CA 1
ATOM 2472 C C . LEU A 1 315 ? -39.487 -3.468 10.881 1.00 44.00 315 LEU A C 1
ATOM 2474 O O . LEU A 1 315 ? -40.432 -3.211 10.133 1.00 44.00 315 LEU A O 1
ATOM 2478 N N . THR A 1 316 ? -39.661 -4.148 12.025 1.00 37.38 316 THR A N 1
ATOM 2479 C CA . THR A 1 316 ? -40.975 -4.659 12.465 1.00 37.38 316 THR A CA 1
ATOM 2480 C C . THR A 1 316 ? -41.308 -4.447 13.951 1.00 37.38 316 THR A C 1
ATOM 2482 O O . THR A 1 316 ? -42.473 -4.589 14.335 1.00 37.38 316 THR A O 1
ATOM 2485 N N . ALA A 1 317 ? -40.366 -4.034 14.805 1.00 35.25 317 ALA A N 1
ATOM 2486 C CA . ALA A 1 317 ? -40.605 -3.909 16.243 1.00 35.25 317 ALA A CA 1
ATOM 2487 C C . ALA A 1 317 ? -41.154 -2.532 16.672 1.00 35.25 317 ALA A C 1
ATOM 2489 O O . ALA A 1 317 ? -40.456 -1.554 16.931 1.00 35.25 317 ALA A O 1
ATOM 2490 N N . SER A 1 318 ? -42.475 -2.491 16.830 1.00 40.03 318 SER A N 1
ATOM 2491 C CA . SER A 1 318 ? -43.226 -1.464 17.553 1.00 40.03 318 SER A CA 1
ATOM 2492 C C . SER A 1 318 ? -42.632 -1.127 18.936 1.00 40.03 318 SER A C 1
ATOM 2494 O O . SER A 1 318 ? -42.547 -1.990 19.806 1.00 40.03 318 SER A O 1
ATOM 2496 N N . LYS A 1 319 ? -42.405 0.175 19.177 1.00 45.88 319 LYS A N 1
ATOM 2497 C CA . LYS A 1 319 ? -42.480 0.889 20.473 1.00 45.88 319 LYS A CA 1
ATOM 2498 C C . LYS A 1 319 ? -42.112 0.050 21.709 1.00 45.88 319 LYS A C 1
ATOM 2500 O O . LYS A 1 319 ? -42.993 -0.389 22.453 1.00 45.88 319 LYS A O 1
ATOM 2505 N N . SER A 1 320 ? -40.826 -0.027 22.039 1.00 40.50 320 SER A N 1
ATOM 2506 C CA . SER A 1 320 ? -40.422 -0.441 23.384 1.00 40.50 320 SER A CA 1
ATOM 2507 C C . SER A 1 320 ? -40.827 0.637 24.416 1.00 40.50 320 SER A C 1
ATOM 2509 O O . SER A 1 320 ? -40.546 1.841 24.296 1.00 40.50 320 SER A O 1
ATOM 2511 N N . LYS A 1 321 ? -41.601 0.209 25.423 1.00 45.62 321 LYS A N 1
ATOM 2512 C CA . LYS A 1 321 ? -41.977 0.990 26.611 1.00 45.62 321 LYS A CA 1
ATOM 2513 C C . LYS A 1 321 ? -40.885 0.817 27.669 1.00 45.62 321 LYS A C 1
ATOM 2515 O O . LYS A 1 321 ? -40.968 -0.095 28.486 1.00 45.62 321 LYS A O 1
ATOM 2520 N N . SER A 1 322 ? -39.898 1.706 27.697 1.00 41.56 322 SER A N 1
ATOM 2521 C CA . SER A 1 322 ? -39.080 1.902 28.895 1.00 41.56 322 SER A CA 1
ATOM 2522 C C . SER A 1 322 ? -39.790 2.896 29.824 1.00 41.56 322 SER A C 1
ATOM 2524 O O . SER A 1 322 ? -40.141 4.009 29.431 1.00 41.56 322 SER A O 1
ATOM 2526 N N . LYS A 1 323 ? -40.072 2.477 31.064 1.00 42.47 323 LYS A N 1
ATOM 2527 C CA . LYS A 1 323 ? -40.449 3.393 32.150 1.00 42.47 323 LYS A CA 1
ATOM 2528 C C . LYS A 1 323 ? -39.176 4.127 32.576 1.00 42.47 323 LYS A C 1
ATOM 2530 O O . LYS A 1 323 ? -38.332 3.530 33.235 1.00 42.47 323 LYS A O 1
ATOM 2535 N N . SER A 1 324 ? -39.036 5.389 32.181 1.00 39.12 324 SER A N 1
ATOM 2536 C CA . SER A 1 324 ? -38.007 6.287 32.710 1.00 39.12 324 SER A CA 1
ATOM 2537 C C . SER A 1 324 ? -38.558 6.992 33.945 1.00 39.12 324 SER A C 1
ATOM 2539 O O . SER A 1 324 ? -39.556 7.708 33.890 1.00 39.12 324 SER A O 1
ATOM 2541 N N . THR A 1 325 ? -37.901 6.746 35.072 1.00 36.75 325 THR A N 1
ATOM 2542 C CA . THR A 1 325 ? -37.908 7.614 36.245 1.00 36.75 325 THR A CA 1
ATOM 2543 C C . THR A 1 325 ? -37.315 8.965 35.836 1.00 36.75 325 THR A C 1
ATOM 2545 O O . THR A 1 325 ? -36.315 9.013 35.117 1.00 36.75 325 THR A O 1
ATOM 2548 N N . GLN A 1 326 ? -37.981 10.042 36.246 1.00 44.94 326 GLN A N 1
ATOM 2549 C CA . GLN A 1 326 ? -37.635 11.431 35.956 1.00 44.94 326 GLN A CA 1
ATOM 2550 C C . GLN A 1 326 ? -36.275 11.795 36.568 1.00 44.94 326 GLN A C 1
ATOM 2552 O O . GLN A 1 326 ? -36.209 11.972 37.777 1.00 44.94 326 GLN A O 1
ATOM 2557 N N . ASP A 1 327 ? -35.221 11.827 35.745 1.00 45.91 327 ASP A N 1
ATOM 2558 C CA . ASP A 1 327 ? -34.153 12.854 35.685 1.00 45.91 327 ASP A CA 1
ATOM 2559 C C . ASP A 1 327 ? -33.157 12.488 34.555 1.00 45.91 327 ASP A C 1
ATOM 2561 O O . ASP A 1 327 ? -31.945 12.375 34.738 1.00 45.91 327 ASP A O 1
ATOM 2565 N N . GLY A 1 328 ? -33.693 12.144 33.379 1.00 52.56 328 GLY A N 1
ATOM 2566 C CA . GLY A 1 328 ? -32.933 11.571 32.267 1.00 52.56 328 GLY A CA 1
ATOM 2567 C C . GLY A 1 328 ? -33.235 12.252 30.929 1.00 52.56 328 GLY A C 1
ATOM 2568 O O . GLY A 1 328 ? -34.271 12.907 30.804 1.00 52.56 328 GLY A O 1
ATOM 2569 N N . PRO A 1 329 ? -32.339 12.105 29.933 1.00 60.78 329 PRO A N 1
ATOM 2570 C CA . PRO A 1 329 ? -32.499 12.667 28.590 1.00 60.78 329 PRO A CA 1
ATOM 2571 C C . PRO A 1 329 ? -33.834 12.253 27.961 1.00 60.78 329 PRO A C 1
ATOM 2573 O O . PRO A 1 329 ? -34.335 11.153 28.216 1.00 60.78 329 PRO A O 1
ATOM 2576 N N . SER A 1 330 ? -34.414 13.124 27.130 1.00 73.75 330 SER A N 1
ATOM 2577 C CA . SER A 1 330 ? -35.713 12.845 26.518 1.00 73.75 330 SER A CA 1
ATOM 2578 C C . SER A 1 330 ? -35.635 11.625 25.593 1.00 73.75 330 SER A C 1
ATOM 2580 O O . SER A 1 330 ? -34.601 11.319 24.988 1.00 73.75 330 SER A O 1
ATOM 2582 N N . LYS A 1 331 ? -36.757 10.909 25.455 1.00 76.19 331 LYS A N 1
ATOM 2583 C CA . LYS A 1 331 ? -36.840 9.728 24.583 1.00 76.19 331 LYS A CA 1
ATOM 2584 C C . LYS A 1 331 ? -36.494 10.063 23.124 1.00 76.19 331 LYS A C 1
ATOM 2586 O O . LYS A 1 331 ? -35.897 9.242 22.436 1.00 76.19 331 LYS A O 1
ATOM 2591 N N . GLU A 1 332 ? -36.846 11.265 22.677 1.00 78.75 332 GLU A N 1
ATOM 2592 C CA . GLU A 1 332 ? -36.593 11.770 21.324 1.00 78.75 332 GLU A CA 1
ATOM 2593 C C . GLU A 1 332 ? -35.099 12.008 21.072 1.00 78.75 332 GLU A C 1
ATOM 2595 O O . GLU A 1 332 ? -34.575 11.571 20.049 1.00 78.75 332 GLU A O 1
ATOM 2600 N N . GLU A 1 333 ? -34.381 12.605 22.028 1.00 82.06 333 GLU A N 1
ATOM 2601 C CA . GLU A 1 333 ? -32.929 12.808 21.923 1.00 82.06 333 GLU A CA 1
ATOM 2602 C C . GLU A 1 333 ? -32.163 11.480 21.891 1.00 82.06 333 GLU A C 1
ATOM 2604 O O . GLU A 1 333 ? -31.197 11.332 21.141 1.00 82.06 333 GLU A O 1
ATOM 2609 N N . MET A 1 334 ? -32.605 10.494 22.676 1.00 83.88 334 MET A N 1
ATOM 2610 C CA . MET A 1 334 ? -32.019 9.151 22.660 1.00 83.88 334 MET A CA 1
ATOM 2611 C C . MET A 1 334 ? -32.274 8.430 21.329 1.00 83.88 334 MET A C 1
ATOM 2613 O O . MET A 1 334 ? -31.365 7.788 20.805 1.00 83.88 334 MET A O 1
ATOM 2617 N N . GLN A 1 335 ? -33.470 8.578 20.748 1.00 82.62 335 GLN A N 1
ATOM 2618 C CA . GLN A 1 335 ? -33.794 8.026 19.429 1.00 82.62 335 GLN A CA 1
ATOM 2619 C C . GLN A 1 335 ? -32.955 8.679 18.320 1.00 82.62 335 GLN A C 1
ATOM 2621 O O . GLN A 1 335 ? -32.441 7.979 17.451 1.00 82.62 335 GLN A O 1
ATOM 2626 N N . ALA A 1 336 ? -32.774 10.002 18.364 1.00 81.25 336 ALA A N 1
ATOM 2627 C CA . ALA A 1 336 ? -31.942 10.727 17.404 1.00 81.25 336 ALA A CA 1
ATOM 2628 C C . ALA A 1 336 ? -30.466 10.303 17.491 1.00 81.25 336 ALA A C 1
ATOM 2630 O O . ALA A 1 336 ? -29.804 10.112 16.472 1.00 81.25 336 ALA A O 1
ATOM 2631 N N . ALA A 1 337 ? -29.951 10.095 18.706 1.00 82.88 337 ALA A N 1
ATOM 2632 C CA . ALA A 1 337 ? -28.598 9.586 18.905 1.00 82.88 337 ALA A CA 1
ATOM 2633 C C . ALA A 1 337 ? -28.430 8.144 18.394 1.00 82.88 337 ALA A C 1
ATOM 2635 O O . ALA A 1 337 ? -27.383 7.810 17.837 1.00 82.88 337 ALA A O 1
ATOM 2636 N N . TYR A 1 338 ? -29.457 7.300 18.534 1.00 84.19 338 TYR A N 1
ATOM 2637 C CA . TYR A 1 338 ? -29.449 5.956 17.958 1.00 84.19 338 TYR A CA 1
ATOM 2638 C C . TYR A 1 338 ? -29.500 5.981 16.423 1.00 84.19 338 TYR A C 1
ATOM 2640 O O . TYR A 1 338 ? -28.757 5.244 15.778 1.00 84.19 338 TYR A O 1
ATOM 2648 N N . ALA A 1 339 ? -30.295 6.875 15.827 1.00 83.69 339 ALA A N 1
ATOM 2649 C CA . ALA A 1 339 ? -30.312 7.072 14.377 1.00 83.69 339 ALA A CA 1
ATOM 2650 C C . ALA A 1 339 ? -28.926 7.479 13.848 1.00 83.69 339 ALA A C 1
ATOM 2652 O O . ALA A 1 339 ? -28.436 6.876 12.899 1.00 83.69 339 ALA A O 1
ATOM 2653 N N . TYR A 1 340 ? -28.238 8.405 14.530 1.00 82.94 340 TYR A N 1
ATOM 2654 C CA . TYR A 1 340 ? -26.849 8.755 14.212 1.00 82.94 340 TYR A CA 1
ATOM 2655 C C . TYR A 1 340 ? -25.912 7.542 14.299 1.00 82.94 340 TYR A C 1
ATOM 2657 O O . TYR A 1 340 ? -25.047 7.373 13.447 1.00 82.94 340 TYR A O 1
ATOM 2665 N N . TYR A 1 341 ? -26.069 6.683 15.310 1.00 83.06 341 TYR A N 1
ATOM 2666 C CA . TYR A 1 341 ? -25.299 5.441 15.416 1.00 83.06 341 TYR A CA 1
ATOM 2667 C C . TYR A 1 341 ? -25.516 4.517 14.216 1.00 83.06 341 TYR A C 1
ATOM 2669 O O . TYR A 1 341 ? -24.547 4.049 13.619 1.00 83.06 341 TYR A O 1
ATOM 2677 N N . VAL A 1 342 ? -26.767 4.295 13.826 1.00 84.25 342 VAL A N 1
ATOM 2678 C CA . VAL A 1 342 ? -27.097 3.476 12.659 1.00 84.25 342 VAL A CA 1
ATOM 2679 C C . VAL A 1 342 ? -26.502 4.085 11.382 1.00 84.25 342 VAL A C 1
ATOM 2681 O O . VAL A 1 342 ? -25.819 3.397 10.626 1.00 84.25 342 VAL A O 1
ATOM 2684 N N . GLU A 1 343 ? -26.676 5.386 11.165 1.00 82.19 343 GLU A N 1
ATOM 2685 C CA . GLU A 1 343 ? -26.166 6.071 9.975 1.00 82.19 343 GLU A CA 1
ATOM 2686 C C . GLU A 1 343 ? -24.640 6.094 9.906 1.00 82.19 343 GLU A C 1
ATOM 2688 O O . GLU A 1 343 ? -24.067 5.683 8.905 1.00 82.19 343 GLU A O 1
ATOM 2693 N N . GLU A 1 344 ? -23.950 6.531 10.955 1.00 80.31 344 GLU A N 1
ATOM 2694 C CA . GLU A 1 344 ? -22.497 6.725 10.903 1.00 80.31 344 GLU A CA 1
ATOM 2695 C C . GLU A 1 344 ? -21.706 5.435 11.066 1.00 80.31 344 GLU A C 1
ATOM 2697 O O . GLU A 1 344 ? -20.646 5.276 10.459 1.00 80.31 344 GLU A O 1
ATOM 2702 N N . TYR A 1 345 ? -22.177 4.521 11.910 1.00 80.31 345 TYR A N 1
ATOM 2703 C CA . TYR A 1 345 ? -21.432 3.311 12.225 1.00 80.31 345 TYR A CA 1
ATOM 2704 C C . TYR A 1 345 ? -21.926 2.096 11.433 1.00 80.31 345 TYR A C 1
ATOM 2706 O O . TYR A 1 345 ? -21.097 1.364 10.893 1.00 80.31 345 TYR A O 1
ATOM 2714 N N . CYS A 1 346 ? -23.242 1.883 11.310 1.00 78.06 346 CYS A N 1
ATOM 2715 C CA . CYS A 1 346 ? -23.758 0.738 10.551 1.00 78.06 346 CYS A CA 1
ATOM 2716 C C . CYS A 1 346 ? -23.735 0.979 9.033 1.00 78.06 346 CYS A C 1
ATOM 2718 O O . CYS A 1 346 ? -23.452 0.044 8.288 1.00 78.06 346 CYS A O 1
ATOM 2720 N N . TYR A 1 347 ? -23.973 2.214 8.576 1.00 73.81 347 TYR A N 1
ATOM 2721 C CA . TYR A 1 347 ? -24.002 2.552 7.144 1.00 73.81 347 TYR A CA 1
ATOM 2722 C C . TYR A 1 347 ? -22.814 3.407 6.660 1.00 73.81 347 TYR A C 1
ATOM 2724 O O . TYR A 1 347 ? -22.407 3.314 5.499 1.00 73.81 347 TYR A O 1
ATOM 2732 N N . GLY A 1 348 ? -22.216 4.212 7.542 1.00 58.94 348 GLY A N 1
ATOM 2733 C CA . GLY A 1 348 ? -21.250 5.261 7.190 1.00 58.94 348 GLY A CA 1
ATOM 2734 C C . GLY A 1 348 ? -19.869 4.764 6.763 1.00 58.94 348 GLY A C 1
ATOM 2735 O O . GLY A 1 348 ? -19.057 5.536 6.245 1.00 58.94 348 GLY A O 1
ATOM 2736 N N . VAL A 1 349 ? -19.595 3.467 6.903 1.00 54.97 349 VAL A N 1
ATOM 2737 C CA . VAL A 1 349 ? -18.394 2.826 6.352 1.00 54.97 349 VAL A CA 1
ATOM 2738 C C . VAL A 1 349 ? -18.783 2.025 5.107 1.00 54.97 349 VAL A C 1
ATOM 2740 O O . VAL A 1 349 ? -18.632 0.811 5.056 1.00 54.97 349 VAL A O 1
ATOM 2743 N N . GLY A 1 350 ? -19.316 2.720 4.093 1.00 50.38 350 GLY A N 1
ATOM 2744 C CA . GLY A 1 350 ? -19.585 2.114 2.784 1.00 50.38 350 GLY A CA 1
ATOM 2745 C C . GLY A 1 350 ? -20.585 2.817 1.862 1.00 50.38 350 GLY A C 1
ATOM 2746 O O . GLY A 1 350 ? -20.546 2.555 0.662 1.00 50.38 350 GLY A O 1
ATOM 2747 N N . CYS A 1 351 ? -21.453 3.714 2.341 1.00 40.72 351 CYS A N 1
ATOM 2748 C CA . CYS A 1 351 ? -22.419 4.380 1.461 1.00 40.72 351 CYS A CA 1
ATOM 2749 C C . CYS A 1 351 ? -22.829 5.777 1.941 1.00 40.72 351 CYS A C 1
ATOM 2751 O O . CYS A 1 351 ? -23.017 6.005 3.127 1.00 40.72 351 CYS A O 1
ATOM 2753 N N . LEU A 1 352 ? -23.055 6.648 0.953 1.00 35.94 352 LEU A N 1
ATOM 2754 C CA . LEU A 1 352 ? -23.660 7.983 0.988 1.00 35.94 352 LEU A CA 1
ATOM 2755 C C . LEU A 1 352 ? -22.720 9.195 1.101 1.00 35.94 352 LEU A C 1
ATOM 2757 O O . LEU A 1 352 ? -21.976 9.428 2.051 1.00 35.94 352 LEU A O 1
ATOM 2761 N N . ASP A 1 353 ? -22.827 9.970 0.026 1.00 38.44 353 ASP A N 1
ATOM 2762 C CA . ASP A 1 353 ? -22.372 11.328 -0.194 1.00 38.44 353 ASP A CA 1
ATOM 2763 C C . ASP A 1 353 ? -22.705 12.228 1.009 1.00 38.44 353 ASP A C 1
ATOM 2765 O O . ASP A 1 353 ? -23.855 12.335 1.440 1.00 38.44 353 ASP A O 1
ATOM 2769 N N . LYS A 1 354 ? -21.681 12.896 1.551 1.00 40.50 354 LYS A N 1
ATOM 2770 C CA . LYS A 1 354 ? -21.744 13.737 2.763 1.00 40.50 354 LYS A CA 1
ATOM 2771 C C . LYS A 1 354 ? -22.580 15.018 2.584 1.00 40.50 354 LYS A C 1
ATOM 2773 O O . LYS A 1 354 ? -22.562 15.888 3.449 1.00 40.50 354 LYS A O 1
ATOM 2778 N N . SER A 1 355 ? -23.283 15.150 1.462 1.00 38.28 355 SER A N 1
ATOM 2779 C CA . SER A 1 355 ? -24.087 16.307 1.065 1.00 38.28 355 SER A CA 1
ATOM 2780 C C . SER A 1 355 ? -25.552 16.245 1.532 1.00 38.28 355 SER A C 1
ATOM 2782 O O . SER A 1 355 ? -26.278 17.221 1.359 1.00 38.28 355 SER A O 1
ATOM 2784 N N . LYS A 1 356 ? -26.000 15.140 2.154 1.00 35.06 356 LYS A N 1
ATOM 2785 C CA . LYS A 1 356 ? -27.401 14.931 2.586 1.00 35.06 356 LYS A CA 1
ATOM 2786 C C . LYS A 1 356 ? -27.582 14.578 4.067 1.00 35.06 356 LYS A C 1
ATOM 2788 O O . LYS A 1 356 ? -28.486 13.824 4.409 1.00 35.06 356 LYS A O 1
ATOM 2793 N N . LEU A 1 357 ? -26.753 15.115 4.956 1.00 42.91 357 LEU A N 1
ATOM 2794 C CA . LEU A 1 357 ? -26.978 14.951 6.396 1.00 42.91 357 LEU A CA 1
ATOM 2795 C C . LEU A 1 357 ? -27.696 16.186 6.964 1.00 42.91 357 LEU A C 1
ATOM 2797 O O . LEU A 1 357 ? -27.144 17.287 6.877 1.00 42.91 357 LEU A O 1
ATOM 2801 N N . PRO A 1 358 ? -28.891 16.051 7.571 1.00 34.25 358 PRO A N 1
ATOM 2802 C CA . PRO A 1 358 ? -29.420 17.093 8.434 1.00 34.25 358 PRO A CA 1
ATOM 2803 C C . PRO A 1 358 ? -28.550 17.167 9.695 1.00 34.25 358 PRO A C 1
ATOM 2805 O O . PRO A 1 358 ? -28.474 16.233 10.490 1.00 34.25 358 PRO A O 1
ATOM 2808 N N . ILE A 1 359 ? -27.863 18.295 9.875 1.00 43.06 359 ILE A N 1
ATOM 2809 C CA . ILE A 1 359 ? -27.220 18.630 11.148 1.00 43.06 359 ILE A CA 1
ATOM 2810 C C . ILE A 1 359 ? -28.342 18.741 12.193 1.00 43.06 359 ILE A C 1
ATOM 2812 O O . ILE A 1 359 ? -29.316 19.446 11.924 1.00 43.06 359 ILE A O 1
ATOM 2816 N N . PRO A 1 360 ? -28.244 18.110 13.377 1.00 34.31 360 PRO A N 1
ATOM 2817 C CA . PRO A 1 360 ? -29.240 18.300 14.422 1.00 34.31 360 PRO A CA 1
ATOM 2818 C C . PRO A 1 360 ? -29.157 19.746 14.927 1.00 34.31 360 PRO A C 1
ATOM 2820 O O . PRO A 1 360 ? -28.282 20.095 15.722 1.00 34.31 360 PRO A O 1
ATOM 2823 N N . THR A 1 361 ? -30.037 20.616 14.436 1.00 34.88 361 THR A N 1
ATOM 2824 C CA . THR A 1 361 ? -30.220 21.961 14.974 1.00 34.88 361 THR A CA 1
ATOM 2825 C C . THR A 1 361 ? -31.061 21.862 16.235 1.00 34.88 361 THR A C 1
ATOM 2827 O O . THR A 1 361 ? -32.261 21.604 16.199 1.00 34.88 361 THR A O 1
ATOM 2830 N N . VAL A 1 362 ? -30.412 22.083 17.375 1.00 35.66 362 VAL A N 1
ATOM 2831 C CA . VAL A 1 362 ? -31.096 22.367 18.635 1.00 35.66 362 VAL A CA 1
ATOM 2832 C C . VAL A 1 362 ? -31.818 23.703 18.452 1.00 35.66 362 VAL A C 1
ATOM 2834 O O . VAL A 1 362 ? -31.180 24.730 18.217 1.00 35.66 362 VAL A O 1
ATOM 2837 N N . GLY A 1 363 ? -33.149 23.666 18.468 1.00 27.95 363 GLY A N 1
ATOM 2838 C CA . GLY A 1 363 ? -33.999 24.821 18.211 1.00 27.95 363 GLY A CA 1
ATOM 2839 C C . GLY A 1 363 ? -33.781 25.939 19.227 1.00 27.95 363 GLY A C 1
ATOM 2840 O O . GLY A 1 363 ? -33.962 25.747 20.427 1.00 27.95 363 GLY A O 1
ATOM 2841 N N . VAL A 1 364 ? -33.451 27.126 18.724 1.00 31.28 364 VAL A N 1
ATOM 2842 C CA . VAL A 1 364 ? -33.675 28.387 19.431 1.00 31.28 364 VAL A CA 1
ATOM 2843 C C . VAL A 1 364 ? -34.757 29.123 18.650 1.00 31.28 364 VAL A C 1
ATOM 2845 O O . VAL A 1 364 ? -34.547 29.544 17.516 1.00 31.28 364 VAL A O 1
ATOM 2848 N N . SER A 1 365 ? -35.948 29.201 19.238 1.00 29.67 365 SER A N 1
ATOM 2849 C CA . SER A 1 365 ? -37.094 29.931 18.700 1.00 29.67 365 SER A CA 1
ATOM 2850 C C . SER A 1 365 ? -36.805 31.430 18.596 1.00 29.67 365 SER A C 1
ATOM 2852 O O . SER A 1 365 ? -36.338 32.030 19.562 1.00 29.67 365 SER A O 1
ATOM 2854 N N . GLY A 1 366 ? -37.181 32.051 17.473 1.00 26.80 366 GLY A N 1
ATOM 2855 C CA . GLY A 1 366 ? -37.278 33.510 17.365 1.00 26.80 366 GLY A CA 1
ATOM 2856 C C . GLY A 1 366 ? -37.330 34.053 15.934 1.00 26.80 366 GLY A C 1
ATOM 2857 O O . GLY A 1 366 ? -36.295 34.201 15.306 1.00 26.80 366 GLY A O 1
ATOM 2858 N N . LEU A 1 367 ? -38.551 34.351 15.468 1.00 29.61 367 LEU A N 1
ATOM 2859 C CA . LEU A 1 367 ? -38.962 35.339 14.449 1.00 29.61 367 LEU A CA 1
ATOM 2860 C C . LEU A 1 367 ? -37.951 35.781 13.358 1.00 29.61 367 LEU A C 1
ATOM 2862 O O . LEU A 1 367 ? -37.043 36.556 13.628 1.00 29.61 367 LEU A O 1
ATOM 2866 N N . HIS A 1 368 ? -38.261 35.519 12.083 1.00 27.83 368 HIS A N 1
ATOM 2867 C CA . HIS A 1 368 ? -39.002 36.470 11.232 1.00 27.83 368 HIS A CA 1
ATOM 2868 C C . HIS A 1 368 ? -39.228 35.910 9.818 1.00 27.83 368 HIS A C 1
ATOM 2870 O O . HIS A 1 368 ? -38.312 35.478 9.126 1.00 27.83 368 HIS A O 1
ATOM 2876 N N . SER A 1 369 ? -40.490 35.972 9.400 1.00 32.22 369 SER A N 1
ATOM 2877 C CA . SER A 1 369 ? -40.959 35.868 8.020 1.00 32.22 369 SER A CA 1
ATOM 2878 C C . SER A 1 369 ? -40.488 37.071 7.209 1.00 32.22 369 SER A C 1
ATOM 2880 O O . SER A 1 369 ? -40.851 38.181 7.586 1.00 32.22 369 SER A O 1
ATOM 2882 N N . LEU A 1 370 ? -39.831 36.841 6.068 1.00 29.34 370 LEU A N 1
ATOM 2883 C CA . LEU A 1 370 ? -39.964 37.654 4.853 1.00 29.34 370 LEU A CA 1
ATOM 2884 C C . LEU A 1 370 ? -39.769 36.752 3.615 1.00 29.34 370 LEU A C 1
ATOM 2886 O O . LEU A 1 370 ? -38.663 36.309 3.321 1.00 29.34 370 LEU A O 1
ATOM 2890 N N . VAL A 1 371 ? -40.896 36.433 2.964 1.00 27.53 371 VAL A N 1
ATOM 2891 C CA . VAL A 1 371 ? -41.187 36.570 1.512 1.00 27.53 371 VAL A CA 1
ATOM 2892 C C . VAL A 1 371 ? -39.990 37.142 0.711 1.00 27.53 371 VAL A C 1
ATOM 2894 O O . VAL A 1 371 ? -39.382 38.109 1.151 1.00 27.53 371 VAL A O 1
ATOM 2897 N N . ASP A 1 372 ? -39.573 36.675 -0.464 1.00 26.02 372 ASP A N 1
ATOM 2898 C CA . ASP A 1 372 ? -40.327 36.406 -1.690 1.00 26.02 372 ASP A CA 1
ATOM 2899 C C . ASP A 1 372 ? -39.317 36.008 -2.797 1.00 26.02 372 ASP A C 1
ATOM 2901 O O . ASP A 1 372 ? -38.147 36.385 -2.718 1.00 26.02 372 ASP A O 1
ATOM 2905 N N . GLY A 1 373 ? -39.780 35.361 -3.870 1.00 24.31 373 GLY A N 1
ATOM 2906 C CA . GLY A 1 373 ? -39.139 35.477 -5.187 1.00 24.31 373 GLY A CA 1
ATOM 2907 C C . GLY A 1 373 ? -38.218 34.346 -5.666 1.00 24.31 373 GLY A C 1
ATOM 2908 O O . GLY A 1 373 ? -37.007 34.380 -5.489 1.00 24.31 373 GLY A O 1
ATOM 2909 N N . CYS A 1 374 ? -38.814 33.414 -6.414 1.00 27.62 374 CYS A N 1
ATOM 2910 C CA . CYS A 1 374 ? -38.343 32.927 -7.719 1.00 27.62 374 CYS A CA 1
ATOM 2911 C C . CYS A 1 374 ? -36.824 32.784 -7.968 1.00 27.62 374 CYS A C 1
ATOM 2913 O O . CYS A 1 374 ? -36.163 33.763 -8.313 1.00 27.62 374 CYS A O 1
ATOM 2915 N N . LYS A 1 375 ? -36.334 31.538 -8.056 1.00 28.06 375 LYS A N 1
ATOM 2916 C CA . LYS A 1 375 ? -35.829 30.960 -9.324 1.00 28.06 375 LYS A CA 1
ATOM 2917 C C . LYS A 1 375 ? -35.353 29.515 -9.158 1.00 28.06 375 LYS A C 1
ATOM 2919 O O . LYS A 1 375 ? -34.392 29.224 -8.455 1.00 28.06 375 LYS A O 1
ATOM 2924 N N . ASP A 1 376 ? -36.063 28.655 -9.879 1.00 27.19 376 ASP A N 1
ATOM 2925 C CA . ASP A 1 376 ? -35.577 27.485 -10.611 1.00 27.19 376 ASP A CA 1
ATOM 2926 C C . ASP A 1 376 ? -34.055 27.488 -10.842 1.00 27.19 376 ASP A C 1
ATOM 2928 O O . ASP A 1 376 ? -33.521 28.362 -11.535 1.00 27.19 376 ASP A O 1
ATOM 2932 N N . ILE A 1 377 ? -33.352 26.486 -10.309 1.00 27.77 377 ILE A N 1
ATOM 2933 C CA . ILE A 1 377 ? -31.981 26.180 -10.729 1.00 27.77 377 ILE A CA 1
ATOM 2934 C C . ILE A 1 377 ? -32.105 25.299 -11.969 1.00 27.77 377 ILE A C 1
ATOM 2936 O O . ILE A 1 377 ? -32.095 24.070 -11.907 1.00 27.77 377 ILE A O 1
ATOM 2940 N N . GLY A 1 378 ? -32.290 25.976 -13.099 1.00 24.45 378 GLY A N 1
ATOM 2941 C CA . GLY A 1 378 ? -32.192 25.392 -14.421 1.00 24.45 378 GLY A CA 1
ATOM 2942 C C . GLY A 1 378 ? -30.789 24.847 -14.679 1.00 24.45 378 GLY A C 1
ATOM 2943 O O . GLY A 1 378 ? -29.775 25.463 -14.349 1.00 24.45 378 GLY A O 1
ATOM 2944 N N . VAL A 1 379 ? -30.776 23.676 -15.305 1.00 30.70 379 VAL A N 1
ATOM 2945 C CA . VAL A 1 379 ? -29.669 23.099 -16.062 1.00 30.70 379 VAL A CA 1
ATOM 2946 C C . VAL A 1 379 ? -29.053 24.185 -16.951 1.00 30.70 379 VAL A C 1
ATOM 2948 O O . VAL A 1 379 ? -29.690 24.629 -17.904 1.00 30.70 379 VAL A O 1
ATOM 2951 N N . PHE A 1 380 ? -27.824 24.613 -16.656 1.00 26.45 380 PHE A N 1
ATOM 2952 C CA . PHE A 1 380 ? -27.044 25.412 -17.597 1.00 26.45 380 PHE A CA 1
ATOM 2953 C C . PHE A 1 380 ? -26.203 24.494 -18.478 1.00 26.45 380 PHE A C 1
ATOM 2955 O O . PHE A 1 380 ? -25.262 23.833 -18.039 1.00 26.45 380 PHE A O 1
ATOM 2962 N N . VAL A 1 381 ? -26.620 24.485 -19.739 1.00 27.75 381 VAL A N 1
ATOM 2963 C CA . VAL A 1 381 ? -25.884 24.103 -20.937 1.00 27.75 381 VAL A CA 1
ATOM 2964 C C . VAL A 1 381 ? -24.492 24.741 -20.904 1.00 27.75 381 VAL A C 1
ATOM 2966 O O . VAL A 1 381 ? -24.359 25.958 -20.782 1.00 27.75 381 VAL A O 1
ATOM 2969 N N . VAL A 1 382 ? -23.457 23.909 -21.004 1.00 27.95 382 VAL A N 1
ATOM 2970 C CA . VAL A 1 382 ? -22.088 24.345 -21.288 1.00 27.95 382 VAL A CA 1
ATOM 2971 C C . VAL A 1 382 ? -21.984 24.485 -22.801 1.00 27.95 382 VAL A C 1
ATOM 2973 O O . VAL A 1 382 ? -21.625 23.530 -23.484 1.00 27.95 382 VAL A O 1
ATOM 2976 N N . ASP A 1 383 ? -22.321 25.664 -23.317 1.00 28.39 383 ASP A N 1
ATOM 2977 C CA . ASP A 1 383 ? -21.940 26.056 -24.670 1.00 28.39 383 ASP A CA 1
ATOM 2978 C C . ASP A 1 383 ? -20.643 26.874 -24.618 1.00 28.39 383 ASP A C 1
ATOM 2980 O O . ASP A 1 383 ? -20.557 27.936 -24.005 1.00 28.39 383 ASP A O 1
ATOM 2984 N N . THR A 1 384 ? -19.631 26.312 -25.281 1.00 35.22 384 THR A N 1
ATOM 2985 C CA . THR A 1 384 ? -18.478 26.973 -25.912 1.00 35.22 384 THR A CA 1
ATOM 2986 C C . THR A 1 384 ? -17.673 27.974 -25.071 1.00 35.22 384 THR A C 1
ATOM 2988 O O . THR A 1 384 ? -17.896 29.180 -25.128 1.00 35.22 384 THR A O 1
ATOM 2991 N N . LEU A 1 385 ? -16.612 27.483 -24.418 1.00 27.64 385 LEU A N 1
ATOM 2992 C CA . LEU A 1 385 ? -15.444 28.298 -24.064 1.00 27.64 385 LEU A CA 1
ATOM 2993 C C . LEU A 1 385 ? -14.231 27.846 -24.885 1.00 27.64 385 LEU A C 1
ATOM 2995 O O . LEU A 1 385 ? -13.846 26.677 -24.890 1.00 27.64 385 LEU A O 1
ATOM 2999 N N . ASN A 1 386 ? -13.678 28.808 -25.620 1.00 31.98 386 ASN A N 1
ATOM 3000 C CA . ASN A 1 386 ? -12.579 28.683 -26.565 1.00 31.98 386 ASN A CA 1
ATOM 3001 C C . ASN A 1 386 ? -11.263 28.327 -25.843 1.00 31.98 386 ASN A C 1
ATOM 3003 O O . ASN A 1 386 ? -10.858 28.975 -24.880 1.00 31.98 386 ASN A O 1
ATOM 3007 N N . THR A 1 387 ? -10.567 27.310 -26.344 1.00 34.94 387 THR A N 1
ATOM 3008 C CA . THR A 1 387 ? -9.320 26.732 -25.810 1.00 34.94 387 THR A CA 1
ATOM 3009 C C . THR A 1 387 ? -8.111 27.680 -25.749 1.00 34.94 387 THR A C 1
ATOM 3011 O O . THR A 1 387 ? -7.068 27.281 -25.233 1.00 34.94 387 THR A O 1
ATOM 3014 N N . MET A 1 388 ? -8.217 28.926 -26.226 1.00 30.78 388 MET A N 1
ATOM 3015 C CA . MET A 1 388 ? -7.122 29.906 -26.162 1.00 30.78 388 MET A CA 1
ATOM 3016 C C . MET A 1 388 ? -6.999 30.676 -24.836 1.00 30.78 388 MET A C 1
ATOM 3018 O O . MET A 1 388 ? -5.923 31.204 -24.564 1.00 30.78 388 MET A O 1
ATOM 3022 N N . GLU A 1 389 ? -8.014 30.705 -23.968 1.00 34.19 389 GLU A N 1
ATOM 3023 C CA . GLU A 1 389 ? -7.949 31.521 -22.735 1.00 34.19 389 GLU A CA 1
ATOM 3024 C C . GLU A 1 389 ? -7.337 30.796 -21.520 1.00 34.19 389 GLU A C 1
ATOM 3026 O O . GLU A 1 389 ? -7.004 31.424 -20.516 1.00 34.19 389 GLU A O 1
ATOM 3031 N N . LEU A 1 390 ? -7.075 29.485 -21.610 1.00 32.66 390 LEU A N 1
ATOM 3032 C CA . LEU A 1 390 ? -6.422 28.725 -20.529 1.00 32.66 390 LEU A CA 1
ATOM 3033 C C . LEU A 1 390 ? -4.888 28.884 -20.479 1.00 32.66 390 LEU A C 1
ATOM 3035 O O . LEU A 1 390 ? -4.269 28.442 -19.512 1.00 32.66 390 LEU A O 1
ATOM 3039 N N . PHE A 1 391 ? -4.267 29.536 -21.469 1.00 32.75 391 PHE A N 1
ATOM 3040 C CA . PHE A 1 391 ? -2.806 29.702 -21.548 1.00 32.75 391 PHE A CA 1
ATOM 3041 C C . PHE A 1 391 ? -2.260 31.027 -20.987 1.00 32.75 391 PHE A C 1
ATOM 3043 O O . PHE A 1 391 ? -1.044 31.193 -20.927 1.00 32.75 391 PHE A O 1
ATOM 3050 N N . GLN A 1 392 ? -3.102 31.954 -20.513 1.00 32.94 392 GLN A N 1
ATOM 3051 C CA . GLN A 1 392 ? -2.624 33.233 -19.957 1.00 32.94 392 GLN A CA 1
ATOM 3052 C C . GLN A 1 392 ? -2.373 33.242 -18.438 1.00 32.94 392 GLN A C 1
ATOM 3054 O O . GLN A 1 392 ? -1.829 34.214 -17.927 1.00 32.94 392 GLN A O 1
ATOM 3059 N N . PHE A 1 393 ? -2.660 32.158 -17.708 1.00 28.98 393 PHE A N 1
ATOM 3060 C CA . PHE A 1 393 ? -2.429 32.103 -16.252 1.00 28.98 393 PHE A CA 1
ATOM 3061 C C . PHE A 1 393 ? -1.091 31.474 -15.819 1.00 28.98 393 PHE A C 1
ATOM 3063 O O . PHE A 1 393 ? -0.888 31.247 -14.628 1.00 28.98 393 PHE A O 1
ATOM 3070 N N . SER A 1 394 ? -0.157 31.208 -16.741 1.00 30.69 394 SER A N 1
ATOM 3071 C CA . SER A 1 394 ? 1.163 30.634 -16.411 1.00 30.69 394 SER A CA 1
ATOM 3072 C C . SER A 1 394 ? 2.354 31.582 -16.601 1.00 30.69 394 SER A C 1
ATOM 3074 O O . SER A 1 394 ? 3.480 31.114 -16.756 1.00 30.69 394 SER A O 1
ATOM 3076 N N . GLN A 1 395 ? 2.138 32.898 -16.578 1.00 32.66 395 GLN A N 1
ATOM 3077 C CA . GLN A 1 395 ? 3.223 33.876 -16.433 1.00 32.66 395 GLN A CA 1
ATOM 3078 C C . GLN A 1 395 ? 2.930 34.845 -15.285 1.00 32.66 395 GLN A C 1
ATOM 3080 O O . GLN A 1 395 ? 2.506 35.968 -15.533 1.00 32.66 395 GLN A O 1
ATOM 3085 N N . ILE A 1 396 ? 3.170 34.391 -14.047 1.00 34.53 396 ILE A N 1
ATOM 3086 C CA . ILE A 1 396 ? 3.741 35.178 -12.935 1.00 34.53 396 ILE A CA 1
ATOM 3087 C C . ILE A 1 396 ? 4.667 34.253 -12.146 1.00 34.53 396 ILE A C 1
ATOM 3089 O O . ILE A 1 396 ? 4.219 33.129 -11.814 1.00 34.53 396 ILE A O 1
#